Protein AF-A0A942IY54-F1 (afdb_monomer)

Foldseek 3Di:
DVVVVVVVVVVVVVVVVPPDDPDVLVVLLVLLLVLLVQLLVCLVPDLVSSLVSLVSSVVSVVVLVVLDPDPVLVVVLVVLSVQLNVCSVVSPSLSNLLSSLQNNLSSLQSLLSNLLVCVVVVNNQSSLVSLLSSCVVLVFDPVLSVLLNVDPHPLLNVLSSLLRLLVSLLVLLVQLLVCLVPHLSRNLSSLSNSLSSCSNCQPPPQQLDGLNVLSVQLNVCSVVSNSVSNVVSSVVSNVRSVSSNVVSVVPDPDDPDPPDPDDDDDDDDDDDDDDDDDDDDDDDDDDDDDDDPPDPVNVVLVVLLVQQLVQLVVLVDDSVVSSVLSVVCVVVVHSYLVSLLVVLLVLLVQLLVCLLQLVVVSNLVSLVVSVVSCVRHQLSSCCSQPVPLSVLLVLLSVLCNPFLHRHNLSSVLNNLSSVCSVQVSVSHHDDVVSVVSNVVCSVCPGPNVLVVLLVLLVVLVVVLVVLCVVVVPPDPLSVLLSLLSCLVSVLSNLQSQLSVLSVCCSVVVVSVSSSSSNLRCVSDPVSVVVNVVSNVSSVVSNVSSVVVVCVVVVVDDDDPPPPDDDDDDDDDDDDDDPDDPDDDD

Nearest PDB structures (foldseek):
  8evm-assembly1_A  TM=2.460E-01  e=2.945E+00  synthetic construct
  5y50-assembly1_A  TM=1.455E-01  e=1.419E+00  Arabidopsis thaliana

Radius of gyration: 36.82 Å; Cα contacts (8 Å, |Δi|>4): 602; chains: 1; bounding box: 104×73×133 Å

Solvent-accessible surface area (backbone atoms only — not comparable to full-atom values): 31916 Å² total; per-residue (Å²): 110,74,71,58,53,52,52,49,52,50,49,51,50,52,53,61,68,64,52,72,76,77,59,62,66,60,54,46,49,51,54,23,50,55,19,38,54,47,16,54,71,32,40,89,82,34,51,66,62,12,48,54,23,41,52,52,20,51,56,40,43,63,70,48,52,78,60,42,91,51,67,65,59,52,54,49,42,54,52,38,52,55,51,29,53,51,18,49,76,67,68,34,65,64,54,25,46,29,32,44,36,40,45,49,12,53,54,47,27,35,51,44,52,43,18,53,50,31,36,76,73,68,38,49,68,61,17,26,53,45,49,30,50,52,33,52,76,67,64,46,55,68,70,59,36,53,49,30,66,68,48,91,44,67,73,45,31,51,23,52,51,48,39,47,39,39,53,49,24,50,52,22,49,53,47,15,61,71,24,51,87,77,35,60,65,59,13,51,41,23,46,26,48,21,51,18,52,39,49,54,58,59,81,41,88,57,45,92,64,71,54,62,69,39,54,52,50,22,51,53,21,50,76,71,67,36,59,65,61,17,50,53,31,48,53,55,44,47,54,48,40,55,50,24,35,52,56,29,52,71,65,44,80,74,76,80,69,82,76,73,80,86,76,81,83,81,85,90,81,84,86,80,85,90,83,85,91,82,82,85,84,89,88,79,86,76,86,72,75,85,76,72,83,71,52,73,69,56,52,54,49,50,52,52,41,54,50,32,32,61,60,50,52,80,42,75,55,54,74,69,59,32,52,55,47,26,52,54,31,56,77,67,73,38,81,48,74,64,54,55,51,52,51,43,54,58,33,37,52,53,24,30,53,23,21,47,64,21,37,55,69,60,16,50,51,36,48,52,50,39,51,50,51,37,60,71,71,41,42,70,53,35,47,61,74,37,51,70,58,39,51,52,52,54,49,49,54,49,48,58,69,70,27,60,56,69,42,50,70,60,34,50,51,51,46,50,52,51,50,42,51,52,30,49,75,71,72,45,77,63,59,67,68,60,56,49,50,51,52,56,42,65,69,36,51,41,64,53,42,47,54,50,41,39,49,49,24,59,52,55,51,50,63,57,50,49,52,42,65,76,60,62,67,75,44,70,34,59,44,30,37,50,50,15,53,49,42,64,41,41,61,48,39,52,43,15,51,25,48,48,26,18,45,49,18,58,77,69,68,38,64,75,35,23,49,43,47,38,61,28,51,92,76,22,69,68,36,41,53,51,48,53,54,40,43,53,50,16,51,53,31,32,51,53,12,51,50,47,48,35,38,75,71,57,77,52,67,80,84,75,76,81,74,89,71,90,76,92,78,91,81,84,92,81,82,85,84,78,81,80,86,76,90,78,133

Mean predicted aligned error: 19.81 Å

Sequence (585 aa):
MKRMMLAVWLLVGLVLAQLEPPDDLLTRYEAALASLERSVATLPADGAQSLEALERANTLFIGLAGETASDTLIRGMEATFEQARTAIGRRSPTDLAVQTTVIAGGFKRIVYESAVRAALAGDLALAQSRLAHLASDLGLPQAQRQALLQETALPALQAHFEIGTAARVMEHLASARAQAGTSVAEAYLALARAYSAYIPIQDSARLAEAAGPRLVSAINALVAGDLTAMNEQLAQVEQQFLALSRAATALLPAPAAPVPAEVAPPPAEAAPLPQPPVVAPEPPTVEALPDLPTQPGEQERAEALAELERTLARFGLSPTERSRLAASYLESGLANPEAAIERLWAQSARIAVAAQNGEITAARQALSVALLDYRRYLQPLVSSRDEGLNHRTLELFRSLTASPALRLQDTATLTQQIDHLATALGGGTPPLTERLSAVTTSYWAGWPRLVVIILLGMLAFIPLRLLNLAFGGGNRNWQLVGVALFLLLLPIIFESVTFLGSLLASLFKLESLNALASYSIFQSELAQLVWVLVTASAIALAIIGLRGICVQFGLLGQRTKMTTSQTRRTTKSKPDSTVDWDEEF

Structure (mmCIF, N/CA/C/O backbone):
data_AF-A0A942IY54-F1
#
_entry.id   AF-A0A942IY54-F1
#
loop_
_atom_site.group_PDB
_atom_site.id
_atom_site.type_symbol
_atom_site.label_atom_id
_atom_site.label_alt_id
_atom_site.label_comp_id
_atom_site.label_asym_id
_atom_site.label_entity_id
_atom_site.label_seq_id
_atom_site.pdbx_PDB_ins_code
_atom_site.Cartn_x
_atom_site.Cartn_y
_atom_site.Cartn_z
_atom_site.occupancy
_atom_site.B_iso_or_equiv
_atom_site.auth_seq_id
_atom_site.auth_comp_id
_atom_site.auth_asym_id
_atom_site.auth_atom_id
_atom_site.pdbx_PDB_model_num
ATOM 1 N N . MET A 1 1 ? 37.230 -45.858 31.382 1.00 53.00 1 MET A N 1
ATOM 2 C CA . MET A 1 1 ? 37.543 -44.760 30.433 1.00 53.00 1 MET A CA 1
ATOM 3 C C . 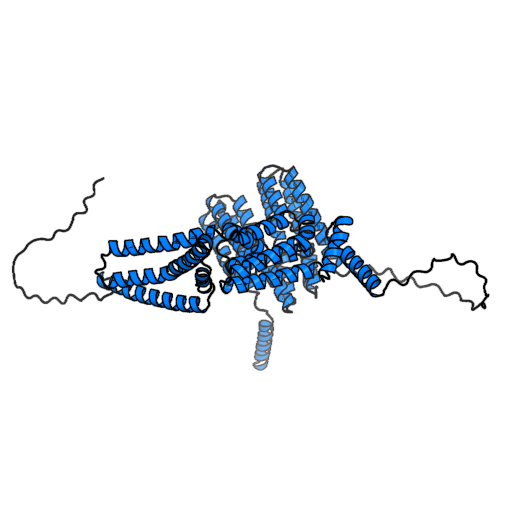MET A 1 1 ? 36.591 -44.690 29.236 1.00 53.00 1 MET A C 1
ATOM 5 O O . MET A 1 1 ? 35.926 -43.674 29.113 1.00 53.00 1 MET A O 1
ATOM 9 N N . LYS A 1 2 ? 36.418 -45.738 28.409 1.00 45.22 2 LYS A N 1
ATOM 10 C CA . LYS A 1 2 ? 35.531 -45.681 27.216 1.00 45.22 2 LYS A CA 1
ATOM 11 C C . LYS A 1 2 ? 34.061 -45.305 27.504 1.00 45.22 2 LYS A C 1
ATOM 13 O O . LYS A 1 2 ? 33.492 -44.505 26.776 1.00 45.22 2 LYS A O 1
ATOM 18 N N . ARG A 1 3 ? 33.470 -45.801 28.600 1.00 48.81 3 ARG A N 1
ATOM 19 C CA . ARG A 1 3 ? 32.096 -45.440 29.023 1.00 48.81 3 ARG A CA 1
ATOM 20 C C . ARG A 1 3 ? 31.962 -43.995 29.528 1.00 48.81 3 ARG A C 1
ATOM 22 O O . ARG A 1 3 ? 30.904 -43.402 29.391 1.00 48.81 3 ARG A O 1
ATOM 29 N N . MET A 1 4 ? 33.045 -43.423 30.056 1.00 53.38 4 MET A N 1
ATOM 30 C CA . MET A 1 4 ? 33.077 -42.041 30.546 1.00 53.38 4 MET A CA 1
ATOM 31 C C . MET A 1 4 ? 33.246 -41.051 29.386 1.00 53.38 4 MET A C 1
ATOM 33 O O . MET A 1 4 ? 32.575 -40.031 29.361 1.00 53.38 4 MET A O 1
ATOM 37 N N . MET A 1 5 ? 34.049 -41.398 28.368 1.00 52.50 5 MET A N 1
ATOM 38 C CA . MET A 1 5 ? 34.103 -40.627 27.118 1.00 52.50 5 MET A CA 1
ATOM 39 C C . MET A 1 5 ? 32.764 -40.644 26.379 1.00 52.50 5 MET A C 1
ATOM 41 O O . MET A 1 5 ? 32.357 -39.606 25.880 1.00 52.50 5 MET A O 1
ATOM 45 N N . LEU A 1 6 ? 32.052 -41.776 26.346 1.00 51.22 6 LEU A N 1
ATOM 46 C CA . LEU A 1 6 ? 30.736 -41.841 25.702 1.00 51.22 6 LEU A CA 1
ATOM 47 C C . LEU A 1 6 ? 29.703 -40.948 26.412 1.00 51.22 6 LEU A C 1
ATOM 49 O O . LEU A 1 6 ? 28.927 -40.273 25.749 1.00 51.22 6 LEU A O 1
ATOM 53 N N . ALA A 1 7 ? 29.733 -40.900 27.749 1.00 60.75 7 ALA A N 1
ATOM 54 C CA . ALA A 1 7 ? 28.866 -40.030 28.543 1.00 60.75 7 ALA A CA 1
ATOM 55 C C . ALA A 1 7 ? 29.195 -38.540 28.352 1.00 60.75 7 ALA A C 1
ATOM 57 O O . ALA A 1 7 ? 28.281 -37.734 28.239 1.00 60.75 7 ALA A O 1
ATOM 58 N N . VAL A 1 8 ? 30.480 -38.179 28.249 1.00 67.19 8 VAL A N 1
ATOM 59 C CA . VAL A 1 8 ? 30.909 -36.801 27.950 1.00 67.19 8 VAL A CA 1
ATOM 60 C C . VAL A 1 8 ? 30.524 -36.400 26.526 1.00 67.19 8 VAL A C 1
ATOM 62 O O . VAL A 1 8 ? 30.048 -35.292 26.331 1.00 67.19 8 VAL A O 1
ATOM 65 N N . TRP A 1 9 ? 30.647 -37.292 25.540 1.00 58.66 9 TRP A N 1
ATOM 66 C CA . TRP A 1 9 ? 30.205 -37.022 24.167 1.00 58.66 9 TRP A CA 1
ATOM 67 C C . TRP A 1 9 ? 28.681 -36.913 24.041 1.00 58.66 9 TRP A C 1
ATOM 69 O O . TRP A 1 9 ? 28.203 -36.079 23.280 1.00 58.66 9 TRP A O 1
ATOM 79 N N . LEU A 1 10 ? 27.919 -37.686 24.820 1.00 58.03 10 LEU A N 1
ATOM 80 C CA . LEU A 1 10 ? 26.465 -37.535 24.925 1.00 58.03 10 LEU A CA 1
ATOM 81 C C . LEU A 1 10 ? 26.073 -36.229 25.625 1.00 58.03 10 LEU A C 1
ATOM 83 O O . LEU A 1 10 ? 25.157 -35.572 25.158 1.00 58.03 10 LEU A O 1
ATOM 87 N N . LEU A 1 11 ? 26.782 -35.815 26.681 1.00 54.81 11 LEU A N 1
ATOM 88 C CA . LEU A 1 11 ? 26.561 -34.532 27.362 1.00 54.81 11 LEU A CA 1
ATOM 89 C C . LEU A 1 11 ? 26.936 -33.333 26.485 1.00 54.81 11 LEU A C 1
ATOM 91 O O . LEU A 1 11 ? 26.185 -32.370 26.428 1.00 54.81 11 LEU A O 1
ATOM 95 N N . VAL A 1 12 ? 28.053 -33.402 25.760 1.00 59.66 12 VAL A N 1
ATOM 96 C CA . VAL A 1 12 ? 28.466 -32.367 24.799 1.00 59.66 12 VAL A CA 1
ATOM 97 C C . VAL A 1 12 ? 27.505 -32.323 23.611 1.00 59.66 12 VAL A C 1
ATOM 99 O O . VAL A 1 12 ? 27.138 -31.238 23.180 1.00 59.66 12 VAL A O 1
ATOM 102 N N . GLY A 1 13 ? 27.026 -33.477 23.136 1.00 45.88 13 GLY A N 1
ATOM 103 C CA . GLY A 1 13 ? 25.979 -33.560 22.116 1.00 45.88 13 GLY A CA 1
ATOM 104 C C . GLY A 1 13 ? 24.629 -33.015 22.590 1.00 45.88 13 GLY A C 1
ATOM 105 O O . GLY A 1 13 ? 23.948 -32.360 21.814 1.00 45.88 13 GLY A O 1
ATOM 106 N N . LEU A 1 14 ? 24.266 -33.216 23.862 1.00 44.88 14 LEU A N 1
ATOM 107 C CA . LEU A 1 14 ? 23.037 -32.675 24.453 1.00 44.88 14 LEU A CA 1
ATOM 108 C C . LEU A 1 14 ? 23.131 -31.158 24.677 1.00 44.88 14 LEU A C 1
ATOM 110 O O . LEU A 1 14 ? 22.159 -30.454 24.448 1.00 44.88 14 LEU A O 1
ATOM 114 N N . VAL A 1 15 ? 24.302 -30.651 25.080 1.00 50.97 15 VAL A N 1
ATOM 115 C CA . VAL A 1 15 ? 24.557 -29.209 25.236 1.00 50.97 15 VAL A CA 1
ATOM 116 C C . VAL A 1 15 ? 24.603 -28.514 23.873 1.00 50.97 15 VAL A C 1
ATOM 118 O O . VAL A 1 15 ? 23.985 -27.470 23.720 1.00 50.97 15 VAL A O 1
ATOM 121 N N . LEU A 1 16 ? 25.247 -29.109 22.861 1.00 45.84 16 LEU A N 1
ATOM 122 C CA . LEU A 1 16 ? 25.257 -28.584 21.487 1.00 45.84 16 LEU A CA 1
ATOM 123 C C . LEU A 1 16 ? 23.884 -28.665 20.804 1.00 45.84 16 LEU A C 1
ATOM 125 O O . LEU A 1 16 ? 23.589 -27.818 19.972 1.00 45.84 16 LEU A O 1
ATOM 129 N N . ALA A 1 17 ? 23.039 -29.635 21.166 1.00 40.84 17 ALA A N 1
ATOM 130 C CA . ALA A 1 17 ? 21.659 -29.727 20.683 1.00 40.84 17 ALA A CA 1
ATOM 131 C C . ALA A 1 17 ? 20.691 -28.754 21.388 1.00 40.84 17 ALA A C 1
ATOM 133 O O . ALA A 1 17 ? 19.576 -28.575 20.909 1.00 40.84 17 ALA A O 1
ATOM 134 N N . GLN A 1 18 ? 21.101 -28.142 22.508 1.00 43.31 18 GLN A N 1
ATOM 135 C CA . GLN A 1 18 ? 20.354 -27.077 23.192 1.00 43.31 18 GLN A CA 1
ATOM 136 C C . GLN A 1 18 ? 20.834 -25.663 22.848 1.00 43.31 18 GLN A C 1
ATOM 138 O O . GLN A 1 18 ? 20.241 -24.693 23.316 1.00 43.31 18 GLN A O 1
ATOM 143 N N . LEU A 1 19 ? 21.873 -25.518 22.020 1.00 43.50 19 LEU A N 1
ATOM 144 C CA . LEU A 1 19 ? 22.101 -24.251 21.338 1.00 43.50 19 LEU A CA 1
ATOM 145 C C . LEU A 1 19 ? 21.074 -24.156 20.212 1.00 43.50 19 LEU A C 1
ATOM 147 O O . LEU A 1 19 ? 21.236 -24.781 19.163 1.00 43.50 19 LEU A O 1
ATOM 151 N N . GLU A 1 20 ? 20.002 -23.400 20.456 1.00 51.28 20 GLU A N 1
ATOM 152 C CA . GLU A 1 20 ? 19.120 -22.962 19.380 1.00 51.28 20 GLU A CA 1
ATOM 153 C C . GLU A 1 20 ? 19.985 -22.344 18.271 1.00 51.28 20 GLU A C 1
ATOM 155 O O . GLU A 1 20 ? 20.891 -21.550 18.566 1.00 51.28 20 GLU A O 1
ATOM 160 N N . PRO A 1 21 ? 19.783 -22.744 17.004 1.00 54.62 21 PRO A N 1
ATOM 161 C CA . PRO A 1 21 ? 20.511 -22.143 15.902 1.00 54.62 21 PRO A CA 1
ATOM 162 C C . PRO A 1 21 ? 20.296 -20.622 15.937 1.00 54.62 21 PRO A C 1
ATOM 164 O O . PRO A 1 21 ? 19.181 -20.180 16.222 1.00 54.62 21 PRO A O 1
ATOM 167 N N . PRO A 1 22 ? 21.344 -19.817 15.678 1.00 62.91 22 PRO A N 1
ATOM 168 C CA . PRO A 1 22 ? 21.213 -18.368 15.688 1.00 62.91 22 PRO A CA 1
ATOM 169 C C . PRO A 1 22 ? 20.101 -17.954 14.725 1.00 62.91 22 PRO A C 1
ATOM 171 O O . PRO A 1 22 ? 20.023 -18.468 13.607 1.00 62.91 22 PRO A O 1
ATOM 174 N N . ASP A 1 23 ? 19.240 -17.041 15.173 1.00 83.25 23 ASP A N 1
ATOM 175 C CA . ASP A 1 23 ? 18.152 -16.513 14.356 1.00 83.25 23 ASP A CA 1
ATOM 176 C C . ASP A 1 23 ? 18.753 -15.812 13.126 1.00 83.25 23 ASP A C 1
ATOM 178 O O . ASP A 1 23 ? 19.339 -14.726 13.218 1.00 83.25 23 ASP A O 1
ATOM 182 N N . ASP A 1 24 ? 18.665 -16.476 11.970 1.00 87.94 24 ASP A N 1
ATOM 183 C CA . ASP A 1 24 ? 19.240 -16.013 10.701 1.00 87.94 24 ASP A CA 1
ATOM 184 C C . ASP A 1 24 ? 18.688 -14.629 10.324 1.00 87.94 24 ASP A C 1
ATOM 186 O O . ASP A 1 24 ? 19.417 -13.783 9.803 1.00 87.94 24 ASP A O 1
ATOM 190 N N . LEU A 1 25 ? 17.430 -14.347 10.687 1.00 90.62 25 LEU A N 1
ATOM 191 C CA . LEU A 1 25 ? 16.807 -13.045 10.475 1.00 90.62 25 LEU A CA 1
ATOM 192 C C . LEU A 1 25 ? 17.523 -11.950 11.275 1.00 90.62 25 LEU A C 1
ATOM 194 O O . LEU A 1 25 ? 17.903 -10.929 10.698 1.00 90.62 25 LEU A O 1
ATOM 198 N N . LEU A 1 26 ? 17.754 -12.161 12.577 1.00 92.25 26 LEU A N 1
ATOM 199 C CA . LEU A 1 26 ? 18.458 -11.190 13.427 1.00 92.25 26 LEU A CA 1
ATOM 200 C C . LEU A 1 26 ? 19.921 -11.018 13.000 1.00 92.25 26 LEU A C 1
ATOM 202 O O . LEU A 1 26 ? 20.428 -9.900 12.978 1.00 92.25 26 LEU A O 1
ATOM 206 N N . THR A 1 27 ? 20.576 -12.094 12.567 1.00 91.88 27 THR A N 1
ATOM 207 C CA . THR A 1 27 ? 21.961 -12.033 12.072 1.00 91.88 27 THR A CA 1
ATOM 208 C C . THR A 1 27 ? 22.067 -11.165 10.811 1.00 91.88 27 THR A C 1
ATOM 210 O O . THR A 1 27 ? 22.950 -10.310 10.700 1.00 91.88 27 THR A O 1
ATOM 213 N N . ARG A 1 28 ? 21.145 -11.336 9.852 1.00 91.88 28 ARG A N 1
ATOM 214 C CA . ARG A 1 28 ? 21.085 -10.503 8.636 1.00 91.88 28 ARG A CA 1
ATOM 215 C C . ARG A 1 28 ? 20.712 -9.058 8.948 1.00 91.88 28 ARG A C 1
ATOM 217 O O . ARG A 1 28 ? 21.279 -8.148 8.347 1.00 91.88 28 ARG A O 1
ATOM 224 N N . TYR A 1 29 ? 19.788 -8.855 9.884 1.00 94.56 29 TYR A N 1
ATOM 225 C CA . TYR A 1 29 ? 19.401 -7.541 10.389 1.00 94.56 29 TYR A CA 1
ATOM 226 C C . TYR A 1 29 ? 20.603 -6.767 10.953 1.00 94.56 29 TYR A C 1
ATOM 228 O O . TYR A 1 29 ? 20.878 -5.651 10.512 1.00 94.56 29 TYR A O 1
ATOM 236 N N . GLU A 1 30 ? 21.372 -7.378 11.856 1.00 94.81 30 GLU A N 1
ATOM 237 C CA . GLU A 1 30 ? 22.572 -6.770 12.446 1.00 94.81 30 GLU A CA 1
ATOM 238 C C . GLU A 1 30 ? 23.629 -6.444 11.385 1.00 94.81 30 GLU A C 1
ATOM 240 O O . GLU A 1 30 ? 24.190 -5.345 11.365 1.00 94.81 30 GLU A O 1
ATOM 245 N N . ALA A 1 31 ? 23.873 -7.370 10.453 1.00 94.69 31 ALA A N 1
ATOM 246 C CA . ALA A 1 31 ? 24.804 -7.148 9.352 1.00 94.69 31 ALA A CA 1
ATOM 247 C C . ALA A 1 31 ? 24.363 -5.986 8.441 1.00 94.69 31 ALA A C 1
ATOM 249 O O . ALA A 1 31 ? 25.210 -5.245 7.921 1.00 94.69 31 ALA A O 1
ATOM 250 N N . ALA A 1 32 ? 23.052 -5.804 8.256 1.00 94.44 32 ALA A N 1
ATOM 251 C CA . ALA A 1 32 ? 22.499 -4.720 7.457 1.00 94.44 32 ALA A CA 1
ATOM 252 C C . ALA A 1 32 ? 22.692 -3.370 8.159 1.00 94.44 32 ALA A C 1
ATOM 254 O O . ALA A 1 32 ? 23.189 -2.433 7.532 1.00 94.44 32 ALA A O 1
ATOM 255 N N . LEU A 1 33 ? 22.405 -3.286 9.463 1.00 95.94 33 LEU A N 1
ATOM 256 C CA . LEU A 1 33 ? 22.655 -2.081 10.261 1.00 95.94 33 LEU A CA 1
ATOM 257 C C . LEU A 1 33 ? 24.138 -1.700 10.291 1.00 95.94 33 LEU A C 1
ATOM 259 O O . LEU A 1 33 ? 24.480 -0.562 9.974 1.00 95.94 33 LEU A O 1
ATOM 263 N N . ALA A 1 34 ? 25.030 -2.658 10.553 1.00 95.81 34 ALA A N 1
ATOM 264 C CA . ALA A 1 34 ? 26.473 -2.416 10.549 1.00 95.81 34 ALA A CA 1
ATOM 265 C C . ALA A 1 34 ? 26.980 -1.921 9.179 1.00 95.81 34 ALA A C 1
ATOM 267 O O . ALA A 1 34 ? 27.934 -1.142 9.090 1.00 95.81 34 ALA A O 1
ATOM 268 N N . SER A 1 35 ? 26.341 -2.360 8.091 1.00 96.31 35 SER A N 1
ATOM 269 C CA . SER A 1 35 ? 26.648 -1.896 6.735 1.00 96.31 35 SER A CA 1
ATOM 270 C C . SER A 1 35 ? 26.172 -0.456 6.492 1.00 96.31 35 SER A C 1
ATOM 272 O O . SER A 1 35 ? 26.915 0.329 5.900 1.00 96.31 35 SER A O 1
ATOM 274 N N . LEU A 1 36 ? 24.994 -0.073 7.000 1.00 97.00 36 LEU A N 1
ATOM 275 C CA . LEU A 1 36 ? 24.506 1.311 6.953 1.00 97.00 36 LEU A CA 1
ATOM 276 C C . LEU A 1 36 ? 25.395 2.265 7.762 1.00 97.00 36 LEU A C 1
ATOM 278 O O . LEU A 1 36 ? 25.777 3.322 7.260 1.00 97.00 36 LEU A O 1
ATOM 282 N N . GLU A 1 37 ? 25.773 1.883 8.982 1.00 96.31 37 GLU A N 1
ATOM 283 C CA . GLU A 1 37 ? 26.680 2.670 9.828 1.00 96.31 37 GLU A CA 1
ATOM 284 C C . GLU A 1 37 ? 28.034 2.879 9.152 1.00 96.31 37 GLU A C 1
ATOM 286 O O . GLU A 1 37 ? 28.551 3.999 9.096 1.00 96.31 37 GLU A O 1
ATOM 291 N N . ARG A 1 38 ? 28.587 1.811 8.561 1.00 96.44 38 ARG A N 1
ATOM 292 C CA . ARG A 1 38 ? 29.831 1.891 7.795 1.00 96.44 38 ARG A CA 1
ATOM 293 C C . ARG A 1 38 ? 29.699 2.837 6.604 1.00 96.44 38 ARG A C 1
ATOM 295 O O . ARG A 1 38 ? 30.636 3.585 6.357 1.00 96.44 38 ARG A O 1
ATOM 302 N N . SER A 1 39 ? 28.563 2.835 5.904 1.00 97.00 39 SER A N 1
ATOM 303 C CA . SER A 1 39 ? 28.312 3.745 4.779 1.00 97.00 39 SER A CA 1
ATOM 304 C C . SER A 1 39 ? 28.375 5.216 5.201 1.00 97.00 39 SER A C 1
ATOM 306 O O . SER A 1 39 ? 29.045 6.015 4.543 1.00 97.00 39 SER A O 1
ATOM 308 N N . VAL A 1 40 ? 27.749 5.570 6.329 1.00 96.31 40 VAL A N 1
ATOM 309 C CA . VAL A 1 40 ? 27.795 6.937 6.878 1.00 96.31 40 VAL A CA 1
ATOM 310 C C . VAL A 1 40 ? 29.217 7.313 7.300 1.00 96.31 40 VAL A C 1
ATOM 312 O O . VAL A 1 40 ? 29.693 8.395 6.962 1.00 96.31 40 VAL A O 1
ATOM 315 N N . ALA A 1 41 ? 29.913 6.418 8.008 1.00 95.31 41 ALA A N 1
ATOM 316 C CA . ALA A 1 41 ? 31.243 6.686 8.554 1.00 95.31 41 ALA A CA 1
ATOM 317 C C . ALA A 1 41 ? 32.327 6.868 7.478 1.00 95.31 41 ALA A C 1
ATOM 319 O O . ALA A 1 41 ? 33.257 7.650 7.672 1.00 95.31 41 ALA A O 1
ATOM 320 N N . THR A 1 42 ? 32.231 6.159 6.349 1.00 95.62 42 THR A N 1
ATOM 321 C CA . THR A 1 42 ? 33.248 6.215 5.288 1.00 95.62 42 THR A CA 1
ATOM 322 C C . THR A 1 42 ? 33.021 7.333 4.277 1.00 95.62 42 THR A C 1
ATOM 324 O O . THR A 1 42 ? 33.990 7.747 3.643 1.00 95.62 42 THR A O 1
ATOM 327 N N . LEU A 1 43 ? 31.801 7.878 4.156 1.00 94.56 43 LEU A N 1
ATOM 328 C CA . LEU A 1 43 ? 31.471 8.911 3.163 1.00 94.56 43 LEU A CA 1
ATOM 329 C C . LEU A 1 43 ? 32.455 10.101 3.123 1.00 94.56 43 LEU A C 1
ATOM 331 O O . LEU A 1 43 ? 32.817 10.507 2.016 1.00 94.56 43 LEU A O 1
ATOM 335 N N . PRO A 1 44 ? 32.922 10.670 4.258 1.00 92.12 44 PRO A N 1
ATOM 336 C CA . PRO A 1 44 ? 33.834 11.815 4.225 1.00 92.12 44 PRO A CA 1
ATOM 337 C C . PRO A 1 44 ? 35.201 11.501 3.603 1.00 92.12 44 PRO A C 1
ATOM 339 O O . PRO A 1 44 ? 35.830 12.390 3.032 1.00 92.12 44 PRO A O 1
ATOM 342 N N . ALA A 1 45 ? 35.666 10.255 3.728 1.00 92.75 45 ALA A N 1
ATOM 343 C CA . ALA A 1 45 ? 36.979 9.823 3.259 1.00 92.75 45 ALA A CA 1
ATOM 344 C C . ALA A 1 45 ? 36.916 9.177 1.867 1.00 92.75 45 ALA A C 1
ATOM 346 O O . ALA A 1 45 ? 37.765 9.456 1.021 1.00 92.75 45 ALA A O 1
ATOM 347 N N . ASP A 1 46 ? 35.916 8.326 1.625 1.00 93.94 46 ASP A N 1
ATOM 348 C CA . ASP A 1 46 ? 35.799 7.522 0.412 1.00 93.94 46 ASP A CA 1
ATOM 349 C C . ASP A 1 46 ? 34.325 7.231 0.065 1.00 93.94 46 ASP A C 1
ATOM 351 O O . ASP A 1 46 ? 33.661 6.368 0.648 1.00 93.94 46 ASP A O 1
ATOM 355 N N . GLY A 1 47 ? 33.817 7.946 -0.943 1.00 93.19 47 GLY A N 1
ATOM 356 C CA . GLY A 1 47 ? 32.454 7.765 -1.446 1.00 93.19 47 GLY A CA 1
ATOM 357 C C . GLY A 1 47 ? 32.213 6.409 -2.120 1.00 93.19 47 GLY A C 1
ATOM 358 O O . GLY A 1 47 ? 31.085 5.923 -2.096 1.00 93.19 47 GLY A O 1
ATOM 359 N N . ALA A 1 48 ? 33.246 5.768 -2.679 1.00 94.06 48 ALA A N 1
ATOM 360 C CA . ALA A 1 48 ? 33.107 4.448 -3.290 1.00 94.06 48 ALA A CA 1
ATOM 361 C C . ALA A 1 48 ? 32.928 3.369 -2.213 1.00 94.06 48 ALA A C 1
ATOM 363 O O . ALA A 1 48 ? 32.014 2.552 -2.314 1.00 94.06 48 ALA A O 1
ATOM 364 N N . GLN A 1 49 ? 33.719 3.422 -1.135 1.00 93.88 49 GLN A N 1
ATOM 365 C CA . GLN A 1 49 ? 33.535 2.531 0.020 1.00 93.88 49 GLN A CA 1
ATOM 366 C C . GLN A 1 49 ? 32.199 2.769 0.734 1.00 93.88 49 GLN A C 1
ATOM 368 O O . GLN A 1 49 ? 31.583 1.824 1.234 1.00 93.88 49 GLN A O 1
ATOM 373 N N . SER A 1 50 ? 31.736 4.022 0.786 1.00 94.94 50 SER A N 1
ATOM 374 C CA . SER A 1 50 ? 30.411 4.365 1.312 1.00 94.94 50 SER A CA 1
ATOM 375 C C . SER A 1 50 ? 29.287 3.732 0.488 1.00 94.94 50 SER A C 1
ATOM 377 O O . SER A 1 50 ? 28.387 3.112 1.065 1.00 94.94 50 SER A O 1
ATOM 379 N N . LEU A 1 51 ? 29.372 3.805 -0.846 1.00 96.44 51 LEU A N 1
ATOM 380 C CA . LEU A 1 51 ? 28.409 3.175 -1.752 1.00 96.44 51 LEU A CA 1
ATOM 381 C C . LEU A 1 51 ? 28.449 1.648 -1.653 1.00 96.44 51 LEU A C 1
ATOM 383 O O . LEU A 1 51 ? 27.404 1.019 -1.550 1.00 96.44 51 LEU A O 1
ATOM 387 N N . GLU A 1 52 ? 29.635 1.041 -1.603 1.00 97.19 52 GLU A N 1
ATOM 388 C CA . GLU A 1 52 ? 29.778 -0.410 -1.439 1.00 97.19 52 GLU A CA 1
ATOM 389 C C . GLU A 1 52 ? 29.138 -0.903 -0.130 1.00 97.19 52 GLU A C 1
ATOM 391 O O . GLU A 1 52 ? 28.459 -1.930 -0.096 1.00 97.19 52 GLU A O 1
ATOM 396 N N . ALA A 1 53 ? 29.319 -0.160 0.967 1.00 95.81 53 ALA A N 1
ATOM 397 C CA . ALA A 1 53 ? 28.662 -0.463 2.233 1.00 95.81 53 ALA A CA 1
ATOM 398 C C . ALA A 1 53 ? 27.131 -0.319 2.149 1.00 95.81 53 ALA A C 1
ATOM 400 O O . ALA A 1 53 ? 26.423 -1.178 2.676 1.00 95.81 53 ALA A O 1
ATOM 401 N N . LEU A 1 54 ? 26.622 0.692 1.437 1.00 97.44 54 LEU A N 1
ATOM 402 C CA . LEU A 1 54 ? 25.187 0.855 1.195 1.00 97.44 54 LEU A CA 1
ATOM 403 C C . LEU A 1 54 ? 24.610 -0.300 0.353 1.00 97.44 54 LEU A C 1
ATOM 405 O O . LEU A 1 54 ? 23.567 -0.846 0.704 1.00 97.44 54 LEU A O 1
ATOM 409 N N . GLU A 1 55 ? 25.298 -0.728 -0.710 1.00 97.38 55 GLU A N 1
ATOM 410 C CA . GLU A 1 55 ? 24.847 -1.844 -1.557 1.00 97.38 55 GLU A CA 1
ATOM 411 C C . GLU A 1 55 ? 24.871 -3.191 -0.827 1.00 97.38 55 GLU A C 1
ATOM 413 O O . GLU A 1 55 ? 23.998 -4.038 -1.044 1.00 97.38 55 GLU A O 1
ATOM 418 N N . ARG A 1 56 ? 25.819 -3.391 0.100 1.00 95.94 56 ARG A N 1
ATOM 419 C CA . ARG A 1 56 ? 25.783 -4.545 1.012 1.00 95.94 56 ARG A CA 1
ATOM 420 C C . ARG A 1 56 ? 24.524 -4.540 1.875 1.00 95.94 56 ARG A C 1
ATOM 422 O O . ARG A 1 56 ? 23.867 -5.575 1.977 1.00 95.94 56 ARG A O 1
ATOM 429 N N . ALA A 1 57 ? 24.155 -3.391 2.447 1.00 94.50 57 ALA A N 1
ATOM 430 C CA . ALA A 1 57 ? 22.913 -3.263 3.209 1.00 94.50 57 ALA A CA 1
ATOM 431 C C . ALA A 1 57 ? 21.673 -3.530 2.333 1.00 94.50 57 ALA A C 1
ATOM 433 O O . ALA A 1 57 ? 20.764 -4.231 2.770 1.00 94.50 57 ALA A O 1
ATOM 434 N N . ASN A 1 58 ? 21.658 -3.047 1.086 1.00 92.94 58 ASN A N 1
ATOM 435 C CA . ASN A 1 58 ? 20.576 -3.301 0.127 1.00 92.94 58 ASN A CA 1
ATOM 436 C C . ASN A 1 58 ? 20.467 -4.790 -0.266 1.00 92.94 58 ASN A C 1
ATOM 438 O O . ASN A 1 58 ? 19.380 -5.344 -0.385 1.00 92.94 58 ASN A O 1
ATOM 442 N N . THR A 1 59 ? 21.594 -5.486 -0.410 1.00 93.25 59 THR A N 1
ATOM 443 C CA . THR A 1 59 ? 21.593 -6.932 -0.696 1.00 93.25 59 THR A CA 1
ATOM 444 C C . THR A 1 59 ? 21.008 -7.730 0.473 1.00 93.25 59 THR A C 1
ATOM 446 O O . THR A 1 59 ? 20.200 -8.637 0.271 1.00 93.25 59 THR A O 1
ATOM 449 N N . LEU A 1 60 ? 21.376 -7.369 1.707 1.00 91.69 60 LEU A N 1
ATOM 450 C CA . LEU A 1 60 ? 20.808 -7.971 2.917 1.00 91.69 60 LEU A CA 1
ATOM 451 C C . LEU A 1 60 ? 19.316 -7.650 3.055 1.00 91.69 60 LEU A C 1
ATOM 453 O O . LEU A 1 60 ? 18.540 -8.528 3.425 1.00 91.69 60 LEU A O 1
ATOM 457 N N . PHE A 1 61 ? 18.906 -6.433 2.687 1.00 87.88 61 PHE A N 1
ATOM 458 C CA . PHE A 1 61 ? 17.504 -6.035 2.627 1.00 87.88 61 PHE A CA 1
ATOM 459 C C . PHE A 1 61 ? 16.681 -6.939 1.709 1.00 87.88 61 PHE A C 1
ATOM 461 O O . PHE A 1 61 ? 15.648 -7.429 2.145 1.00 87.88 61 PHE A O 1
ATOM 468 N N . ILE A 1 62 ? 17.141 -7.224 0.487 1.00 85.88 62 ILE A N 1
ATOM 469 C CA . ILE A 1 62 ? 16.433 -8.131 -0.435 1.00 85.88 62 ILE A CA 1
ATOM 470 C C . ILE A 1 62 ? 16.220 -9.509 0.214 1.00 85.88 62 ILE A C 1
ATOM 472 O O . ILE A 1 62 ? 15.155 -10.107 0.078 1.00 85.88 62 ILE A O 1
ATOM 476 N N . GLY A 1 63 ? 17.207 -9.992 0.976 1.00 83.00 63 GLY A N 1
ATOM 477 C CA . GLY A 1 63 ? 17.092 -11.234 1.741 1.00 83.00 63 GLY A CA 1
ATOM 478 C C . GLY A 1 63 ? 16.121 -11.165 2.927 1.00 83.00 63 GLY A C 1
ATOM 479 O O . GLY A 1 63 ? 15.579 -12.199 3.304 1.00 83.00 63 GLY A O 1
ATOM 480 N N . LEU A 1 64 ? 15.904 -9.981 3.507 1.00 82.75 64 LEU A N 1
ATOM 481 C CA . LEU A 1 64 ? 14.937 -9.722 4.583 1.00 82.75 64 LEU A CA 1
ATOM 482 C C . LEU A 1 64 ? 13.534 -9.389 4.056 1.00 82.75 64 LEU A C 1
ATOM 484 O O . LEU A 1 64 ? 12.555 -9.575 4.768 1.00 82.75 64 LEU A O 1
ATOM 488 N N . ALA A 1 65 ? 13.411 -8.908 2.819 1.00 78.25 65 ALA A N 1
ATOM 489 C CA . ALA A 1 65 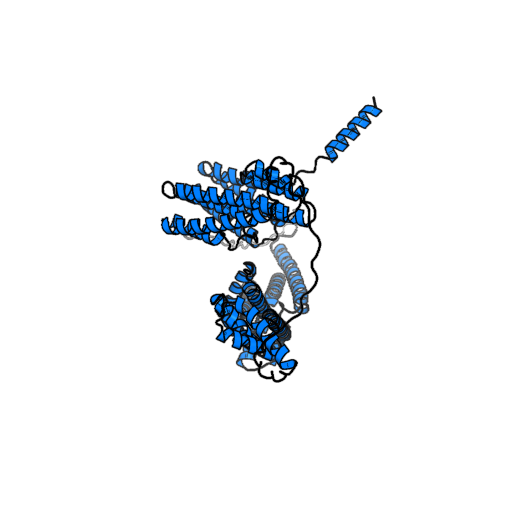? 12.144 -8.475 2.237 1.00 78.25 65 ALA A CA 1
ATOM 490 C C . ALA A 1 65 ? 11.120 -9.620 2.144 1.00 78.25 65 ALA A C 1
ATOM 492 O O . ALA A 1 65 ? 9.926 -9.379 2.279 1.00 78.25 65 ALA A O 1
ATOM 493 N N . GLY A 1 66 ? 11.577 -10.871 2.006 1.00 77.56 66 GLY A N 1
ATOM 494 C CA . GLY A 1 66 ? 10.707 -12.052 2.057 1.00 77.56 66 GLY A CA 1
ATOM 495 C C . GLY A 1 66 ? 10.066 -12.313 3.428 1.00 77.56 66 GLY A C 1
ATOM 496 O O . GLY A 1 66 ? 9.107 -13.074 3.517 1.00 77.56 66 GLY A O 1
ATOM 497 N N . GLU A 1 67 ? 10.565 -11.677 4.491 1.00 78.06 67 GLU A N 1
ATOM 498 C CA . GLU A 1 67 ? 10.053 -11.823 5.857 1.00 78.06 67 GLU A CA 1
ATOM 499 C C . GLU A 1 67 ? 8.942 -10.822 6.193 1.00 78.06 67 GLU A C 1
ATOM 501 O O . GLU A 1 67 ? 8.290 -10.969 7.227 1.00 78.06 67 GLU A O 1
ATOM 506 N N . THR A 1 68 ? 8.678 -9.828 5.342 1.00 77.81 68 THR A N 1
ATOM 507 C CA . THR A 1 68 ? 7.568 -8.875 5.501 1.00 77.81 68 THR A CA 1
ATOM 508 C C . THR A 1 68 ? 6.476 -9.139 4.467 1.00 77.81 68 THR A C 1
ATOM 510 O O . THR A 1 68 ? 6.748 -9.553 3.346 1.00 77.81 68 THR A O 1
ATOM 513 N N . ALA A 1 69 ? 5.220 -8.894 4.845 1.00 72.00 69 ALA A N 1
ATOM 514 C CA . ALA A 1 69 ? 4.093 -8.911 3.907 1.00 72.00 69 ALA A CA 1
ATOM 515 C C . ALA A 1 69 ? 3.806 -7.513 3.313 1.00 72.00 69 ALA A C 1
ATOM 517 O O . ALA A 1 69 ? 2.839 -7.336 2.574 1.00 72.00 69 ALA A O 1
ATOM 518 N N . SER A 1 70 ? 4.601 -6.501 3.679 1.00 75.12 70 SER A N 1
ATOM 519 C CA . SER A 1 70 ? 4.340 -5.097 3.372 1.00 75.12 70 SER A CA 1
ATOM 520 C C . SER A 1 70 ? 5.089 -4.626 2.122 1.00 75.12 70 SER A C 1
ATOM 522 O O . SER A 1 70 ? 6.202 -4.102 2.187 1.00 75.12 70 SER A O 1
ATOM 524 N N . ASP A 1 71 ? 4.437 -4.721 0.962 1.00 75.25 71 ASP A N 1
ATOM 525 C CA . ASP A 1 71 ? 4.974 -4.197 -0.307 1.00 75.25 71 ASP A CA 1
ATOM 526 C C . ASP A 1 71 ? 5.218 -2.677 -0.281 1.00 75.25 71 ASP A C 1
ATOM 528 O O . ASP A 1 71 ? 6.033 -2.145 -1.037 1.00 75.25 71 ASP A O 1
ATOM 532 N N . THR A 1 72 ? 4.484 -1.938 0.558 1.00 75.44 72 THR A N 1
ATOM 533 C CA . THR A 1 72 ? 4.683 -0.493 0.745 1.00 75.44 72 THR A CA 1
ATOM 534 C C . THR A 1 72 ? 5.963 -0.200 1.509 1.00 75.44 72 THR A C 1
ATOM 536 O O . THR A 1 72 ? 6.674 0.730 1.130 1.00 75.44 72 THR A O 1
ATOM 539 N N . LEU A 1 73 ? 6.281 -0.998 2.532 1.00 79.69 73 LEU A N 1
ATOM 540 C CA . LEU A 1 73 ? 7.559 -0.917 3.228 1.00 79.69 73 LEU A CA 1
ATOM 541 C C . LEU A 1 73 ? 8.704 -1.222 2.263 1.00 79.69 73 LEU A C 1
ATOM 543 O O . LEU A 1 73 ? 9.661 -0.456 2.220 1.00 79.69 73 LEU A O 1
ATOM 547 N N . ILE A 1 74 ? 8.565 -2.270 1.441 1.00 82.00 74 ILE A N 1
ATOM 548 C CA . ILE A 1 74 ? 9.604 -2.656 0.481 1.00 82.00 74 ILE A CA 1
ATOM 549 C C . ILE A 1 74 ? 9.879 -1.524 -0.513 1.00 82.00 74 ILE A C 1
ATOM 551 O O . ILE A 1 74 ? 11.004 -1.034 -0.589 1.00 82.00 74 ILE A O 1
ATOM 555 N N . ARG A 1 75 ? 8.843 -1.035 -1.208 1.00 79.62 75 ARG A N 1
ATOM 556 C CA . ARG A 1 75 ? 8.981 0.075 -2.170 1.00 79.62 75 ARG A CA 1
ATOM 557 C C . ARG A 1 75 ? 9.460 1.369 -1.514 1.00 79.62 75 ARG A C 1
ATOM 559 O O . ARG A 1 75 ? 10.224 2.121 -2.114 1.00 79.62 75 ARG A O 1
ATOM 566 N N . GLY A 1 76 ? 9.000 1.644 -0.293 1.00 79.75 76 GLY A N 1
ATOM 567 C CA . GLY A 1 76 ? 9.458 2.786 0.492 1.00 79.75 76 GLY A CA 1
ATOM 568 C C . GLY A 1 76 ? 10.959 2.705 0.751 1.00 79.75 76 GLY A C 1
ATOM 569 O O . GLY A 1 76 ? 11.675 3.656 0.459 1.00 79.75 76 GLY A O 1
ATOM 570 N N . MET A 1 77 ? 11.441 1.548 1.208 1.00 88.50 77 MET A N 1
ATOM 571 C CA . MET A 1 77 ? 12.860 1.302 1.452 1.00 88.50 77 MET A CA 1
ATOM 572 C C . MET A 1 77 ? 13.691 1.359 0.168 1.00 88.50 77 MET A C 1
ATOM 574 O O . MET A 1 77 ? 14.739 1.996 0.183 1.00 88.50 77 MET A O 1
ATOM 578 N N . GLU A 1 78 ? 13.226 0.785 -0.947 1.00 89.06 78 GLU A N 1
ATOM 579 C CA . GLU A 1 78 ? 13.885 0.902 -2.260 1.00 89.06 78 GLU A CA 1
ATOM 580 C C . GLU A 1 78 ? 14.071 2.372 -2.664 1.00 89.06 78 GLU A C 1
ATOM 582 O O . GLU A 1 78 ? 15.173 2.789 -3.028 1.00 89.06 78 GLU A O 1
ATOM 587 N N . ALA A 1 79 ? 13.022 3.189 -2.521 1.00 85.38 79 ALA A N 1
ATOM 588 C CA . ALA A 1 79 ? 13.100 4.621 -2.786 1.00 85.38 79 ALA A CA 1
ATOM 589 C C . ALA A 1 79 ? 14.063 5.342 -1.824 1.00 85.38 79 ALA A C 1
ATOM 591 O O . ALA A 1 79 ? 14.812 6.223 -2.248 1.00 85.38 79 ALA A O 1
ATOM 592 N N . THR A 1 80 ? 14.088 4.972 -0.540 1.00 88.19 80 THR A N 1
ATOM 593 C CA . THR A 1 80 ? 15.027 5.527 0.450 1.00 88.19 80 THR A CA 1
ATOM 594 C C . THR A 1 80 ? 16.479 5.123 0.150 1.00 88.19 80 THR A C 1
ATOM 596 O O . THR A 1 80 ? 17.380 5.949 0.293 1.00 88.19 80 THR A O 1
ATOM 599 N N . PHE A 1 81 ? 16.731 3.906 -0.348 1.00 93.50 81 PHE A N 1
ATOM 600 C CA . PHE A 1 81 ? 18.052 3.484 -0.831 1.00 93.50 81 PHE A CA 1
ATOM 601 C C . PHE A 1 81 ? 18.511 4.317 -2.038 1.00 93.50 81 PHE A C 1
ATOM 603 O O . PHE A 1 81 ? 19.656 4.768 -2.057 1.00 93.50 81 PHE A O 1
ATOM 610 N N . GLU A 1 82 ? 17.630 4.611 -3.000 1.00 93.62 82 GLU A N 1
ATOM 611 C CA . GLU A 1 82 ? 17.945 5.520 -4.119 1.00 93.62 82 GLU A CA 1
ATOM 612 C C . GLU A 1 82 ? 18.261 6.951 -3.648 1.00 93.62 82 GLU A C 1
ATOM 614 O O . GLU A 1 82 ? 19.188 7.609 -4.139 1.00 93.62 82 GLU A O 1
ATOM 619 N N . GLN A 1 83 ? 17.535 7.442 -2.641 1.00 85.19 83 GLN A N 1
ATOM 620 C CA . GLN A 1 83 ? 17.828 8.736 -2.022 1.00 85.19 83 GLN A CA 1
ATOM 621 C C . GLN A 1 83 ? 19.181 8.725 -1.295 1.00 85.19 83 GLN A C 1
ATOM 623 O O . GLN A 1 83 ? 19.940 9.688 -1.411 1.00 85.19 83 GLN A O 1
ATOM 628 N N . ALA A 1 84 ? 19.535 7.630 -0.615 1.00 92.88 84 ALA A N 1
ATOM 629 C CA . ALA A 1 84 ? 20.847 7.454 0.006 1.00 92.88 84 ALA A CA 1
ATOM 630 C C . ALA A 1 84 ? 21.982 7.416 -1.037 1.00 92.88 84 ALA A C 1
ATOM 632 O O . ALA A 1 84 ? 22.996 8.093 -0.855 1.00 92.88 84 ALA A O 1
ATOM 633 N N . ARG A 1 85 ? 21.798 6.727 -2.177 1.00 95.94 85 ARG A N 1
ATOM 634 C CA . ARG A 1 85 ? 22.743 6.767 -3.316 1.00 95.94 85 ARG A CA 1
ATOM 635 C C . ARG A 1 85 ? 22.946 8.193 -3.819 1.00 95.94 85 ARG A C 1
ATOM 637 O O . ARG A 1 85 ? 24.076 8.634 -4.031 1.00 95.94 85 ARG A O 1
ATOM 644 N N . THR A 1 86 ? 21.852 8.941 -3.948 1.00 92.06 86 THR A N 1
ATOM 645 C CA . THR A 1 86 ? 21.890 10.352 -4.347 1.00 92.06 86 THR A CA 1
ATOM 646 C C . THR A 1 86 ? 22.654 11.207 -3.328 1.00 92.06 86 THR A C 1
ATOM 648 O O . THR A 1 86 ? 23.454 12.056 -3.725 1.00 92.06 86 THR A O 1
ATOM 651 N N . ALA A 1 87 ? 22.467 10.972 -2.025 1.00 90.06 87 ALA A N 1
ATOM 652 C CA . ALA A 1 87 ? 23.197 11.669 -0.965 1.00 90.06 87 ALA A CA 1
ATOM 653 C C . ALA A 1 87 ? 24.710 11.391 -1.012 1.00 90.06 87 ALA A C 1
ATOM 655 O O . ALA A 1 87 ? 25.503 12.327 -0.879 1.00 90.06 87 ALA A O 1
ATOM 656 N N . ILE A 1 88 ? 25.117 10.145 -1.290 1.00 93.38 88 ILE A N 1
ATOM 657 C CA . ILE A 1 88 ? 26.526 9.773 -1.511 1.00 93.38 88 ILE A CA 1
ATOM 658 C C . ILE A 1 88 ? 27.090 10.504 -2.731 1.00 93.38 88 ILE A C 1
ATOM 660 O O . ILE A 1 88 ? 28.154 11.119 -2.642 1.00 93.38 88 ILE A O 1
ATOM 664 N N . GLY A 1 89 ? 26.358 10.506 -3.852 1.00 92.62 89 GLY A N 1
ATOM 665 C CA . GLY A 1 89 ? 26.755 11.223 -5.068 1.00 92.62 89 GLY A CA 1
ATOM 666 C C . GLY A 1 89 ? 26.937 12.728 -4.842 1.00 92.62 89 GLY A C 1
ATOM 667 O O . GLY A 1 89 ? 27.847 13.337 -5.400 1.00 92.62 89 GLY A O 1
ATOM 668 N N . ARG A 1 90 ? 26.120 13.320 -3.961 1.00 91.25 90 ARG A N 1
ATOM 669 C CA . ARG A 1 90 ? 26.221 14.724 -3.527 1.00 91.25 90 ARG A CA 1
ATOM 670 C C . ARG A 1 90 ? 27.238 14.961 -2.405 1.00 91.25 90 ARG A C 1
ATOM 672 O O . ARG A 1 90 ? 27.438 16.111 -2.026 1.00 91.25 90 ARG A O 1
ATOM 679 N N . ARG A 1 91 ? 27.867 13.908 -1.869 1.00 91.12 91 ARG A N 1
ATOM 680 C CA . ARG A 1 91 ? 28.743 13.943 -0.683 1.00 91.12 91 ARG A CA 1
ATOM 681 C C . ARG A 1 91 ? 28.104 14.651 0.520 1.00 91.12 91 ARG A C 1
ATOM 683 O O . ARG A 1 91 ? 28.772 15.405 1.222 1.00 91.12 91 ARG A O 1
ATOM 690 N N . SER A 1 92 ? 26.815 14.407 0.755 1.00 93.00 92 SER A N 1
ATOM 691 C CA . SER A 1 92 ? 26.062 15.005 1.863 1.00 93.00 92 SER A CA 1
ATOM 692 C C . SER A 1 92 ? 26.001 14.048 3.065 1.00 93.00 92 SER A C 1
ATOM 694 O O . SER A 1 92 ? 25.213 13.098 3.037 1.00 93.00 92 SER A O 1
ATOM 696 N N . PRO A 1 93 ? 26.814 14.252 4.125 1.00 90.56 93 PRO A N 1
ATOM 697 C CA . PRO A 1 93 ? 26.833 13.360 5.287 1.00 90.56 93 PRO A CA 1
ATOM 698 C C . PRO A 1 93 ? 25.534 13.408 6.089 1.00 90.56 93 PRO A C 1
ATOM 700 O O . PRO A 1 93 ? 25.067 12.370 6.549 1.00 90.56 93 PRO A O 1
ATOM 703 N N . THR A 1 94 ? 24.921 14.587 6.208 1.00 90.19 94 THR A N 1
ATOM 704 C CA . THR A 1 94 ? 23.645 14.759 6.909 1.00 90.19 94 THR A CA 1
ATOM 705 C C . THR A 1 94 ? 22.519 14.033 6.186 1.00 90.19 94 THR A C 1
ATOM 707 O O . THR A 1 94 ? 21.788 13.273 6.817 1.00 90.19 94 THR A O 1
ATOM 710 N N . ASP A 1 95 ? 22.403 14.210 4.864 1.00 89.06 95 ASP A N 1
ATOM 711 C CA . ASP A 1 95 ? 21.352 13.537 4.097 1.00 89.06 95 ASP A CA 1
ATOM 712 C C . ASP A 1 95 ? 21.559 12.025 4.124 1.00 89.06 95 ASP A C 1
ATOM 714 O O . ASP A 1 95 ? 20.603 11.290 4.351 1.00 89.06 95 ASP A O 1
ATOM 718 N N . LEU A 1 96 ? 22.800 11.547 3.969 1.00 94.75 96 LEU A N 1
ATOM 719 C CA . LEU A 1 96 ? 23.078 10.118 4.065 1.00 94.75 96 LEU A CA 1
ATOM 720 C C . LEU A 1 96 ? 22.688 9.572 5.444 1.00 94.75 96 LEU A C 1
ATOM 722 O O . LEU A 1 96 ? 21.997 8.562 5.507 1.00 94.75 96 LEU A O 1
ATOM 726 N N . ALA A 1 97 ? 23.071 10.245 6.534 1.00 94.25 97 ALA A N 1
ATOM 727 C CA . ALA A 1 97 ? 22.726 9.826 7.893 1.00 94.25 97 ALA A CA 1
ATOM 728 C C . ALA A 1 97 ? 21.208 9.781 8.132 1.00 94.25 97 ALA A C 1
ATOM 730 O O . ALA A 1 97 ? 20.710 8.870 8.796 1.00 94.25 97 ALA A O 1
ATOM 731 N N . VAL A 1 98 ? 20.454 10.731 7.575 1.00 93.75 98 VAL A N 1
ATOM 732 C CA . VAL A 1 98 ? 18.987 10.729 7.646 1.00 93.75 98 VAL A CA 1
ATOM 733 C C . VAL A 1 98 ? 18.408 9.542 6.882 1.00 93.75 98 VAL A C 1
ATOM 735 O O . VAL A 1 98 ? 17.615 8.786 7.444 1.00 93.75 98 VAL A O 1
ATOM 738 N N . GLN A 1 99 ? 18.824 9.338 5.632 1.00 94.62 99 GLN A N 1
ATOM 739 C CA . GLN A 1 99 ? 18.293 8.260 4.798 1.00 94.62 99 GLN A CA 1
ATOM 740 C C . GLN A 1 99 ? 18.620 6.885 5.391 1.00 94.62 99 GLN A C 1
ATOM 742 O O . GLN A 1 99 ? 17.732 6.044 5.514 1.00 94.62 99 GLN A O 1
ATOM 747 N N . THR A 1 100 ? 19.853 6.661 5.859 1.00 95.69 100 THR A N 1
ATOM 748 C CA . THR A 1 100 ? 20.227 5.400 6.521 1.00 95.69 100 THR A CA 1
ATOM 749 C C . THR A 1 100 ? 19.473 5.184 7.832 1.00 95.69 100 THR A C 1
ATOM 751 O O . THR A 1 100 ? 19.090 4.054 8.128 1.00 95.69 100 THR A O 1
ATOM 754 N N . THR A 1 101 ? 19.162 6.247 8.579 1.00 96.25 101 THR A N 1
ATOM 755 C CA . THR A 1 101 ? 18.312 6.161 9.779 1.00 96.25 101 THR A CA 1
ATOM 756 C C . THR A 1 101 ? 16.890 5.702 9.437 1.00 96.25 101 THR A C 1
ATOM 758 O O . THR A 1 101 ? 16.324 4.864 10.147 1.00 96.25 101 THR A O 1
ATOM 761 N N . VAL A 1 102 ? 16.309 6.199 8.340 1.00 93.88 102 VAL A N 1
ATOM 762 C CA . VAL A 1 102 ? 14.981 5.771 7.869 1.00 93.88 102 VAL A CA 1
ATOM 763 C C . VAL A 1 102 ? 15.009 4.317 7.385 1.00 93.88 102 VAL A C 1
ATOM 765 O O . VAL A 1 102 ? 14.146 3.537 7.788 1.00 93.88 102 VAL A O 1
ATOM 768 N N . ILE A 1 103 ? 16.030 3.915 6.616 1.00 96.25 103 ILE A N 1
ATOM 769 C CA . ILE A 1 103 ? 16.224 2.516 6.182 1.00 96.25 103 ILE A CA 1
ATOM 770 C C . ILE A 1 103 ? 16.322 1.587 7.400 1.00 96.25 103 ILE A C 1
ATOM 772 O O . ILE A 1 103 ? 15.653 0.554 7.444 1.00 96.25 103 ILE A O 1
ATOM 776 N N . ALA A 1 104 ? 17.090 1.973 8.423 1.00 95.69 104 ALA A N 1
ATOM 777 C CA . ALA A 1 104 ? 17.198 1.214 9.665 1.00 95.69 104 ALA A CA 1
ATOM 778 C C . ALA A 1 104 ? 15.837 1.040 10.360 1.00 95.69 104 ALA A C 1
ATOM 780 O O . ALA A 1 104 ? 15.562 -0.025 10.904 1.00 95.69 104 ALA A O 1
ATOM 781 N N . GLY A 1 105 ? 14.960 2.047 10.321 1.00 94.69 105 GLY A N 1
ATOM 782 C CA . GLY A 1 105 ? 13.590 1.934 10.834 1.00 94.69 105 GLY A CA 1
ATOM 783 C C . GLY A 1 105 ? 12.745 0.928 10.047 1.00 94.69 105 GLY A C 1
ATOM 784 O O . GLY A 1 105 ? 11.956 0.182 10.626 1.00 94.69 105 GLY A O 1
ATOM 785 N N . GLY A 1 106 ? 12.961 0.840 8.733 1.00 93.19 106 GLY A N 1
ATOM 786 C CA . GLY A 1 106 ? 12.333 -0.179 7.900 1.00 93.19 106 GLY A CA 1
ATOM 787 C C . GLY A 1 106 ? 12.786 -1.598 8.255 1.00 93.19 106 GLY A C 1
ATOM 788 O O . GLY A 1 106 ? 11.954 -2.487 8.419 1.00 93.19 106 GLY A O 1
ATOM 789 N N . PHE A 1 107 ? 14.082 -1.802 8.507 1.00 95.12 107 PHE A N 1
ATOM 790 C CA . PHE A 1 107 ? 14.588 -3.081 9.017 1.00 95.12 107 PHE A CA 1
ATOM 791 C C . PHE A 1 107 ? 13.967 -3.467 10.361 1.00 95.12 107 PHE A C 1
ATOM 793 O O . PHE A 1 107 ? 13.519 -4.601 10.532 1.00 95.12 107 PHE A O 1
ATOM 800 N N . LYS A 1 108 ? 13.871 -2.511 11.291 1.00 95.50 108 LYS A N 1
ATOM 801 C CA . LYS A 1 108 ? 13.213 -2.706 12.590 1.00 95.50 108 LYS A CA 1
ATOM 802 C C . LYS A 1 108 ? 11.771 -3.180 12.432 1.00 95.50 108 LYS A C 1
ATOM 804 O O . LYS A 1 108 ? 11.313 -4.044 13.177 1.00 95.50 108 LYS A O 1
ATOM 809 N N . ARG A 1 109 ? 11.056 -2.634 11.446 1.00 95.56 109 ARG A N 1
ATOM 810 C CA . ARG A 1 109 ? 9.681 -3.029 11.144 1.00 95.56 109 ARG A CA 1
ATOM 811 C C . ARG A 1 109 ? 9.579 -4.471 10.651 1.00 95.56 109 ARG A C 1
ATOM 813 O O . ARG A 1 109 ? 8.685 -5.176 11.104 1.00 95.56 109 ARG A O 1
ATOM 820 N N . ILE A 1 110 ? 10.501 -4.930 9.803 1.00 94.50 110 ILE A N 1
ATOM 821 C CA . ILE A 1 110 ? 10.540 -6.333 9.351 1.00 94.50 110 ILE A CA 1
ATOM 822 C C . ILE A 1 110 ? 10.733 -7.278 10.548 1.00 94.50 110 ILE A C 1
ATOM 824 O O . ILE A 1 110 ? 9.998 -8.256 10.691 1.00 94.50 110 ILE A O 1
ATOM 828 N N . VAL A 1 111 ? 11.671 -6.959 11.450 1.00 95.19 111 VAL A N 1
ATOM 829 C CA . VAL A 1 111 ? 11.904 -7.745 12.678 1.00 95.19 111 VAL A CA 1
ATOM 830 C C . VAL A 1 111 ? 10.655 -7.764 13.563 1.00 95.19 111 VAL A C 1
ATOM 832 O O . VAL A 1 111 ? 10.253 -8.826 14.037 1.00 95.19 111 VAL A O 1
ATOM 835 N N . TYR A 1 112 ? 10.007 -6.610 13.751 1.00 95.94 112 TYR A N 1
ATOM 836 C CA . TYR A 1 112 ? 8.770 -6.501 14.524 1.00 95.94 112 TYR A CA 1
ATOM 837 C C . TYR A 1 112 ? 7.637 -7.357 13.936 1.00 95.94 112 TYR A C 1
ATOM 839 O O . TYR A 1 112 ? 7.011 -8.127 14.663 1.00 95.94 112 TYR A O 1
ATOM 847 N N . GLU A 1 113 ? 7.391 -7.279 12.625 1.00 94.38 113 GLU A N 1
ATOM 848 C CA . GLU A 1 113 ? 6.368 -8.094 11.954 1.00 94.38 113 GLU A CA 1
ATOM 849 C C . GLU A 1 113 ? 6.652 -9.591 12.088 1.00 94.38 113 GLU A C 1
ATOM 851 O O . GLU A 1 113 ? 5.736 -10.380 12.333 1.00 94.38 113 GLU A O 1
ATOM 856 N N . SER A 1 114 ? 7.922 -9.983 11.985 1.00 93.75 114 SER A N 1
ATOM 857 C CA . SER A 1 114 ? 8.344 -11.370 12.164 1.00 93.75 114 SER A CA 1
ATOM 858 C C . SER A 1 114 ? 8.159 -11.857 13.608 1.00 93.75 114 SER A C 1
ATOM 860 O O . SER A 1 114 ? 7.762 -13.002 13.829 1.00 93.75 114 SER A O 1
ATOM 862 N N . ALA A 1 115 ? 8.367 -10.993 14.607 1.00 94.25 115 ALA A N 1
ATOM 863 C CA . ALA A 1 115 ? 8.082 -11.304 16.008 1.00 94.25 115 ALA A CA 1
ATOM 864 C C . ALA A 1 115 ? 6.576 -11.485 16.264 1.00 94.25 115 ALA A C 1
ATOM 866 O O . ALA A 1 115 ? 6.165 -12.459 16.894 1.00 94.25 115 ALA A O 1
ATOM 867 N N . VAL A 1 116 ? 5.735 -10.593 15.727 1.00 93.19 116 VAL A N 1
ATOM 868 C CA . VAL A 1 116 ? 4.270 -10.718 15.828 1.00 93.19 116 VAL A CA 1
ATOM 869 C C . VAL A 1 116 ? 3.790 -12.001 15.146 1.00 93.19 116 VAL A C 1
ATOM 871 O O . VAL A 1 116 ? 2.976 -12.727 15.713 1.00 93.19 116 VAL A O 1
ATOM 874 N N . ARG A 1 117 ? 4.327 -12.328 13.964 1.00 92.94 117 ARG A N 1
ATOM 875 C CA . ARG A 1 117 ? 4.007 -13.573 13.252 1.00 92.94 117 ARG A CA 1
ATOM 876 C C . ARG A 1 117 ? 4.399 -14.815 14.056 1.00 92.94 117 ARG A C 1
ATOM 878 O O . ARG A 1 117 ? 3.601 -15.744 14.123 1.00 92.94 117 ARG A O 1
ATOM 885 N N . ALA A 1 118 ? 5.577 -14.821 14.683 1.00 91.19 118 ALA A N 1
ATOM 886 C CA . ALA A 1 118 ? 6.021 -15.919 15.544 1.00 91.19 118 ALA A CA 1
ATOM 887 C C . ALA A 1 118 ? 5.064 -16.130 16.729 1.00 91.19 118 ALA A C 1
ATOM 889 O O . ALA A 1 118 ? 4.592 -17.245 16.947 1.00 91.19 118 ALA A O 1
ATOM 890 N N . ALA A 1 119 ? 4.670 -15.051 17.413 1.00 91.88 119 ALA A N 1
ATOM 891 C CA . ALA A 1 119 ? 3.702 -15.123 18.507 1.00 91.88 119 ALA A CA 1
ATOM 892 C C . ALA A 1 119 ? 2.330 -15.650 18.050 1.00 91.88 119 ALA A C 1
ATOM 894 O O . ALA A 1 119 ? 1.734 -16.479 18.734 1.00 91.88 119 ALA A O 1
ATOM 895 N N . LEU A 1 120 ? 1.837 -15.208 16.885 1.00 90.81 120 LEU A N 1
ATOM 896 C CA . LEU A 1 120 ? 0.584 -15.707 16.299 1.00 90.81 120 LEU A CA 1
ATOM 897 C C . LEU A 1 120 ? 0.668 -17.187 15.893 1.00 90.81 120 LEU A C 1
ATOM 899 O O . LEU A 1 120 ? -0.340 -17.887 15.938 1.00 90.81 120 LEU A O 1
ATOM 903 N N . ALA A 1 121 ? 1.858 -17.672 15.532 1.00 91.62 121 ALA A N 1
ATOM 904 C CA . ALA A 1 121 ? 2.127 -19.082 15.259 1.00 91.62 121 ALA A CA 1
ATOM 905 C C . ALA A 1 121 ? 2.324 -19.930 16.535 1.00 91.62 121 ALA A C 1
ATOM 907 O O . ALA A 1 121 ? 2.530 -21.138 16.438 1.00 91.62 121 ALA A O 1
ATOM 908 N N . GLY A 1 122 ? 2.249 -19.318 17.724 1.00 90.12 122 GLY A N 1
ATOM 909 C CA . GLY A 1 122 ? 2.427 -19.982 19.017 1.00 90.12 122 GLY A CA 1
ATOM 910 C C . GLY A 1 122 ? 3.873 -20.034 19.519 1.00 90.12 122 GLY A C 1
ATOM 911 O O . GLY A 1 122 ? 4.108 -20.547 20.612 1.00 90.12 122 GLY A O 1
ATOM 912 N N . ASP A 1 123 ? 4.833 -19.477 18.778 1.00 92.75 123 ASP A N 1
ATOM 913 C CA . ASP A 1 123 ? 6.235 -19.379 19.191 1.00 92.75 123 ASP A CA 1
ATOM 914 C C . ASP A 1 123 ? 6.498 -18.048 19.906 1.00 92.75 123 ASP A C 1
ATOM 916 O O . ASP A 1 123 ? 7.019 -17.069 19.357 1.00 92.75 123 ASP A O 1
ATOM 920 N N . LEU A 1 124 ? 6.064 -17.996 21.164 1.00 92.81 124 LEU A N 1
ATOM 921 C CA . LEU A 1 124 ? 6.206 -16.801 21.982 1.00 92.81 124 LEU A CA 1
ATOM 922 C C . LEU A 1 124 ? 7.661 -16.539 22.393 1.00 92.81 124 LEU A C 1
ATOM 924 O O . LEU A 1 124 ? 8.048 -15.380 22.505 1.00 92.81 124 LEU A O 1
ATOM 928 N N . ALA A 1 125 ? 8.469 -17.585 22.583 1.00 92.56 125 ALA A N 1
ATOM 929 C CA . ALA A 1 125 ? 9.875 -17.442 22.959 1.00 92.56 125 ALA A CA 1
ATOM 930 C C . ALA A 1 125 ? 10.667 -16.715 21.860 1.00 92.56 125 ALA A C 1
ATOM 932 O O . ALA A 1 125 ? 11.414 -15.775 22.147 1.00 92.56 125 ALA A O 1
ATOM 933 N N . LEU A 1 126 ? 10.426 -17.073 20.595 1.00 91.88 126 LEU A N 1
ATOM 934 C CA . LEU A 1 126 ? 11.011 -16.381 19.450 1.00 91.88 126 LEU A CA 1
ATOM 935 C C . LEU A 1 126 ? 10.507 -14.935 19.321 1.00 91.88 126 LEU A C 1
ATOM 937 O O . LEU A 1 126 ? 11.270 -14.026 18.994 1.00 91.88 126 LEU A O 1
ATOM 941 N N . ALA A 1 127 ? 9.227 -14.683 19.602 1.00 94.50 127 ALA A N 1
ATOM 942 C CA . ALA A 1 127 ? 8.688 -13.323 19.600 1.00 94.50 127 ALA A CA 1
ATOM 943 C C . ALA A 1 127 ? 9.323 -12.441 20.690 1.00 94.50 127 ALA A C 1
ATOM 945 O O . ALA A 1 127 ? 9.707 -11.299 20.423 1.00 94.50 127 ALA A O 1
ATOM 946 N N . GLN A 1 128 ? 9.467 -12.975 21.906 1.00 95.50 128 GLN A N 1
ATOM 947 C CA . GLN A 1 128 ? 10.119 -12.314 23.037 1.00 95.50 128 GLN A CA 1
ATOM 948 C C . GLN A 1 128 ? 11.581 -11.991 22.732 1.00 95.50 128 GLN A C 1
ATOM 950 O O . GLN A 1 128 ? 12.009 -10.859 22.959 1.00 95.50 128 GLN A O 1
ATOM 955 N N . SER A 1 129 ? 12.342 -12.948 22.191 1.00 93.62 129 SER A N 1
ATOM 956 C CA . SER A 1 129 ? 13.758 -12.748 21.871 1.00 93.62 129 SER A CA 1
ATOM 957 C C . SER A 1 129 ? 13.947 -11.663 20.805 1.00 93.62 129 SER A C 1
ATOM 959 O O . SER A 1 129 ? 14.741 -10.740 21.005 1.00 93.62 129 SER A O 1
ATOM 961 N N . ARG A 1 130 ? 13.146 -11.691 19.730 1.00 94.75 130 ARG A N 1
ATOM 962 C CA . ARG A 1 130 ? 13.166 -10.682 18.658 1.00 94.75 130 ARG A CA 1
ATOM 963 C C . ARG A 1 130 ? 12.765 -9.294 19.145 1.00 94.75 130 ARG A C 1
ATOM 965 O O . ARG A 1 130 ? 13.443 -8.322 18.818 1.00 94.75 130 ARG A O 1
ATOM 972 N N . LEU A 1 131 ? 11.707 -9.171 19.952 1.00 96.19 131 LEU A N 1
ATOM 973 C CA . LEU A 1 131 ? 11.316 -7.868 20.499 1.00 96.19 131 LEU A CA 1
ATOM 974 C C . LEU A 1 131 ? 12.293 -7.350 21.553 1.00 96.19 131 LEU A C 1
ATOM 976 O O . LEU A 1 131 ? 12.526 -6.146 21.602 1.00 96.19 131 LEU A O 1
ATOM 980 N N . ALA A 1 132 ? 12.889 -8.214 22.377 1.00 94.50 132 ALA A N 1
ATOM 981 C CA . ALA A 1 132 ? 13.917 -7.811 23.335 1.00 94.50 132 ALA A CA 1
ATOM 982 C C . ALA A 1 132 ? 15.201 -7.342 22.629 1.00 94.50 132 ALA A C 1
ATOM 984 O O . ALA A 1 132 ? 15.826 -6.371 23.067 1.00 94.50 132 ALA A O 1
ATOM 985 N N . HIS A 1 133 ? 15.565 -7.990 21.517 1.00 95.12 133 HIS A N 1
ATOM 986 C CA . HIS A 1 133 ? 16.662 -7.567 20.648 1.00 95.12 133 HIS A CA 1
ATOM 987 C C . HIS A 1 133 ? 16.375 -6.203 20.017 1.00 95.12 133 HIS A C 1
ATOM 989 O O . HIS A 1 133 ? 17.137 -5.256 20.213 1.00 95.12 133 HIS A O 1
ATOM 995 N N . LEU A 1 134 ? 15.206 -6.053 19.393 1.00 96.38 134 LEU A N 1
ATOM 996 C CA . LEU A 1 134 ? 14.765 -4.790 18.810 1.00 96.38 134 LEU A CA 1
ATOM 997 C C . LEU A 1 134 ? 14.684 -3.663 19.854 1.00 96.38 134 LEU A C 1
ATOM 999 O O . LEU A 1 134 ? 15.077 -2.527 19.597 1.00 96.38 134 LEU A O 1
ATOM 1003 N N . ALA A 1 135 ? 14.220 -3.980 21.062 1.00 96.00 135 ALA A N 1
ATOM 1004 C CA . ALA A 1 135 ? 14.202 -3.061 22.189 1.00 96.00 135 ALA A CA 1
ATOM 1005 C C . ALA A 1 135 ? 15.613 -2.623 22.603 1.00 96.00 135 ALA A C 1
ATOM 1007 O O . ALA A 1 135 ? 15.811 -1.468 22.969 1.00 96.00 135 ALA A O 1
ATOM 1008 N N . SER A 1 136 ? 16.599 -3.520 22.535 1.00 95.06 136 SER A N 1
ATOM 1009 C CA . SER A 1 136 ? 18.006 -3.185 22.767 1.00 95.06 136 SER A CA 1
ATOM 1010 C C . SER A 1 136 ? 18.536 -2.206 21.727 1.00 95.06 136 SER A C 1
ATOM 1012 O O . SER A 1 136 ? 19.179 -1.228 22.097 1.00 95.06 136 SER A O 1
ATOM 1014 N N . ASP A 1 137 ? 18.234 -2.441 20.453 1.00 93.75 137 ASP A N 1
ATOM 1015 C CA . ASP A 1 137 ? 18.671 -1.587 19.346 1.00 93.75 137 ASP A CA 1
ATOM 1016 C C . ASP A 1 137 ? 17.999 -0.201 19.365 1.00 93.75 137 ASP A C 1
ATOM 1018 O O . ASP A 1 137 ? 18.626 0.824 19.112 1.00 93.75 137 ASP A O 1
ATOM 1022 N N . LEU A 1 138 ? 16.734 -0.131 19.789 1.00 94.12 138 LEU A N 1
ATOM 1023 C CA . LEU A 1 138 ? 16.041 1.128 20.092 1.00 94.12 138 LEU A CA 1
ATOM 1024 C C . LEU A 1 138 ? 16.553 1.815 21.374 1.00 94.12 138 LEU A C 1
ATOM 1026 O O . LEU A 1 138 ? 16.037 2.865 21.759 1.00 94.12 138 LEU A O 1
ATOM 1030 N N . GLY A 1 139 ? 17.526 1.230 22.076 1.00 93.31 139 GLY A N 1
ATOM 1031 C CA . GLY A 1 139 ? 18.081 1.764 23.316 1.00 93.31 139 GLY A CA 1
ATOM 1032 C C . GLY A 1 139 ? 17.108 1.734 24.497 1.00 93.31 139 GLY A C 1
ATOM 1033 O O . GLY A 1 139 ? 17.235 2.542 25.415 1.00 93.31 139 GLY A O 1
ATOM 1034 N N . LEU A 1 140 ? 16.093 0.869 24.495 1.00 93.88 140 LEU A N 1
ATOM 1035 C CA . LEU A 1 140 ? 15.122 0.807 25.588 1.00 93.88 140 LEU A CA 1
ATOM 1036 C C . LEU A 1 140 ? 15.789 0.382 26.912 1.00 93.88 140 LEU A C 1
ATOM 1038 O O . LEU A 1 140 ? 16.702 -0.455 26.912 1.00 93.88 140 LEU A O 1
ATOM 1042 N N . PRO A 1 141 ? 15.334 0.924 28.063 1.00 91.19 141 PRO A N 1
ATOM 1043 C CA . PRO A 1 141 ? 15.903 0.594 29.367 1.00 91.19 141 PRO A CA 1
ATOM 1044 C C . PRO A 1 141 ? 15.909 -0.912 29.643 1.00 91.19 141 PRO A C 1
ATOM 1046 O O . PRO A 1 141 ? 15.003 -1.641 29.235 1.00 91.19 141 PRO A O 1
ATOM 1049 N N . GLN A 1 142 ? 16.905 -1.388 30.398 1.00 89.81 142 GLN A N 1
ATOM 1050 C CA . GLN A 1 142 ? 17.031 -2.811 30.744 1.00 89.81 142 GLN A CA 1
ATOM 1051 C C . GLN A 1 142 ? 15.768 -3.374 31.411 1.00 89.81 142 GLN A C 1
ATOM 1053 O O . GLN A 1 142 ? 15.368 -4.485 31.080 1.00 89.81 142 GLN A O 1
ATOM 1058 N N . ALA A 1 143 ? 15.113 -2.598 32.279 1.00 89.19 143 ALA A N 1
ATOM 1059 C CA . ALA A 1 143 ? 13.861 -2.999 32.918 1.00 89.19 143 ALA A CA 1
ATOM 1060 C C . ALA A 1 143 ? 12.752 -3.304 31.892 1.00 89.19 143 ALA A C 1
ATOM 1062 O O . ALA A 1 143 ? 12.067 -4.315 32.010 1.00 89.19 143 ALA A O 1
ATOM 1063 N N . GLN A 1 144 ? 12.627 -2.489 30.838 1.00 88.56 144 GLN A N 1
ATOM 1064 C CA . GLN A 1 144 ? 11.635 -2.704 29.781 1.00 88.56 144 GLN A CA 1
ATOM 1065 C C . GLN A 1 144 ? 11.954 -3.957 28.955 1.00 88.56 144 GLN A C 1
ATOM 1067 O O . GLN A 1 144 ? 11.060 -4.724 28.613 1.00 88.56 144 GLN A O 1
ATOM 1072 N N . ARG A 1 145 ? 13.242 -4.189 28.667 1.00 91.88 145 ARG A N 1
ATOM 1073 C CA . ARG A 1 145 ? 13.700 -5.400 27.967 1.00 91.88 145 ARG A CA 1
ATOM 1074 C C . ARG A 1 145 ? 13.431 -6.664 28.779 1.00 91.88 145 ARG A C 1
ATOM 1076 O O . ARG A 1 145 ? 13.031 -7.671 28.215 1.00 91.88 145 ARG A O 1
ATOM 1083 N N . GLN A 1 146 ? 13.618 -6.605 30.096 1.00 90.75 146 GLN A N 1
ATOM 1084 C CA . GLN A 1 146 ? 13.299 -7.716 30.992 1.00 90.75 146 GLN A CA 1
ATOM 1085 C C . GLN A 1 146 ? 11.794 -7.969 31.078 1.00 90.75 146 GLN A C 1
ATOM 1087 O O . GLN A 1 146 ? 11.395 -9.128 31.062 1.00 90.75 146 GLN A O 1
ATOM 1092 N N . ALA A 1 147 ? 10.973 -6.916 31.108 1.00 89.44 147 ALA A N 1
ATOM 1093 C CA . ALA A 1 147 ? 9.520 -7.057 31.092 1.00 89.44 147 ALA A CA 1
ATOM 1094 C C . ALA A 1 147 ? 9.037 -7.791 29.829 1.00 89.44 147 ALA A C 1
ATOM 1096 O O . ALA A 1 147 ? 8.271 -8.740 29.936 1.00 89.44 147 ALA A O 1
ATOM 1097 N N . LEU A 1 148 ? 9.577 -7.456 28.648 1.00 91.94 148 LEU A N 1
ATOM 1098 C CA . LEU A 1 148 ? 9.253 -8.154 27.393 1.00 91.94 148 LEU A CA 1
ATOM 1099 C C . LEU A 1 148 ? 9.498 -9.668 27.457 1.00 91.94 148 LEU A C 1
ATOM 1101 O O . LEU A 1 148 ? 8.708 -10.431 26.913 1.00 91.94 148 LEU A O 1
ATOM 1105 N N . LEU A 1 149 ? 10.564 -10.104 28.133 1.00 92.50 149 LEU A N 1
ATOM 1106 C CA . LEU A 1 149 ? 10.905 -11.524 28.283 1.00 92.50 149 LEU A CA 1
ATOM 1107 C C . LEU A 1 149 ? 9.998 -12.266 29.281 1.00 92.50 149 LEU A C 1
ATOM 1109 O O . LEU A 1 149 ? 10.031 -13.492 29.336 1.00 92.50 149 LEU A O 1
ATOM 1113 N N . GLN A 1 150 ? 9.220 -11.546 30.092 1.00 90.38 150 GLN A N 1
ATOM 1114 C CA . GLN A 1 150 ? 8.308 -12.126 31.084 1.00 90.38 150 GLN A CA 1
ATOM 1115 C C . GLN A 1 150 ? 6.868 -12.241 30.568 1.00 90.38 150 GLN A C 1
ATOM 1117 O O . GLN A 1 150 ? 6.060 -12.952 31.167 1.00 90.38 150 GLN A O 1
ATOM 1122 N N . GLU A 1 151 ? 6.541 -11.579 29.457 1.00 91.06 151 GLU A N 1
ATOM 1123 C CA . GLU A 1 151 ? 5.175 -11.521 28.950 1.00 91.06 151 GLU A CA 1
ATOM 1124 C C . GLU A 1 151 ? 4.734 -12.807 28.265 1.00 91.06 151 GLU A C 1
ATOM 1126 O O . GLU A 1 151 ? 5.363 -13.276 27.324 1.00 91.06 151 GLU A O 1
ATOM 1131 N N . THR A 1 152 ? 3.592 -13.345 28.690 1.00 89.81 152 THR A N 1
ATOM 1132 C CA . THR A 1 152 ? 3.066 -14.631 28.194 1.00 89.81 152 THR A CA 1
ATOM 1133 C C . THR A 1 152 ? 1.975 -14.483 27.130 1.00 89.81 152 THR A C 1
ATOM 1135 O O . THR A 1 152 ? 1.485 -15.477 26.597 1.00 89.81 152 THR A O 1
ATOM 1138 N N . ALA A 1 153 ? 1.596 -13.249 26.791 1.00 89.69 153 ALA A N 1
ATOM 1139 C CA . ALA A 1 153 ? 0.528 -12.962 25.843 1.00 89.69 153 ALA A CA 1
ATOM 1140 C C . ALA A 1 153 ? 0.937 -11.867 24.853 1.00 89.69 153 ALA A C 1
ATOM 1142 O O . ALA A 1 153 ? 1.473 -10.828 25.241 1.00 89.69 153 ALA A O 1
ATOM 1143 N N . LEU A 1 154 ? 0.612 -12.067 23.571 1.00 90.81 154 LEU A N 1
ATOM 1144 C CA . LEU A 1 154 ? 0.931 -11.120 22.497 1.00 90.81 154 LEU A CA 1
ATOM 1145 C C . LEU A 1 154 ? 0.438 -9.681 22.775 1.00 90.81 154 LEU A C 1
ATOM 1147 O O . LEU A 1 154 ? 1.234 -8.761 22.591 1.00 90.81 154 LEU A O 1
ATOM 1151 N N . PRO A 1 155 ? -0.800 -9.435 23.259 1.00 92.69 155 PRO A N 1
ATOM 1152 C CA . PRO A 1 155 ? -1.249 -8.069 23.532 1.00 92.69 155 PRO A CA 1
ATOM 1153 C C . PRO A 1 155 ? -0.400 -7.338 24.580 1.00 92.69 155 PRO A C 1
ATOM 1155 O O . PRO A 1 155 ? -0.126 -6.150 24.414 1.00 92.69 155 PRO A O 1
ATOM 1158 N N . ALA A 1 156 ? 0.040 -8.039 25.629 1.00 91.62 156 ALA A N 1
ATOM 1159 C CA . ALA A 1 156 ? 0.865 -7.468 26.692 1.00 91.62 156 ALA A CA 1
ATOM 1160 C C . ALA A 1 156 ? 2.322 -7.272 26.238 1.00 91.62 156 ALA A C 1
ATOM 1162 O O . ALA A 1 156 ? 2.920 -6.225 26.486 1.00 91.62 156 ALA A O 1
ATOM 1163 N N . LEU A 1 157 ? 2.851 -8.217 25.459 1.00 92.94 157 LEU A N 1
ATOM 1164 C CA . LEU A 1 157 ? 4.154 -8.121 24.800 1.00 92.94 157 LEU A CA 1
ATOM 1165 C C . LEU A 1 157 ? 4.225 -6.902 23.857 1.00 92.94 157 LEU A C 1
ATOM 1167 O O . LEU A 1 157 ? 5.163 -6.105 23.926 1.00 92.94 157 LEU A O 1
ATOM 1171 N N . GLN A 1 158 ? 3.193 -6.693 23.030 1.00 94.56 158 GLN A N 1
ATOM 1172 C CA . GLN A 1 158 ? 3.072 -5.498 22.189 1.00 94.56 158 GLN A CA 1
ATOM 1173 C C . GLN A 1 158 ? 2.929 -4.222 23.022 1.00 94.56 158 GLN A C 1
ATOM 1175 O O . GLN A 1 158 ? 3.577 -3.228 22.707 1.00 94.56 158 GLN A O 1
ATOM 1180 N N . ALA A 1 159 ? 2.129 -4.242 24.092 1.00 94.31 159 ALA A N 1
ATOM 1181 C CA . ALA A 1 159 ? 1.956 -3.088 24.969 1.00 94.31 159 ALA A CA 1
ATOM 1182 C C . ALA A 1 159 ? 3.281 -2.658 25.626 1.00 94.31 159 ALA A C 1
ATOM 1184 O O . ALA A 1 159 ? 3.636 -1.480 25.578 1.00 94.31 159 ALA A O 1
ATOM 1185 N N . HIS A 1 160 ? 4.065 -3.599 26.163 1.00 93.81 160 HIS A N 1
ATOM 1186 C CA . HIS A 1 160 ? 5.391 -3.308 26.711 1.00 93.81 160 HIS A CA 1
ATOM 1187 C C . HIS A 1 160 ? 6.343 -2.727 25.660 1.00 93.81 160 HIS A C 1
ATOM 1189 O O . HIS A 1 160 ? 7.065 -1.764 25.942 1.00 93.81 160 HIS A O 1
ATOM 1195 N N . PHE A 1 161 ? 6.342 -3.274 24.446 1.00 96.19 161 PHE A N 1
ATOM 1196 C CA . PHE A 1 161 ? 7.194 -2.775 23.372 1.00 96.19 161 PHE A CA 1
ATOM 1197 C C . PHE A 1 161 ? 6.799 -1.356 22.936 1.00 96.19 161 PHE A C 1
ATOM 1199 O O . PHE A 1 161 ? 7.658 -0.491 22.750 1.00 96.19 161 PHE A O 1
ATOM 1206 N N . GLU A 1 162 ? 5.500 -1.090 22.823 1.00 96.00 162 GLU A N 1
ATOM 1207 C CA . GLU A 1 162 ? 4.959 0.208 22.426 1.00 96.00 162 GLU A CA 1
ATOM 1208 C C . GLU A 1 162 ? 5.189 1.299 23.468 1.00 96.00 162 GLU A C 1
ATOM 1210 O O . GLU A 1 162 ? 5.552 2.405 23.085 1.00 96.00 162 GLU A O 1
ATOM 1215 N N . ILE A 1 163 ? 5.048 1.007 24.767 1.00 95.12 163 ILE A N 1
ATOM 1216 C CA . ILE A 1 163 ? 5.349 1.972 25.842 1.00 95.12 163 ILE A CA 1
ATOM 1217 C C . ILE A 1 163 ? 6.806 2.432 25.749 1.00 95.12 163 ILE A C 1
ATOM 1219 O O . ILE A 1 163 ? 7.093 3.630 25.788 1.00 95.12 163 ILE A O 1
ATOM 1223 N N . GLY A 1 164 ? 7.733 1.482 25.594 1.00 94.62 164 GLY A N 1
ATOM 1224 C CA . GLY A 1 164 ? 9.150 1.800 25.452 1.00 94.62 164 GLY A CA 1
ATOM 1225 C C . GLY A 1 164 ? 9.420 2.613 24.187 1.00 94.62 164 GLY A C 1
ATOM 1226 O O . GLY A 1 164 ? 10.064 3.661 24.236 1.00 94.62 164 GLY A O 1
ATOM 1227 N N . THR A 1 165 ? 8.892 2.152 23.054 1.00 96.56 165 THR A N 1
ATOM 1228 C CA . THR A 1 165 ? 9.074 2.814 21.759 1.00 96.56 165 THR A CA 1
ATOM 1229 C C . THR A 1 165 ? 8.485 4.229 21.756 1.00 96.56 165 THR A C 1
ATOM 1231 O O . THR A 1 165 ? 9.135 5.154 21.278 1.00 96.56 165 THR A O 1
ATOM 1234 N N . ALA A 1 166 ? 7.315 4.443 22.364 1.00 95.81 166 ALA A N 1
ATOM 1235 C CA . ALA A 1 166 ? 6.713 5.764 22.525 1.00 95.81 166 ALA A CA 1
ATOM 1236 C C . ALA A 1 166 ? 7.609 6.712 23.331 1.00 95.81 166 ALA A C 1
ATOM 1238 O O . ALA A 1 166 ? 7.819 7.854 22.921 1.00 95.81 166 ALA A O 1
ATOM 1239 N N . ALA A 1 167 ? 8.188 6.237 24.439 1.00 95.00 167 ALA A N 1
ATOM 1240 C CA . ALA A 1 167 ? 9.141 7.019 25.224 1.00 95.00 167 ALA A CA 1
ATOM 1241 C C . ALA A 1 167 ? 10.378 7.409 24.399 1.00 95.00 167 ALA A C 1
ATOM 1243 O O . ALA A 1 167 ? 10.794 8.568 24.421 1.00 95.00 167 ALA A O 1
ATOM 1244 N N . ARG A 1 168 ? 10.918 6.471 23.611 1.00 96.38 168 ARG A N 1
ATOM 1245 C CA . ARG A 1 168 ? 12.061 6.717 22.720 1.00 96.38 168 ARG A CA 1
ATOM 1246 C C . ARG A 1 168 ? 11.737 7.731 21.621 1.00 96.38 168 ARG A C 1
ATOM 1248 O O . ARG A 1 168 ? 12.552 8.609 21.347 1.00 96.38 168 ARG A O 1
ATOM 1255 N N . VAL A 1 169 ? 10.551 7.651 21.012 1.00 96.81 169 VAL A N 1
ATOM 1256 C CA . VAL A 1 169 ? 10.096 8.649 20.033 1.00 96.81 169 VAL A CA 1
ATOM 1257 C C . VAL A 1 169 ? 10.037 10.029 20.685 1.00 96.81 169 VAL A C 1
ATOM 1259 O O . VAL A 1 169 ? 10.652 10.956 20.166 1.00 96.81 169 VAL A O 1
ATOM 1262 N N . MET A 1 170 ? 9.380 10.164 21.842 1.00 96.62 170 MET A N 1
ATOM 1263 C CA . MET A 1 170 ? 9.278 11.443 22.558 1.00 96.62 170 MET A CA 1
ATOM 1264 C C . MET A 1 170 ? 10.653 12.039 22.905 1.00 96.62 170 MET A C 1
ATOM 1266 O O . MET A 1 170 ? 10.852 13.243 22.753 1.00 96.62 170 MET A O 1
ATOM 1270 N N . GLU A 1 171 ? 11.631 11.215 23.290 1.00 96.94 171 GLU A N 1
ATOM 1271 C CA . GLU A 1 171 ? 13.012 11.659 23.529 1.00 96.94 171 GLU A CA 1
ATOM 1272 C C . GLU A 1 171 ? 13.657 12.264 22.268 1.00 96.94 171 GLU A C 1
ATOM 1274 O O . GLU A 1 171 ? 14.283 13.326 22.324 1.00 96.94 171 GLU A O 1
ATOM 1279 N N . HIS A 1 172 ? 13.463 11.635 21.106 1.00 97.44 172 HIS A N 1
ATOM 1280 C CA . HIS A 1 172 ? 13.962 12.162 19.837 1.00 97.44 172 HIS A CA 1
ATOM 1281 C C . HIS A 1 172 ? 13.243 13.447 19.399 1.00 97.44 172 HIS A C 1
ATOM 1283 O O . HIS A 1 172 ? 13.901 14.353 18.884 1.00 97.44 172 HIS A O 1
ATOM 1289 N N . LEU A 1 173 ? 11.934 13.582 19.650 1.00 97.75 173 LEU A N 1
ATOM 1290 C CA . LEU A 1 173 ? 11.201 14.831 19.388 1.00 97.75 173 LEU A CA 1
ATOM 1291 C C . LEU A 1 173 ? 11.707 15.973 20.279 1.00 97.75 173 LEU A C 1
ATOM 1293 O O . LEU A 1 173 ? 11.918 17.088 19.796 1.00 97.75 173 LEU A O 1
ATOM 1297 N N . ALA A 1 174 ? 11.965 15.698 21.560 1.00 97.25 174 ALA A N 1
ATOM 1298 C CA . ALA A 1 174 ? 12.560 16.667 22.476 1.00 97.25 174 ALA A CA 1
ATOM 1299 C C . ALA A 1 174 ? 13.965 17.096 22.015 1.00 97.25 174 ALA A C 1
ATOM 1301 O O . ALA A 1 174 ? 14.273 18.289 21.997 1.00 97.25 174 ALA A O 1
ATOM 1302 N N . SER A 1 175 ? 14.789 16.141 21.569 1.00 96.75 175 SER A N 1
ATOM 1303 C CA . SER A 1 175 ? 16.106 16.419 20.984 1.00 96.75 175 SER A CA 1
ATOM 1304 C C . SER A 1 175 ? 16.004 17.294 19.729 1.00 96.75 175 SER A C 1
ATOM 1306 O O . SER A 1 175 ? 16.732 18.279 19.616 1.00 96.75 175 SER A O 1
ATOM 1308 N N . ALA A 1 176 ? 15.055 17.009 18.831 1.00 96.81 176 ALA A N 1
ATOM 1309 C CA . ALA A 1 176 ? 14.831 17.812 17.632 1.00 96.81 176 ALA A CA 1
ATOM 1310 C C . ALA A 1 176 ? 14.492 19.270 17.969 1.00 96.81 176 ALA A C 1
ATOM 1312 O O . ALA A 1 176 ? 15.088 20.183 17.400 1.00 96.81 176 ALA A O 1
ATOM 1313 N N . ARG A 1 177 ? 13.602 19.504 18.943 1.00 96.12 177 ARG A N 1
ATOM 1314 C CA . ARG A 1 177 ? 13.266 20.867 19.391 1.00 96.12 177 ARG A CA 1
ATOM 1315 C C . ARG A 1 177 ? 14.457 21.601 19.991 1.00 96.12 177 ARG A C 1
ATOM 1317 O O . ARG A 1 177 ? 14.659 22.771 19.681 1.00 96.12 177 ARG A O 1
ATOM 1324 N N . ALA A 1 178 ? 15.242 20.920 20.824 1.00 96.19 178 ALA A N 1
ATOM 1325 C CA . ALA A 1 178 ? 16.422 21.509 21.446 1.00 96.19 178 ALA A CA 1
ATOM 1326 C C . ALA A 1 178 ? 17.469 21.935 20.403 1.00 96.19 178 ALA A C 1
ATOM 1328 O O . ALA A 1 178 ? 18.123 22.959 20.575 1.00 96.19 178 ALA A O 1
ATOM 1329 N N . GLN A 1 179 ? 17.598 21.174 19.313 1.00 95.81 179 GLN A N 1
ATOM 1330 C CA . GLN A 1 179 ? 18.585 21.435 18.267 1.00 95.81 179 GLN A CA 1
ATOM 1331 C C . GLN A 1 179 ? 18.096 22.391 17.175 1.00 95.81 179 GLN A C 1
ATOM 1333 O O . GLN A 1 179 ? 18.925 23.007 16.511 1.00 95.81 179 GLN A O 1
ATOM 1338 N N . ALA A 1 180 ? 16.785 22.565 16.981 1.00 92.50 180 ALA A N 1
ATOM 1339 C CA . ALA A 1 180 ? 16.241 23.300 15.834 1.00 92.50 180 ALA A CA 1
ATOM 1340 C C . ALA A 1 180 ? 16.700 24.767 15.740 1.00 92.50 180 ALA A C 1
ATOM 1342 O O . ALA A 1 180 ? 16.819 25.300 14.640 1.00 92.50 180 ALA A O 1
ATOM 1343 N N . GLY A 1 181 ? 17.008 25.405 16.876 1.00 88.19 181 GLY A N 1
ATOM 1344 C CA . GLY A 1 181 ? 17.558 26.765 16.923 1.00 88.19 181 GLY A CA 1
ATOM 1345 C C . GLY A 1 181 ? 19.087 26.855 16.822 1.00 88.19 181 GLY A C 1
ATOM 1346 O O . GLY A 1 181 ? 19.619 27.956 16.710 1.00 88.19 181 GLY A O 1
ATOM 1347 N N . THR A 1 182 ? 19.808 25.732 16.894 1.00 92.62 182 THR A N 1
ATOM 1348 C CA . THR A 1 182 ? 21.282 25.698 16.969 1.00 92.62 182 THR A CA 1
ATOM 1349 C C . THR A 1 182 ? 21.911 24.972 15.781 1.00 92.62 182 THR A C 1
ATOM 1351 O O . THR A 1 182 ? 22.906 25.437 15.233 1.00 92.62 182 THR A O 1
ATOM 1354 N N . SER A 1 183 ? 21.330 23.851 15.353 1.00 93.81 183 SER A N 1
ATOM 1355 C CA . SER A 1 183 ? 21.781 23.059 14.211 1.00 93.81 183 SER A CA 1
ATOM 1356 C C . SER A 1 183 ? 20.595 22.382 13.526 1.00 93.81 183 SER A C 1
ATOM 1358 O O . SER A 1 183 ? 20.052 21.387 14.010 1.00 93.81 183 SER A O 1
ATOM 1360 N N . VAL A 1 184 ? 20.229 22.891 12.346 1.00 90.50 184 VAL A N 1
ATOM 1361 C CA . VAL A 1 184 ? 19.173 22.303 11.502 1.00 90.50 184 VAL A CA 1
ATOM 1362 C C . VAL A 1 184 ? 19.511 20.858 11.126 1.00 90.50 184 VAL A C 1
ATOM 1364 O O . VAL A 1 184 ? 18.624 20.013 11.098 1.00 90.50 184 VAL A O 1
ATOM 1367 N N . ALA A 1 185 ? 20.792 20.548 10.898 1.00 91.00 185 ALA A N 1
ATOM 1368 C CA . ALA A 1 185 ? 21.247 19.197 10.575 1.00 91.00 185 ALA A CA 1
ATOM 1369 C C . ALA A 1 185 ? 20.994 18.205 11.724 1.00 91.00 185 ALA A C 1
ATOM 1371 O O . ALA A 1 185 ? 20.464 17.120 11.493 1.00 91.00 185 ALA A O 1
ATOM 1372 N N . GLU A 1 186 ? 21.316 18.591 12.963 1.00 93.94 186 GLU A N 1
ATOM 1373 C CA . GLU A 1 186 ? 21.078 17.749 14.144 1.00 93.94 186 GLU A CA 1
ATOM 1374 C C . GLU A 1 186 ? 19.585 17.616 14.452 1.00 93.94 186 GLU A C 1
ATOM 1376 O O . GLU A 1 186 ? 19.114 16.529 14.786 1.00 93.94 186 GLU A O 1
ATOM 1381 N N . ALA A 1 187 ? 18.814 18.694 14.281 1.00 94.81 187 ALA A N 1
ATOM 1382 C CA . ALA A 1 187 ? 17.363 18.651 14.423 1.00 94.81 187 ALA A CA 1
ATOM 1383 C C . ALA A 1 187 ? 16.718 17.731 13.377 1.00 94.81 187 ALA A C 1
ATOM 1385 O O . ALA A 1 187 ? 15.848 16.926 13.709 1.00 94.81 187 ALA A O 1
ATOM 1386 N N . TYR A 1 188 ? 17.184 17.794 12.128 1.00 94.19 188 TYR A N 1
ATOM 1387 C CA . TYR A 1 188 ? 16.683 16.955 11.046 1.00 94.19 188 TYR A CA 1
ATOM 1388 C C . TYR A 1 188 ? 17.006 15.479 11.295 1.00 94.19 188 TYR A C 1
ATOM 1390 O O . TYR A 1 188 ? 16.129 14.621 11.177 1.00 94.19 188 TYR A O 1
ATOM 1398 N N . LEU A 1 189 ? 18.227 15.182 11.745 1.00 94.75 189 LEU A N 1
ATOM 1399 C CA . LEU A 1 189 ? 18.620 13.832 12.136 1.00 94.75 189 LEU A CA 1
ATOM 1400 C C . LEU A 1 189 ? 17.826 13.322 13.348 1.00 94.75 189 LEU A C 1
ATOM 1402 O O . LEU A 1 189 ? 17.428 12.159 13.375 1.00 94.75 189 LEU A O 1
ATOM 1406 N N . ALA A 1 190 ? 17.546 14.169 14.340 1.00 96.56 190 ALA A N 1
ATOM 1407 C CA . ALA A 1 190 ? 16.703 13.806 15.478 1.00 96.56 190 ALA A CA 1
ATOM 1408 C C . ALA A 1 190 ? 15.256 13.489 15.053 1.00 96.56 190 ALA A C 1
ATOM 1410 O O . ALA A 1 190 ? 14.697 12.493 15.511 1.00 96.56 190 ALA A O 1
ATOM 1411 N N . LEU A 1 191 ? 14.673 14.251 14.118 1.00 96.38 191 LEU A N 1
ATOM 1412 C CA . LEU A 1 191 ? 13.364 13.927 13.533 1.00 96.38 191 LEU A CA 1
ATOM 1413 C C . LEU A 1 191 ? 13.394 12.616 12.741 1.00 96.38 191 LEU A C 1
ATOM 1415 O O . LEU A 1 191 ? 12.467 11.815 12.853 1.00 96.38 191 LEU A O 1
ATOM 1419 N N . ALA A 1 192 ? 14.469 12.351 11.996 1.00 95.31 192 ALA A N 1
ATOM 1420 C CA . ALA A 1 192 ? 14.651 11.079 11.303 1.00 95.31 192 ALA A CA 1
ATOM 1421 C C . ALA A 1 192 ? 14.735 9.899 12.287 1.00 95.31 192 ALA A C 1
ATOM 1423 O O . ALA A 1 192 ? 14.128 8.856 12.047 1.00 95.31 192 ALA A O 1
ATOM 1424 N N . ARG A 1 193 ? 15.422 10.067 13.427 1.00 96.62 193 ARG A N 1
ATOM 1425 C CA . ARG A 1 193 ? 15.470 9.069 14.512 1.00 96.62 193 ARG A CA 1
ATOM 1426 C C . ARG A 1 193 ? 14.097 8.848 15.145 1.00 96.62 193 ARG A C 1
ATOM 1428 O O . ARG A 1 193 ? 13.718 7.701 15.367 1.00 96.62 193 ARG A O 1
ATOM 1435 N N . ALA A 1 194 ? 13.327 9.914 15.371 1.00 97.31 194 ALA A N 1
ATOM 1436 C CA . ALA A 1 194 ? 11.952 9.808 15.858 1.00 97.31 194 ALA A CA 1
ATOM 1437 C C . ALA A 1 194 ? 11.062 9.034 14.874 1.00 97.31 194 ALA A C 1
ATOM 1439 O O . ALA A 1 194 ? 10.348 8.116 15.273 1.00 97.31 194 ALA A O 1
ATOM 1440 N N . TYR A 1 195 ? 11.151 9.357 13.580 1.00 96.00 195 TYR A N 1
ATOM 1441 C CA . TYR A 1 195 ? 10.423 8.655 12.527 1.00 96.00 195 TYR A CA 1
ATOM 1442 C C . TYR A 1 195 ? 10.823 7.179 12.450 1.00 96.00 195 TYR A C 1
ATOM 1444 O O . TYR A 1 195 ? 9.955 6.315 12.474 1.00 96.00 195 TYR A O 1
ATOM 1452 N N . SER A 1 196 ? 12.126 6.884 12.454 1.00 95.38 196 SER A N 1
ATOM 1453 C CA . SER A 1 196 ? 12.686 5.526 12.449 1.00 95.38 196 SER A CA 1
ATOM 1454 C C . SER A 1 196 ? 12.214 4.682 13.637 1.00 95.38 196 SER A C 1
ATOM 1456 O O . SER A 1 196 ? 11.829 3.528 13.454 1.00 95.38 196 SER A O 1
ATOM 1458 N N . ALA A 1 197 ? 12.179 5.260 14.843 1.00 96.12 197 ALA A N 1
ATOM 1459 C CA . ALA A 1 197 ? 11.662 4.596 16.039 1.00 96.12 197 ALA A CA 1
ATOM 1460 C C . ALA A 1 197 ? 10.140 4.374 15.985 1.00 96.12 197 ALA A C 1
ATOM 1462 O O . ALA A 1 197 ? 9.644 3.421 16.575 1.00 96.12 197 ALA A O 1
ATOM 1463 N N . TYR A 1 198 ? 9.399 5.215 15.262 1.00 95.44 198 TYR A N 1
ATOM 1464 C CA . TYR A 1 198 ? 7.955 5.078 15.081 1.00 95.44 198 TYR A CA 1
ATOM 1465 C C . TYR A 1 198 ? 7.564 3.947 14.113 1.00 95.44 198 TYR A C 1
ATOM 1467 O O . TYR A 1 198 ? 6.573 3.266 14.379 1.00 95.44 198 TYR A O 1
ATOM 1475 N N . ILE A 1 199 ? 8.328 3.707 13.035 1.00 94.38 199 ILE A N 1
ATOM 1476 C CA . ILE A 1 199 ? 7.959 2.752 11.962 1.00 94.38 199 ILE A CA 1
ATOM 1477 C C . ILE A 1 199 ? 7.501 1.379 12.497 1.00 94.38 199 ILE A C 1
ATOM 1479 O O . ILE A 1 199 ? 6.452 0.908 12.055 1.00 94.38 199 ILE A O 1
ATOM 1483 N N . PRO A 1 200 ? 8.188 0.724 13.458 1.00 94.19 200 PRO A N 1
ATOM 1484 C CA . PRO A 1 200 ? 7.766 -0.585 13.963 1.00 94.19 200 PRO A CA 1
ATOM 1485 C C . PRO A 1 200 ? 6.331 -0.605 14.499 1.00 94.19 200 PRO A C 1
ATOM 1487 O O . PRO A 1 200 ? 5.603 -1.564 14.254 1.00 94.19 200 PRO A O 1
ATOM 1490 N N . ILE A 1 201 ? 5.902 0.472 15.161 1.00 94.44 201 ILE A N 1
ATOM 1491 C CA . ILE A 1 201 ? 4.601 0.576 15.836 1.00 94.44 201 ILE A CA 1
ATOM 1492 C C . ILE A 1 201 ? 3.578 1.413 15.058 1.00 94.44 201 ILE A C 1
ATOM 1494 O O . ILE A 1 201 ? 2.529 1.756 15.600 1.00 94.44 201 ILE A O 1
ATOM 1498 N N . GLN A 1 202 ? 3.860 1.744 13.794 1.00 91.38 202 GLN A N 1
ATOM 1499 C CA . GLN A 1 202 ? 3.061 2.697 13.018 1.00 91.38 202 GLN A CA 1
ATOM 1500 C C . GLN A 1 202 ? 1.595 2.295 12.808 1.00 91.38 202 GLN A C 1
ATOM 1502 O O . GLN A 1 202 ? 0.745 3.175 12.697 1.00 91.38 202 GLN A O 1
ATOM 1507 N N . ASP A 1 203 ? 1.324 0.987 12.814 1.00 86.81 203 ASP A N 1
ATOM 1508 C CA . ASP A 1 203 ? -0.002 0.385 12.624 1.00 86.81 203 ASP A CA 1
ATOM 1509 C C . ASP A 1 203 ? -0.620 -0.095 13.948 1.00 86.81 203 ASP A C 1
ATOM 1511 O O . ASP A 1 203 ? -1.512 -0.944 13.959 1.00 86.81 203 ASP A O 1
ATOM 1515 N N . SER A 1 204 ? -0.117 0.383 15.091 1.00 89.19 204 SER A N 1
ATOM 1516 C CA . SER A 1 204 ? -0.689 0.016 16.385 1.00 89.19 204 SER A CA 1
ATOM 1517 C C . SER A 1 204 ? -2.150 0.459 16.463 1.00 89.19 204 SER A C 1
ATOM 1519 O O . SER A 1 204 ? -2.456 1.639 16.306 1.00 89.19 204 SER A O 1
ATOM 1521 N N . ALA A 1 205 ? -3.050 -0.463 16.812 1.00 87.38 205 ALA A N 1
ATOM 1522 C CA . ALA A 1 205 ? -4.464 -0.155 17.050 1.00 87.38 205 ALA A CA 1
ATOM 1523 C C . ALA A 1 205 ? -4.682 0.831 18.218 1.00 87.38 205 ALA A C 1
ATOM 1525 O O . ALA A 1 205 ? -5.776 1.361 18.394 1.00 87.38 205 ALA A O 1
ATOM 1526 N N . ARG A 1 206 ? -3.647 1.064 19.038 1.00 88.44 206 ARG A N 1
ATOM 1527 C CA . ARG A 1 206 ? -3.656 2.028 20.148 1.00 88.44 206 ARG A CA 1
ATOM 1528 C C . ARG A 1 206 ? -3.241 3.439 19.719 1.00 88.44 206 ARG A C 1
ATOM 1530 O O . ARG A 1 206 ? -3.346 4.365 20.523 1.00 88.44 206 ARG A O 1
ATOM 1537 N N . LEU A 1 207 ? -2.803 3.626 18.471 1.00 85.62 207 LEU A N 1
ATOM 1538 C CA . LEU A 1 207 ? -2.683 4.945 17.853 1.00 85.62 207 LEU A CA 1
ATOM 1539 C C . LEU A 1 207 ? -4.037 5.346 17.263 1.00 85.62 207 LEU A C 1
ATOM 1541 O O . LEU A 1 207 ? -4.535 4.704 16.346 1.00 85.62 207 LEU A O 1
ATOM 1545 N N . ALA A 1 208 ? -4.618 6.437 17.766 1.00 73.38 208 ALA A N 1
ATOM 1546 C CA . ALA A 1 208 ? -5.869 6.978 17.227 1.00 73.38 208 ALA A CA 1
ATOM 1547 C C . ALA A 1 208 ? -5.715 7.502 15.785 1.00 73.38 208 ALA A C 1
ATOM 1549 O O . ALA A 1 208 ? -6.657 7.467 15.000 1.00 73.38 208 ALA A O 1
ATOM 1550 N N . GLU A 1 209 ? -4.521 7.990 15.445 1.00 79.94 209 GLU A N 1
ATOM 1551 C CA . GLU A 1 209 ? -4.166 8.539 14.138 1.00 79.94 209 GLU A CA 1
ATOM 1552 C C . GLU A 1 209 ? -2.702 8.201 13.822 1.00 79.94 209 GLU A C 1
ATOM 1554 O O . GLU A 1 209 ? -1.867 8.112 14.727 1.00 79.94 209 GLU A O 1
ATOM 1559 N N . ALA A 1 210 ? -2.364 8.063 12.537 1.00 80.75 210 ALA A N 1
ATOM 1560 C CA . ALA A 1 210 ? -0.984 7.851 12.113 1.00 80.75 210 ALA A CA 1
ATOM 1561 C C . ALA A 1 210 ? -0.124 9.104 12.373 1.00 80.75 210 ALA A C 1
ATOM 1563 O O . ALA A 1 210 ? -0.419 10.189 11.866 1.00 80.75 210 ALA A O 1
ATOM 1564 N N . ALA A 1 211 ? 0.980 8.946 13.109 1.00 86.94 211 ALA A N 1
ATOM 1565 C CA . ALA A 1 211 ? 1.916 10.034 13.413 1.00 86.94 211 ALA A CA 1
ATOM 1566 C C . ALA A 1 211 ? 2.822 10.406 12.220 1.00 86.94 211 ALA A C 1
ATOM 1568 O O . ALA A 1 211 ? 3.345 11.521 12.157 1.00 86.94 211 ALA A O 1
ATOM 1569 N N . GLY A 1 212 ? 2.991 9.497 11.251 1.00 86.25 212 GLY A N 1
ATOM 1570 C CA . GLY A 1 212 ? 3.886 9.662 10.100 1.00 86.25 212 GLY A CA 1
ATOM 1571 C C . GLY A 1 212 ? 3.695 10.972 9.318 1.00 86.25 212 GLY A C 1
ATOM 1572 O O . GLY A 1 212 ? 4.658 11.728 9.188 1.00 86.25 212 GLY A O 1
ATOM 1573 N N . PRO A 1 213 ? 2.478 11.310 8.846 1.00 87.38 213 PRO A N 1
ATOM 1574 C CA . PRO A 1 213 ? 2.230 12.556 8.114 1.00 87.38 213 PRO A CA 1
ATOM 1575 C C . PRO A 1 213 ? 2.595 13.824 8.897 1.00 87.38 213 PRO A C 1
ATOM 1577 O O . PRO A 1 213 ? 3.067 14.797 8.306 1.00 87.38 213 PRO A O 1
ATOM 1580 N N . ARG A 1 214 ? 2.429 13.811 10.225 1.00 88.88 214 ARG A N 1
ATOM 1581 C CA . ARG A 1 214 ? 2.784 14.943 11.095 1.00 88.88 214 ARG A CA 1
ATOM 1582 C C . ARG A 1 214 ? 4.290 15.048 11.298 1.00 88.88 214 ARG A C 1
ATOM 1584 O O . ARG A 1 214 ? 4.826 16.148 11.228 1.00 88.88 214 ARG A O 1
ATOM 1591 N N . LEU A 1 215 ? 4.988 13.921 11.444 1.00 90.12 215 LEU A N 1
ATOM 1592 C CA . LEU A 1 215 ? 6.455 13.888 11.472 1.00 90.12 215 LEU A CA 1
ATOM 1593 C C . LEU A 1 215 ? 7.061 14.403 10.157 1.00 90.12 215 LEU A C 1
ATOM 1595 O O . LEU A 1 215 ? 7.981 15.215 10.187 1.00 90.12 215 LEU A O 1
ATOM 1599 N N . VAL A 1 216 ? 6.506 14.008 9.006 1.00 88.38 216 VAL A N 1
ATOM 1600 C CA . VAL A 1 216 ? 6.929 14.528 7.692 1.00 88.38 216 VAL A CA 1
ATOM 1601 C C . VAL A 1 216 ? 6.631 16.024 7.567 1.00 88.38 216 VAL A C 1
ATOM 1603 O O . VAL A 1 216 ? 7.473 16.784 7.095 1.00 88.38 216 VAL A O 1
ATOM 1606 N N . SER A 1 217 ? 5.468 16.477 8.039 1.00 89.25 217 SER A N 1
ATOM 1607 C CA . SER A 1 217 ? 5.130 17.907 8.067 1.00 89.25 217 SER A CA 1
ATOM 1608 C C . SER A 1 217 ? 6.085 18.707 8.956 1.00 89.25 217 SER A C 1
ATOM 1610 O O . SER A 1 217 ? 6.513 19.788 8.564 1.00 89.25 217 SER A O 1
ATOM 1612 N N . ALA A 1 218 ? 6.490 18.158 10.106 1.00 91.25 218 ALA A N 1
ATOM 1613 C CA . ALA A 1 218 ? 7.485 18.769 10.984 1.00 91.25 218 ALA A CA 1
ATOM 1614 C C . ALA A 1 218 ? 8.869 18.855 10.321 1.00 91.25 218 ALA A C 1
ATOM 1616 O O . ALA A 1 218 ? 9.531 19.883 10.430 1.00 91.25 218 ALA A O 1
ATOM 1617 N N . ILE A 1 219 ? 9.287 17.813 9.591 1.00 88.00 219 ILE A N 1
ATOM 1618 C CA . ILE A 1 219 ? 10.522 17.827 8.791 1.00 88.00 219 ILE A CA 1
ATOM 1619 C C . ILE A 1 219 ? 10.462 18.933 7.730 1.00 88.00 219 ILE A C 1
ATOM 1621 O O . ILE A 1 219 ? 11.394 19.724 7.617 1.00 88.00 219 ILE A O 1
ATOM 1625 N N . ASN A 1 220 ? 9.359 19.027 6.983 1.00 88.00 220 ASN A N 1
ATOM 1626 C CA . ASN A 1 220 ? 9.189 20.056 5.956 1.00 88.00 220 ASN A CA 1
ATOM 1627 C C . ASN A 1 220 ? 9.211 21.469 6.557 1.00 88.00 220 ASN A C 1
ATOM 1629 O O . ASN A 1 220 ? 9.846 22.359 5.996 1.00 88.00 220 ASN A O 1
ATOM 1633 N N . ALA A 1 221 ? 8.570 21.663 7.712 1.00 90.94 221 ALA A N 1
ATOM 1634 C CA . ALA A 1 221 ? 8.587 22.928 8.439 1.00 90.94 221 ALA A CA 1
ATOM 1635 C C . ALA A 1 221 ? 10.000 23.290 8.931 1.00 90.94 221 ALA A C 1
ATOM 1637 O O . ALA A 1 221 ? 10.435 24.424 8.744 1.00 90.94 221 ALA A O 1
ATOM 1638 N N . LEU A 1 222 ? 10.754 22.323 9.470 1.00 92.12 222 LEU A N 1
ATOM 1639 C CA . LEU A 1 222 ? 12.154 22.514 9.863 1.00 92.12 222 LEU A CA 1
ATOM 1640 C C . LEU A 1 222 ? 13.018 22.950 8.670 1.00 92.12 222 LEU A C 1
ATOM 1642 O O . LEU A 1 222 ? 13.772 23.913 8.781 1.00 92.12 222 LEU A O 1
ATOM 1646 N N . VAL A 1 223 ? 12.892 22.268 7.526 1.00 89.06 223 VAL A N 1
ATOM 1647 C CA . VAL A 1 223 ? 13.637 22.601 6.298 1.00 89.06 223 VAL A CA 1
ATOM 1648 C C . VAL A 1 223 ? 13.237 23.978 5.756 1.00 89.06 223 VAL A C 1
ATOM 1650 O O . VAL A 1 223 ? 14.089 24.708 5.253 1.00 89.06 223 VAL A O 1
ATOM 1653 N N . ALA A 1 224 ? 11.967 24.363 5.895 1.00 89.69 224 ALA A N 1
ATOM 1654 C CA . ALA A 1 224 ? 11.469 25.688 5.528 1.00 89.69 224 ALA A CA 1
ATOM 1655 C C . ALA A 1 224 ? 11.853 26.800 6.528 1.00 89.69 224 ALA A C 1
ATOM 1657 O O . ALA A 1 224 ? 11.596 27.972 6.256 1.00 89.69 224 ALA A O 1
ATOM 1658 N N . GLY A 1 225 ? 12.456 26.459 7.673 1.00 91.25 225 GLY A N 1
ATOM 1659 C CA . GLY A 1 225 ? 12.780 27.404 8.747 1.00 91.25 225 GLY A CA 1
ATOM 1660 C C . GLY A 1 225 ? 11.577 27.844 9.592 1.00 91.25 225 GLY A C 1
ATOM 1661 O O . GLY A 1 225 ? 11.709 28.753 10.411 1.00 91.25 225 GLY A O 1
ATOM 1662 N N . ASP A 1 226 ? 10.415 27.208 9.429 1.00 94.56 226 ASP A N 1
ATOM 1663 C CA . ASP A 1 226 ? 9.201 27.496 10.195 1.00 94.56 226 ASP A CA 1
ATOM 1664 C C . ASP A 1 226 ? 9.174 26.681 11.496 1.00 94.56 226 ASP A C 1
ATOM 1666 O O . ASP A 1 226 ? 8.548 25.623 11.614 1.00 94.56 226 ASP A O 1
ATOM 1670 N N . LEU A 1 227 ? 9.896 27.181 12.502 1.00 94.62 227 LEU A N 1
ATOM 1671 C CA . LEU A 1 227 ? 9.988 26.528 13.809 1.00 94.62 227 LEU A CA 1
ATOM 1672 C C . LEU A 1 227 ? 8.652 26.512 14.564 1.00 94.62 227 LEU A C 1
ATOM 1674 O O . LEU A 1 227 ? 8.439 25.636 15.404 1.00 94.62 227 LEU A O 1
ATOM 1678 N N . THR A 1 228 ? 7.749 27.450 14.273 1.00 95.94 228 THR A N 1
ATOM 1679 C CA . THR A 1 228 ? 6.416 27.494 14.885 1.00 95.94 228 THR A CA 1
ATOM 1680 C C . THR A 1 228 ? 5.578 26.335 14.368 1.00 95.94 228 THR A C 1
ATOM 1682 O O . THR A 1 228 ? 5.132 25.511 15.168 1.00 95.94 228 THR A O 1
ATOM 1685 N N . ALA A 1 229 ? 5.466 26.194 13.042 1.00 92.31 229 ALA A N 1
ATOM 1686 C CA . ALA A 1 229 ? 4.763 25.073 12.429 1.00 92.31 229 ALA A CA 1
ATOM 1687 C C . ALA A 1 229 ? 5.402 23.732 12.813 1.00 92.31 229 ALA A C 1
ATOM 1689 O O . ALA A 1 229 ? 4.687 22.781 13.130 1.00 92.31 229 ALA A O 1
ATOM 1690 N N . MET A 1 230 ? 6.739 23.651 12.872 1.00 95.94 230 MET A N 1
ATOM 1691 C CA . MET A 1 230 ? 7.428 22.454 13.364 1.00 95.94 230 MET A CA 1
ATOM 1692 C C . MET A 1 230 ? 6.955 22.098 14.780 1.00 95.94 230 MET A C 1
ATOM 1694 O O . MET A 1 230 ? 6.523 20.973 15.023 1.00 95.94 230 MET A O 1
ATOM 1698 N N . ASN A 1 231 ? 6.996 23.048 15.717 1.00 96.19 231 ASN A N 1
ATOM 1699 C CA . ASN A 1 231 ? 6.630 22.799 17.110 1.00 96.19 231 ASN A CA 1
ATOM 1700 C C . ASN A 1 231 ? 5.159 22.406 17.288 1.00 96.19 231 ASN A C 1
ATOM 1702 O O . ASN A 1 231 ? 4.876 21.533 18.112 1.00 96.19 231 ASN A O 1
ATOM 1706 N N . GLU A 1 232 ? 4.250 22.994 16.508 1.00 95.38 232 GLU A N 1
ATOM 1707 C CA . GLU A 1 232 ? 2.831 22.625 16.485 1.00 95.38 232 GLU A CA 1
ATOM 1708 C C . GLU A 1 232 ? 2.630 21.167 16.057 1.00 95.38 232 GLU A C 1
ATOM 1710 O O . GLU A 1 232 ? 1.943 20.410 16.748 1.00 95.38 232 GLU A O 1
ATOM 1715 N N . GLN A 1 233 ? 3.280 20.743 14.966 1.00 93.56 233 GLN A N 1
ATOM 1716 C CA . GLN A 1 233 ? 3.215 19.352 14.507 1.00 93.56 233 GLN A CA 1
ATOM 1717 C C . GLN A 1 233 ? 3.790 18.391 15.554 1.00 93.56 233 GLN A C 1
ATOM 1719 O O . GLN A 1 233 ? 3.179 17.367 15.860 1.00 93.56 233 GLN A O 1
ATOM 1724 N N . LEU A 1 234 ? 4.932 18.730 16.159 1.00 96.56 234 LEU A N 1
ATOM 1725 C CA . LEU A 1 234 ? 5.553 17.886 17.182 1.00 96.56 234 LEU A CA 1
ATOM 1726 C C . LEU A 1 234 ? 4.692 17.776 18.447 1.00 96.56 234 LEU A C 1
ATOM 1728 O O . LEU A 1 234 ? 4.594 16.693 19.015 1.00 96.56 234 LEU A O 1
ATOM 1732 N N . ALA A 1 235 ? 4.032 18.858 18.877 1.00 95.81 235 ALA A N 1
ATOM 1733 C CA . ALA A 1 235 ? 3.167 18.836 20.062 1.00 95.81 235 ALA A CA 1
ATOM 1734 C C . ALA A 1 235 ? 1.972 17.894 19.868 1.00 95.81 235 ALA A C 1
ATOM 1736 O O . ALA A 1 235 ? 1.577 17.162 20.775 1.00 95.81 235 ALA A O 1
ATOM 1737 N N . GLN A 1 236 ? 1.424 17.871 18.656 1.00 93.38 236 GLN A N 1
ATOM 1738 C CA . GLN A 1 236 ? 0.358 16.954 18.285 1.00 93.38 236 GLN A CA 1
ATOM 1739 C C . GLN A 1 236 ? 0.821 15.490 18.268 1.00 93.38 236 GLN A C 1
ATOM 1741 O O . GLN A 1 236 ? 0.100 14.612 18.743 1.00 93.38 236 GLN A O 1
ATOM 1746 N N . VAL A 1 237 ? 2.023 15.221 17.753 1.00 94.00 237 VAL A N 1
ATOM 1747 C CA . VAL A 1 237 ? 2.613 13.874 17.771 1.00 94.00 237 VAL A CA 1
ATOM 1748 C C . VAL A 1 237 ? 2.840 13.400 19.212 1.00 94.00 237 VAL A C 1
ATOM 1750 O O . VAL A 1 237 ? 2.492 12.274 19.557 1.00 94.00 237 VAL A O 1
ATOM 1753 N N . GLU A 1 238 ? 3.343 14.258 20.097 1.00 95.81 238 GLU A N 1
ATOM 1754 C CA . GLU A 1 238 ? 3.527 13.915 21.514 1.00 95.81 238 GLU A CA 1
ATOM 1755 C C . GLU A 1 238 ? 2.218 13.544 22.209 1.00 95.81 238 GLU A C 1
ATOM 1757 O O . GLU A 1 238 ? 2.164 12.554 22.938 1.00 95.81 238 GLU A O 1
ATOM 1762 N N . GLN A 1 239 ? 1.138 14.286 21.949 1.00 93.88 239 GLN A N 1
ATOM 1763 C CA . GLN A 1 239 ? -0.181 13.950 22.489 1.00 93.88 239 GLN A CA 1
ATOM 1764 C C . GLN A 1 239 ? -0.647 12.557 22.042 1.00 93.88 239 GLN A C 1
ATOM 1766 O O . GLN A 1 239 ? -1.194 11.808 22.857 1.00 93.88 239 GLN A O 1
ATOM 1771 N N . GLN A 1 240 ? -0.386 12.182 20.784 1.00 93.38 240 GLN A N 1
ATOM 1772 C CA . GLN A 1 240 ? -0.695 10.848 20.261 1.00 93.38 240 GLN A CA 1
ATOM 1773 C C . GLN A 1 240 ? 0.112 9.758 20.987 1.00 93.38 240 GLN A C 1
ATOM 1775 O O . GLN A 1 240 ? -0.467 8.766 21.428 1.00 93.38 240 GLN A O 1
ATOM 1780 N N . PHE A 1 241 ? 1.418 9.950 21.203 1.00 95.00 241 PHE A N 1
ATOM 1781 C CA . PHE A 1 241 ? 2.252 8.967 21.912 1.00 95.00 241 PHE A CA 1
ATOM 1782 C C . PHE A 1 241 ? 1.951 8.871 23.414 1.00 95.00 241 PHE A C 1
ATOM 1784 O O . PHE A 1 241 ? 2.031 7.782 23.990 1.00 95.00 241 PHE A O 1
ATOM 1791 N N . LEU A 1 242 ? 1.521 9.964 24.051 1.00 94.69 242 LEU A N 1
ATOM 1792 C CA . LEU A 1 242 ? 1.007 9.944 25.425 1.00 94.69 242 LEU A CA 1
ATOM 1793 C C . LEU A 1 242 ? -0.325 9.187 25.522 1.00 94.69 242 LEU A C 1
ATOM 1795 O O . LEU A 1 242 ? -0.575 8.485 26.504 1.00 94.69 242 LEU A O 1
ATOM 1799 N N . ALA A 1 243 ? -1.205 9.322 24.526 1.00 93.00 243 ALA A N 1
ATOM 1800 C CA . ALA A 1 243 ? -2.440 8.544 24.447 1.00 93.00 243 ALA A CA 1
ATOM 1801 C C . ALA A 1 243 ? -2.155 7.050 24.226 1.00 93.00 243 ALA A C 1
ATOM 1803 O O . ALA A 1 243 ? -2.679 6.232 24.983 1.00 93.00 243 ALA A O 1
ATOM 1804 N N . LEU A 1 244 ? -1.263 6.706 23.290 1.00 94.19 244 LEU A N 1
ATOM 1805 C CA . LEU A 1 244 ? -0.831 5.324 23.073 1.00 94.19 244 LEU A CA 1
ATOM 1806 C C . LEU A 1 244 ? -0.232 4.716 24.347 1.00 94.19 244 LEU A C 1
ATOM 1808 O O . LEU A 1 244 ? -0.636 3.627 24.742 1.00 94.19 244 LEU A O 1
ATOM 1812 N N . SER A 1 245 ? 0.664 5.429 25.035 1.00 94.62 245 SER A N 1
ATOM 1813 C CA . SER A 1 245 ? 1.306 4.916 26.254 1.00 94.62 245 SER A CA 1
ATOM 1814 C C . SER A 1 245 ? 0.278 4.612 27.345 1.00 94.62 245 SER A C 1
ATOM 1816 O O . SER A 1 245 ? 0.351 3.565 27.988 1.00 94.62 245 SER A O 1
ATOM 1818 N N . ARG A 1 246 ? -0.726 5.483 27.525 1.00 94.69 246 ARG A N 1
ATOM 1819 C CA . ARG A 1 246 ? -1.834 5.246 28.464 1.00 94.69 246 ARG A CA 1
ATOM 1820 C C . ARG A 1 246 ? -2.669 4.030 28.063 1.00 94.69 246 ARG A C 1
ATOM 1822 O O . ARG A 1 246 ? -2.952 3.193 28.915 1.00 94.69 246 ARG A O 1
ATOM 1829 N N . ALA A 1 247 ? -3.027 3.915 26.785 1.00 93.62 247 ALA A N 1
ATOM 1830 C CA . ALA A 1 247 ? -3.820 2.797 26.275 1.00 93.62 247 ALA A CA 1
ATOM 1831 C C . ALA A 1 247 ? -3.080 1.454 26.396 1.00 93.62 247 ALA A C 1
ATOM 1833 O O . ALA A 1 247 ? -3.682 0.450 26.767 1.00 93.62 247 ALA A O 1
ATOM 1834 N N . ALA A 1 248 ? -1.773 1.435 26.130 1.00 93.12 248 ALA A N 1
ATOM 1835 C CA . ALA A 1 248 ? -0.930 0.257 26.295 1.00 93.12 248 ALA A CA 1
ATOM 1836 C C . ALA A 1 248 ? -0.773 -0.121 27.776 1.00 93.12 248 ALA A C 1
ATOM 1838 O O . ALA A 1 248 ? -0.915 -1.286 28.130 1.00 93.12 248 ALA A O 1
ATOM 1839 N N . THR A 1 249 ? -0.568 0.861 28.659 1.00 93.38 249 THR A N 1
ATOM 1840 C CA . THR A 1 249 ? -0.437 0.616 30.107 1.00 93.38 249 THR A CA 1
ATOM 1841 C C . THR A 1 249 ? -1.705 -0.000 30.700 1.00 93.38 249 THR A C 1
ATOM 1843 O O . THR A 1 249 ? -1.612 -0.849 31.578 1.00 93.38 249 THR A O 1
ATOM 1846 N N . ALA A 1 250 ? -2.888 0.362 30.193 1.00 91.31 250 ALA A N 1
ATOM 1847 C CA . ALA A 1 250 ? -4.161 -0.201 30.647 1.00 91.31 250 ALA A CA 1
ATOM 1848 C C . ALA A 1 250 ? -4.328 -1.708 30.361 1.00 91.31 250 ALA A C 1
ATOM 1850 O O . ALA A 1 250 ? -5.199 -2.339 30.956 1.00 91.31 250 ALA A O 1
ATOM 1851 N N . LEU A 1 251 ? -3.522 -2.284 29.460 1.00 85.69 251 LEU A N 1
ATOM 1852 C CA . LEU A 1 251 ? -3.513 -3.722 29.164 1.00 85.69 251 LEU A CA 1
ATOM 1853 C C . LEU A 1 251 ? -2.571 -4.517 30.069 1.00 85.69 251 LEU A C 1
ATOM 1855 O O . LEU A 1 251 ? -2.633 -5.745 30.081 1.00 85.69 251 LEU A O 1
ATOM 1859 N N . LEU A 1 252 ? -1.685 -3.831 30.789 1.00 87.06 252 LEU A N 1
ATOM 1860 C CA . LEU A 1 252 ? -0.723 -4.469 31.667 1.00 87.06 252 LEU A CA 1
ATOM 1861 C C . LEU A 1 252 ? -1.342 -4.675 33.052 1.00 87.06 252 LEU A C 1
ATOM 1863 O O . LEU A 1 252 ? -2.112 -3.826 33.517 1.00 87.06 252 LEU A O 1
ATOM 1867 N N . PRO A 1 253 ? -1.026 -5.789 33.733 1.00 77.31 253 PRO A N 1
ATOM 1868 C CA . PRO A 1 253 ? -1.472 -5.991 35.099 1.00 77.31 253 PRO A CA 1
ATOM 1869 C C . PRO A 1 253 ? -0.979 -4.834 35.970 1.00 77.31 253 PRO A C 1
ATOM 1871 O O . PRO A 1 253 ? 0.183 -4.426 35.892 1.00 77.31 253 PRO A O 1
ATOM 1874 N N . ALA A 1 254 ? -1.876 -4.291 36.797 1.00 70.31 254 ALA A N 1
ATOM 1875 C CA . ALA A 1 254 ? -1.508 -3.240 37.731 1.00 70.31 254 ALA A CA 1
ATOM 1876 C C . ALA A 1 254 ? -0.339 -3.736 38.599 1.00 70.31 254 ALA A C 1
ATOM 1878 O O . ALA A 1 254 ? -0.391 -4.877 39.075 1.00 70.31 254 ALA A O 1
ATOM 1879 N N . PRO A 1 255 ? 0.709 -2.918 38.821 1.00 58.88 255 PRO A N 1
ATOM 1880 C CA . PRO A 1 255 ? 1.752 -3.287 39.762 1.00 58.88 255 PRO A CA 1
ATOM 1881 C C . PRO A 1 255 ? 1.080 -3.626 41.089 1.00 58.88 255 PRO A C 1
ATOM 1883 O O . PRO A 1 255 ? 0.209 -2.880 41.545 1.00 58.88 255 PRO A O 1
ATOM 1886 N N . ALA A 1 256 ? 1.442 -4.773 41.669 1.00 45.22 256 ALA A N 1
ATOM 1887 C CA . ALA A 1 256 ? 0.913 -5.189 42.957 1.00 45.22 256 ALA A CA 1
ATOM 1888 C C . ALA A 1 256 ? 1.096 -4.023 43.932 1.00 45.22 256 ALA A C 1
ATOM 1890 O O . ALA A 1 256 ? 2.226 -3.610 44.209 1.00 45.22 256 ALA A O 1
ATOM 1891 N N . ALA A 1 257 ? -0.018 -3.446 44.389 1.00 40.41 257 ALA A N 1
ATOM 1892 C CA . ALA A 1 257 ? 0.028 -2.426 45.417 1.00 40.41 257 ALA A CA 1
ATOM 1893 C C . ALA A 1 257 ? 0.828 -3.006 46.595 1.00 40.41 257 ALA A C 1
ATOM 1895 O O . ALA A 1 257 ? 0.627 -4.182 46.922 1.00 40.41 257 ALA A O 1
ATOM 1896 N N . PRO A 1 258 ? 1.741 -2.242 47.222 1.00 42.12 258 PRO A N 1
ATOM 1897 C CA . PRO A 1 258 ? 2.360 -2.697 48.454 1.00 42.12 258 PRO A CA 1
ATOM 1898 C C . PRO A 1 258 ? 1.224 -3.013 49.422 1.00 42.12 258 PRO A C 1
ATOM 1900 O O . PRO A 1 258 ? 0.445 -2.126 49.770 1.00 42.12 258 PRO A O 1
ATOM 1903 N N . VAL A 1 259 ? 1.083 -4.293 49.767 1.00 36.69 259 VAL A N 1
ATOM 1904 C CA . VAL A 1 259 ? 0.065 -4.780 50.695 1.00 36.69 259 VAL A CA 1
ATOM 1905 C C . VAL A 1 259 ? 0.230 -3.966 51.980 1.00 36.69 259 VAL A C 1
ATOM 1907 O O . VAL A 1 259 ? 1.293 -4.054 52.604 1.00 36.69 259 VAL A O 1
ATOM 1910 N N . PRO A 1 260 ? -0.749 -3.131 52.376 1.00 45.81 260 PRO A N 1
ATOM 1911 C CA . PRO A 1 260 ? -0.714 -2.512 53.686 1.00 45.81 260 PRO A CA 1
ATOM 1912 C C . PRO A 1 260 ? -0.725 -3.642 54.710 1.00 45.81 260 PRO A C 1
ATOM 1914 O O . PRO A 1 260 ? -1.532 -4.564 54.597 1.00 45.81 260 PRO A O 1
ATOM 1917 N N . ALA A 1 261 ? 0.194 -3.587 55.674 1.00 42.75 261 ALA A N 1
ATOM 1918 C CA . ALA A 1 261 ? 0.240 -4.530 56.778 1.00 42.75 261 ALA A CA 1
ATOM 1919 C C . ALA A 1 261 ? -1.165 -4.707 57.375 1.00 42.75 261 ALA A C 1
ATOM 1921 O O . ALA A 1 261 ? -1.850 -3.733 57.690 1.00 42.75 261 ALA A O 1
ATOM 1922 N N . GLU A 1 262 ? -1.570 -5.967 57.475 1.00 39.38 262 GLU A N 1
ATOM 1923 C CA . GLU A 1 262 ? -2.837 -6.444 58.008 1.00 39.38 262 GLU A CA 1
ATOM 1924 C C . GLU A 1 262 ? -3.092 -5.841 59.399 1.00 39.38 262 GLU A C 1
ATOM 1926 O O . GLU A 1 262 ? -2.486 -6.233 60.397 1.00 39.38 262 GLU A O 1
ATOM 1931 N N . VAL A 1 263 ? -3.973 -4.840 59.463 1.00 42.28 263 VAL A N 1
ATOM 1932 C CA . VAL A 1 263 ? -4.558 -4.379 60.722 1.00 42.28 263 VAL A CA 1
ATOM 1933 C C . VAL A 1 263 ? -5.740 -5.292 61.015 1.00 42.28 263 VAL A C 1
ATOM 1935 O O . VAL A 1 263 ? -6.701 -5.355 60.249 1.00 42.28 263 VAL A O 1
ATOM 1938 N N . ALA A 1 264 ? -5.630 -6.016 62.126 1.00 40.44 264 ALA A N 1
ATOM 1939 C CA . ALA A 1 264 ? -6.641 -6.921 62.649 1.00 40.44 264 ALA A CA 1
ATOM 1940 C C . ALA A 1 264 ? -8.029 -6.248 62.787 1.00 40.44 264 ALA A C 1
ATOM 1942 O O . ALA A 1 264 ? -8.106 -5.081 63.185 1.00 40.44 264 ALA A O 1
ATOM 1943 N N . PRO A 1 265 ? -9.132 -6.972 62.522 1.00 43.47 265 PRO A N 1
ATOM 1944 C CA . PRO A 1 265 ? -10.482 -6.446 62.702 1.00 43.47 265 PRO A CA 1
ATOM 1945 C C . PRO A 1 265 ? -10.880 -6.392 64.193 1.00 43.47 265 PRO A C 1
ATOM 1947 O O . PRO A 1 265 ? -10.589 -7.337 64.933 1.00 43.47 265 PRO A O 1
ATOM 1950 N N . PRO A 1 266 ? -11.576 -5.336 64.661 1.00 49.03 266 PRO A N 1
ATOM 1951 C CA . PRO A 1 266 ? -12.231 -5.341 65.967 1.00 49.03 266 PRO A CA 1
ATOM 1952 C C . PRO A 1 266 ? -13.561 -6.133 65.940 1.00 49.03 266 PRO A C 1
ATOM 1954 O O . PRO A 1 266 ? -14.090 -6.417 64.862 1.00 49.03 266 PRO A O 1
ATOM 1957 N N . PRO A 1 267 ? -14.099 -6.528 67.113 1.00 43.78 267 PRO A N 1
ATOM 1958 C CA . PRO A 1 267 ? -15.128 -7.559 67.225 1.00 43.78 267 PRO A CA 1
ATOM 1959 C C . PRO A 1 267 ? -16.536 -7.082 66.860 1.00 43.78 267 PRO A C 1
ATOM 1961 O O . PRO A 1 267 ? -16.889 -5.917 67.024 1.00 43.78 267 PRO A O 1
ATOM 1964 N N . ALA A 1 268 ? -17.339 -8.054 66.429 1.00 39.16 268 ALA A N 1
ATOM 1965 C CA . ALA A 1 268 ? -18.755 -7.955 66.118 1.00 39.16 268 ALA A CA 1
ATOM 1966 C C . ALA A 1 268 ? -19.615 -7.523 67.319 1.00 39.16 268 ALA A C 1
ATOM 1968 O O . ALA A 1 268 ? -19.499 -8.088 68.408 1.00 39.16 268 ALA A O 1
ATOM 1969 N N . GLU A 1 269 ? -20.550 -6.604 67.070 1.00 37.94 269 GLU A N 1
ATOM 1970 C CA . GLU A 1 269 ? -21.676 -6.305 67.953 1.00 37.94 269 GLU A CA 1
ATOM 1971 C C . GLU A 1 269 ? -23.000 -6.646 67.252 1.00 37.94 269 GLU A C 1
ATOM 1973 O O . GLU A 1 269 ? -23.133 -6.580 66.029 1.00 37.94 269 GLU A O 1
ATOM 1978 N N . ALA A 1 270 ? -23.930 -7.142 68.060 1.00 35.75 270 ALA A N 1
ATOM 1979 C CA . ALA A 1 270 ? -25.013 -8.035 67.696 1.00 35.75 270 ALA A CA 1
ATOM 1980 C C . ALA A 1 270 ? -26.204 -7.369 66.987 1.00 35.75 270 ALA A C 1
ATOM 1982 O O . ALA A 1 270 ? -26.603 -6.244 67.280 1.00 35.75 270 ALA A O 1
ATOM 1983 N N . ALA A 1 271 ? -26.839 -8.148 66.112 1.00 42.31 271 ALA A N 1
ATOM 1984 C CA . ALA A 1 271 ? -28.160 -7.876 65.560 1.00 42.31 271 ALA A CA 1
ATOM 1985 C C . ALA A 1 271 ? -29.276 -8.042 66.613 1.00 42.31 271 ALA A C 1
ATOM 1987 O O . ALA A 1 271 ? -29.206 -8.961 67.434 1.00 42.31 271 ALA A O 1
ATOM 1988 N N . PRO A 1 272 ? -30.374 -7.273 66.505 1.00 41.06 272 PRO A N 1
ATOM 1989 C CA . PRO A 1 272 ? -31.689 -7.702 66.978 1.00 41.06 272 PRO A CA 1
ATOM 1990 C C . PRO A 1 272 ? -32.624 -8.091 65.815 1.00 41.06 272 PRO A C 1
ATOM 1992 O O . PRO A 1 272 ? -32.647 -7.450 64.766 1.00 41.06 272 PRO A O 1
ATOM 1995 N N . LEU A 1 273 ? -33.407 -9.152 66.039 1.00 37.75 273 LEU A N 1
ATOM 1996 C CA . LEU A 1 273 ? -34.508 -9.659 65.198 1.00 37.75 273 LEU A CA 1
ATOM 1997 C C . LEU A 1 273 ? -35.826 -8.843 65.433 1.00 37.75 273 LEU A C 1
ATOM 1999 O O . LEU A 1 273 ? -35.779 -7.804 66.086 1.00 37.75 273 LEU A O 1
ATOM 2003 N N . PRO A 1 274 ? -37.012 -9.248 64.921 1.00 46.56 274 PRO A N 1
ATOM 2004 C CA . PRO A 1 274 ? -37.775 -8.577 63.864 1.00 46.56 274 PRO A CA 1
ATOM 2005 C C . PRO A 1 274 ? -39.049 -7.868 64.386 1.00 46.56 274 PRO A C 1
ATOM 2007 O O . PRO A 1 274 ? -39.535 -8.167 65.476 1.00 46.56 274 PRO A O 1
ATOM 2010 N N . GLN A 1 275 ? -39.658 -6.980 63.590 1.00 40.62 275 GLN A N 1
ATOM 2011 C CA . GLN A 1 275 ? -40.999 -6.433 63.873 1.00 40.62 275 GLN A CA 1
ATOM 2012 C C . GLN A 1 275 ? -42.009 -6.743 62.743 1.00 40.62 275 GLN A C 1
ATOM 2014 O O . GLN A 1 275 ? -41.588 -6.861 61.590 1.00 40.62 275 GLN A O 1
ATOM 2019 N N . PRO A 1 276 ? -43.317 -6.921 63.051 1.00 45.56 276 PRO A N 1
ATOM 2020 C CA . PRO A 1 276 ? -44.349 -7.432 62.133 1.00 45.56 276 PRO A CA 1
ATOM 2021 C C . PRO A 1 276 ? -44.992 -6.330 61.255 1.00 45.56 276 PRO A C 1
ATOM 2023 O O . PRO A 1 276 ? -44.736 -5.148 61.480 1.00 45.56 276 PRO A O 1
ATOM 2026 N N . PRO A 1 277 ? -45.837 -6.689 60.260 1.00 44.41 277 PRO A N 1
ATOM 2027 C CA . PRO A 1 277 ? -46.247 -5.793 59.180 1.00 44.41 277 PRO A CA 1
ATOM 2028 C C . PRO A 1 277 ? -47.397 -4.857 59.579 1.00 44.41 277 PRO A C 1
ATOM 2030 O O . PRO A 1 277 ? -48.333 -5.260 60.269 1.00 44.41 277 PRO A O 1
ATOM 2033 N N . VAL A 1 278 ? -47.361 -3.625 59.065 1.00 40.09 278 VAL A N 1
ATOM 2034 C CA . VAL A 1 278 ? -48.472 -2.665 59.122 1.00 40.09 278 VAL A CA 1
ATOM 2035 C C . VAL A 1 278 ? -49.029 -2.468 57.712 1.00 40.09 278 VAL A C 1
ATOM 2037 O O . VAL A 1 278 ? -48.293 -2.216 56.761 1.00 40.09 278 VAL A O 1
ATOM 2040 N N . VAL A 1 279 ? -50.346 -2.629 57.602 1.00 38.38 279 VAL A N 1
ATOM 2041 C CA . VAL A 1 279 ? -51.170 -2.487 56.397 1.00 38.38 279 VAL A CA 1
ATOM 2042 C C . VAL A 1 279 ? -51.563 -1.014 56.184 1.00 38.38 279 VAL A C 1
ATOM 2044 O O . VAL A 1 279 ? -51.980 -0.375 57.143 1.00 38.38 279 VAL A O 1
ATOM 2047 N N . ALA A 1 280 ? -51.404 -0.552 54.930 1.00 42.06 280 ALA A N 1
ATOM 2048 C CA . ALA A 1 280 ? -52.084 0.482 54.105 1.00 42.06 280 ALA A CA 1
ATOM 2049 C C . ALA A 1 280 ? -52.879 1.650 54.765 1.00 42.06 280 ALA A C 1
ATOM 2051 O O . ALA A 1 280 ? -53.555 1.445 55.772 1.00 42.06 280 ALA A O 1
ATOM 2052 N N . PRO A 1 281 ? -52.905 2.865 54.157 1.00 47.03 281 PRO A N 1
ATOM 2053 C CA . PRO A 1 281 ? -53.726 3.097 52.947 1.00 47.03 281 PRO A CA 1
ATOM 2054 C C . PRO A 1 281 ? -53.141 4.043 51.860 1.00 47.03 281 PRO A C 1
ATOM 2056 O O . PRO A 1 281 ? -52.384 4.967 52.149 1.00 47.03 281 PRO A O 1
ATOM 2059 N N . GLU A 1 282 ? -53.560 3.812 50.607 1.00 44.91 282 GLU A N 1
ATOM 2060 C CA . GLU A 1 282 ? -53.521 4.720 49.430 1.00 44.91 282 GLU A CA 1
ATOM 2061 C C . GLU A 1 282 ? -54.253 6.057 49.681 1.00 44.91 282 GLU A C 1
ATOM 2063 O O . GLU A 1 282 ? -55.180 6.075 50.501 1.00 44.91 282 GLU A O 1
ATOM 2068 N N . PRO A 1 283 ? -53.879 7.183 49.013 1.00 45.34 283 PRO A N 1
ATOM 2069 C CA . PRO A 1 283 ? -54.473 7.572 47.701 1.00 45.34 283 PRO A CA 1
ATOM 2070 C C . PRO A 1 283 ? -53.589 8.534 46.839 1.00 45.34 283 PRO A C 1
ATOM 2072 O O . PRO A 1 283 ? -52.488 8.886 47.258 1.00 45.34 283 PRO A O 1
ATOM 2075 N N . PRO A 1 284 ? -54.067 9.116 45.715 1.00 47.41 284 PRO A N 1
ATOM 2076 C CA . PRO A 1 284 ? -54.941 8.599 44.669 1.00 47.41 284 PRO A CA 1
ATOM 2077 C C . PRO A 1 284 ? -54.226 8.488 43.305 1.00 47.41 284 PRO A C 1
ATOM 2079 O O . PRO A 1 284 ? -53.288 9.212 42.970 1.00 47.41 284 PRO A O 1
ATOM 2082 N N . THR A 1 285 ? -54.772 7.593 42.497 1.00 38.53 285 THR A N 1
ATOM 2083 C CA . THR A 1 285 ? -54.577 7.411 41.062 1.00 38.53 285 THR A CA 1
ATOM 2084 C C . THR A 1 285 ? -54.786 8.720 40.292 1.00 38.53 285 THR A C 1
ATOM 2086 O O . THR A 1 285 ? -55.867 9.305 40.330 1.00 38.53 285 THR A O 1
ATOM 2089 N N . VAL A 1 286 ? -53.763 9.161 39.558 1.00 44.41 286 VAL A N 1
ATOM 2090 C CA . VAL A 1 286 ? -53.950 10.076 38.427 1.00 44.41 286 VAL A CA 1
ATOM 2091 C C . VAL A 1 286 ? -54.470 9.222 37.276 1.00 44.41 286 VAL A C 1
ATOM 2093 O O . VAL A 1 286 ? -53.817 8.253 36.893 1.00 44.41 286 VAL A O 1
ATOM 2096 N N . GLU A 1 287 ? -55.660 9.555 36.777 1.00 41.91 287 GLU A N 1
ATOM 2097 C CA . GLU A 1 287 ? -56.226 9.022 35.537 1.00 41.91 287 GLU A CA 1
ATOM 2098 C C . GLU A 1 287 ? -55.191 9.128 34.410 1.00 41.91 287 GLU A C 1
ATOM 2100 O O . GLU A 1 287 ? -54.988 10.187 33.814 1.00 41.91 287 GLU A O 1
ATOM 2105 N N . ALA A 1 288 ? -54.522 8.015 34.117 1.00 43.28 288 ALA A N 1
ATOM 2106 C CA . ALA A 1 288 ? -53.928 7.806 32.815 1.00 43.28 288 ALA A CA 1
ATOM 2107 C C . ALA A 1 288 ? -55.090 7.638 31.833 1.00 43.28 288 ALA A C 1
ATOM 2109 O O . ALA A 1 288 ? -55.959 6.781 32.025 1.00 43.28 288 ALA A O 1
ATOM 2110 N N . LEU A 1 289 ? -55.123 8.497 30.813 1.00 44.88 289 LEU A N 1
ATOM 2111 C CA . LEU A 1 289 ? -55.998 8.322 29.663 1.00 44.88 289 LEU A CA 1
ATOM 2112 C C . LEU A 1 289 ? -55.876 6.877 29.146 1.00 44.88 289 LEU A C 1
ATOM 2114 O O . LEU A 1 289 ? -54.778 6.322 29.172 1.00 44.88 289 LEU A O 1
ATOM 2118 N N . PRO A 1 290 ? -56.966 6.267 28.655 1.00 48.72 290 PRO A N 1
ATOM 2119 C CA . PRO A 1 290 ? -56.886 4.955 28.039 1.00 48.72 290 PRO A CA 1
ATOM 2120 C C . PRO A 1 290 ? -55.984 5.037 26.804 1.00 48.72 290 PRO A C 1
ATOM 2122 O O . PRO A 1 290 ? -56.357 5.634 25.791 1.00 48.72 290 PRO A O 1
ATOM 2125 N N . ASP A 1 291 ? -54.801 4.430 26.909 1.00 46.69 291 ASP A N 1
ATOM 2126 C CA . ASP A 1 291 ? -53.958 4.098 25.771 1.00 46.69 291 ASP A CA 1
ATOM 2127 C C . ASP A 1 291 ? -54.795 3.259 24.803 1.00 46.69 291 ASP A C 1
ATOM 2129 O O . ASP A 1 291 ? -55.226 2.138 25.095 1.00 46.69 291 ASP A O 1
ATOM 2133 N N . LEU A 1 292 ? -55.070 3.842 23.639 1.00 50.00 292 LEU A N 1
ATOM 2134 C CA . LEU A 1 292 ? -55.524 3.096 22.477 1.00 50.00 292 LEU A CA 1
ATOM 2135 C C . LEU A 1 292 ? -54.498 1.981 22.222 1.00 50.00 292 LEU A C 1
ATOM 2137 O O . LEU A 1 292 ? -53.300 2.265 22.259 1.00 50.00 292 LEU A O 1
ATOM 2141 N N . PRO A 1 293 ? -54.919 0.734 21.950 1.00 48.38 293 PRO A N 1
ATOM 2142 C CA . PRO A 1 293 ? -53.983 -0.325 21.615 1.00 48.38 293 PRO A CA 1
ATOM 2143 C C . PRO A 1 293 ? -53.299 0.035 20.294 1.00 48.38 293 PRO A C 1
ATOM 2145 O O . PRO A 1 293 ? -53.871 -0.139 19.216 1.00 48.38 293 PRO A O 1
ATOM 2148 N N . THR A 1 294 ? -52.079 0.566 20.380 1.00 52.47 294 THR A N 1
ATOM 2149 C CA . THR A 1 294 ? -51.142 0.634 19.263 1.00 52.47 294 THR A CA 1
ATOM 2150 C C . THR A 1 294 ? -51.010 -0.790 18.735 1.00 52.47 294 THR A C 1
ATOM 2152 O O . THR A 1 294 ? -50.770 -1.721 19.507 1.00 52.47 294 THR A O 1
ATOM 2155 N N . GLN A 1 295 ? -51.261 -1.003 17.444 1.00 57.84 295 GLN A N 1
ATOM 2156 C CA . GLN A 1 295 ? -51.196 -2.352 16.882 1.00 57.84 295 GLN A CA 1
ATOM 2157 C C . GLN A 1 295 ? -49.777 -2.913 17.100 1.00 57.84 295 GLN A C 1
ATOM 2159 O O . GLN A 1 295 ? -48.820 -2.148 16.976 1.00 57.84 295 GLN A O 1
ATOM 2164 N N . PRO A 1 296 ? -49.591 -4.217 17.388 1.00 58.09 296 PRO A N 1
ATOM 2165 C CA . PRO A 1 296 ? -48.269 -4.780 17.695 1.00 58.09 296 PRO A CA 1
ATOM 2166 C C . PRO A 1 296 ? -47.212 -4.473 16.616 1.00 58.09 296 PRO A C 1
ATOM 2168 O O . PRO A 1 296 ? -46.057 -4.215 16.937 1.00 58.09 296 PRO A O 1
ATOM 2171 N N . GLY A 1 297 ? -47.621 -4.358 15.346 1.00 72.00 297 GLY A N 1
ATOM 2172 C CA . GLY A 1 297 ? -46.730 -3.949 14.253 1.00 72.00 297 GLY A CA 1
ATOM 2173 C C . GLY A 1 297 ? -46.327 -2.464 14.247 1.00 72.00 297 GLY A C 1
ATOM 2174 O O . GLY A 1 297 ? -45.291 -2.124 13.686 1.00 72.00 297 GLY A O 1
ATOM 2175 N N . GLU A 1 298 ? -47.102 -1.562 14.856 1.00 79.31 298 GLU A N 1
ATOM 2176 C CA . GLU A 1 298 ? -46.733 -0.143 14.999 1.00 79.31 298 GLU A CA 1
ATOM 2177 C C . GLU A 1 298 ? -45.707 0.061 16.117 1.00 79.31 298 GLU A C 1
ATOM 2179 O O . GLU A 1 298 ? -44.793 0.870 15.954 1.00 79.31 298 GLU A O 1
ATOM 2184 N N . GLN A 1 299 ? -45.814 -0.706 17.207 1.00 81.50 299 GLN A N 1
ATOM 2185 C CA . GLN A 1 299 ? -44.812 -0.730 18.279 1.00 81.50 299 GLN A CA 1
ATOM 2186 C C . GLN A 1 299 ? -43.483 -1.303 17.779 1.00 81.50 299 GLN A C 1
ATOM 2188 O O . GLN A 1 299 ? -42.464 -0.626 17.887 1.00 81.50 299 GLN A O 1
ATOM 2193 N N . GLU A 1 300 ? -43.493 -2.463 17.113 1.00 84.25 300 GLU A N 1
ATOM 2194 C CA . GLU A 1 300 ? -42.286 -3.047 16.502 1.00 84.25 300 GLU A CA 1
ATOM 2195 C C . GLU A 1 300 ? -41.633 -2.093 15.485 1.00 84.25 300 GLU A C 1
ATOM 2197 O O . GLU A 1 300 ? -40.410 -1.938 15.441 1.00 84.25 300 GLU A O 1
ATOM 2202 N N . ARG A 1 301 ? -42.443 -1.393 14.676 1.00 86.12 301 ARG A N 1
ATOM 2203 C CA . ARG A 1 301 ? -41.950 -0.403 13.707 1.00 86.12 301 ARG A CA 1
ATOM 2204 C C . ARG A 1 301 ? -41.336 0.820 14.394 1.00 86.12 301 ARG A C 1
ATOM 2206 O O . ARG A 1 301 ? -40.314 1.320 13.924 1.00 86.12 301 ARG A O 1
ATOM 2213 N N . ALA A 1 302 ? -41.945 1.311 15.473 1.00 87.31 302 ALA A N 1
ATOM 2214 C CA . ALA A 1 302 ? -41.424 2.431 16.253 1.00 87.31 302 ALA A CA 1
ATOM 2215 C C . ALA A 1 302 ? -40.107 2.066 16.958 1.00 87.31 302 ALA A C 1
ATOM 2217 O O . ALA A 1 302 ? -39.162 2.856 16.942 1.00 87.31 302 ALA A O 1
ATOM 2218 N N . GLU A 1 303 ? -40.009 0.853 17.502 1.00 88.44 303 GLU A N 1
ATOM 2219 C CA . GLU A 1 303 ? -38.783 0.319 18.100 1.00 88.44 303 GLU A CA 1
ATOM 2220 C C . GLU A 1 303 ? -37.659 0.175 17.064 1.00 88.44 303 GLU A C 1
ATOM 2222 O O . GLU A 1 303 ? -36.533 0.619 17.308 1.00 88.44 303 GLU A O 1
ATOM 2227 N N . ALA A 1 304 ? -37.964 -0.355 15.873 1.00 87.56 304 ALA A N 1
ATOM 2228 C CA . ALA A 1 304 ? -37.003 -0.474 14.776 1.00 87.56 304 ALA A CA 1
ATOM 2229 C C . ALA A 1 304 ? -36.505 0.894 14.272 1.00 87.56 304 ALA A C 1
ATOM 2231 O O . ALA A 1 304 ? -35.312 1.058 14.006 1.00 87.56 304 ALA A O 1
ATOM 2232 N N . LEU A 1 305 ? -37.390 1.897 14.177 1.00 91.38 305 LEU A N 1
ATOM 2233 C CA . LEU A 1 305 ? -36.997 3.278 13.867 1.00 91.38 305 LEU A CA 1
ATOM 2234 C C . LEU A 1 305 ? -36.067 3.847 14.939 1.00 91.38 305 LEU A C 1
ATOM 2236 O O . LEU A 1 305 ? -35.024 4.404 14.602 1.00 91.38 305 LEU A O 1
ATOM 2240 N N . ALA A 1 306 ? -36.409 3.674 16.217 1.00 90.69 306 ALA A N 1
ATOM 2241 C CA . ALA A 1 306 ? -35.602 4.174 17.325 1.00 90.69 306 ALA A CA 1
ATOM 2242 C C . ALA A 1 306 ? -34.205 3.524 17.373 1.00 90.69 306 ALA A C 1
ATOM 2244 O O . ALA A 1 306 ? -33.216 4.195 17.680 1.00 90.69 306 ALA A O 1
ATOM 2245 N N . GLU A 1 307 ? -34.094 2.231 17.051 1.00 91.69 307 GLU A N 1
ATOM 2246 C CA . GLU A 1 307 ? -32.808 1.531 16.918 1.00 91.69 307 GLU A CA 1
ATOM 2247 C C . GLU A 1 307 ? -31.974 2.073 15.748 1.00 91.69 307 GLU A C 1
ATOM 2249 O O . GLU A 1 307 ? -30.793 2.395 15.917 1.00 91.69 307 GLU A O 1
ATOM 2254 N N . LEU A 1 308 ? -32.592 2.241 14.574 1.00 91.75 308 LEU A N 1
ATOM 2255 C CA . LEU A 1 308 ? -31.941 2.829 13.403 1.00 91.75 308 LEU A CA 1
ATOM 2256 C C . LEU A 1 308 ? -31.445 4.246 13.698 1.00 91.75 308 LEU A C 1
ATOM 2258 O O . LEU A 1 308 ? -30.297 4.567 13.401 1.00 91.75 308 LEU A O 1
ATOM 2262 N N . GLU A 1 309 ? -32.259 5.084 14.337 1.00 93.25 309 GLU A N 1
ATOM 2263 C CA . GLU A 1 309 ? -31.848 6.427 14.741 1.00 93.25 309 GLU A CA 1
ATOM 2264 C C . GLU A 1 309 ? -30.666 6.393 15.715 1.00 93.25 309 GLU A C 1
ATOM 2266 O O . GLU A 1 309 ? -29.684 7.109 15.502 1.00 93.25 309 GLU A O 1
ATOM 2271 N N . ARG A 1 310 ? -30.689 5.530 16.742 1.00 90.81 310 ARG A N 1
ATOM 2272 C CA . ARG A 1 310 ? -29.545 5.359 17.657 1.00 90.81 310 ARG A CA 1
ATOM 2273 C C . ARG A 1 310 ? -28.279 4.938 16.916 1.00 90.81 310 ARG A C 1
ATOM 2275 O O . ARG A 1 310 ? -27.204 5.477 17.181 1.00 90.81 310 ARG A O 1
ATOM 2282 N N . THR A 1 311 ? -28.395 4.036 15.948 1.00 89.31 311 THR A N 1
ATOM 2283 C CA . THR A 1 311 ? -27.261 3.610 15.125 1.00 89.31 311 THR A CA 1
ATOM 2284 C C . THR A 1 311 ? -26.730 4.737 14.241 1.00 89.31 311 THR A C 1
ATOM 2286 O O . THR A 1 311 ? -25.521 4.976 14.231 1.00 89.31 311 THR A O 1
ATOM 2289 N N . LEU A 1 312 ? -27.612 5.473 13.563 1.00 90.81 312 LEU A N 1
ATOM 2290 C CA . LEU A 1 312 ? -27.264 6.574 12.661 1.00 90.81 312 LEU A CA 1
ATOM 2291 C C . LEU A 1 312 ? -26.718 7.808 13.402 1.00 90.81 312 LEU A C 1
ATOM 2293 O O . LEU A 1 312 ? -25.957 8.591 12.832 1.00 90.81 312 LEU A O 1
ATOM 2297 N N . ALA A 1 313 ? -27.040 7.970 14.689 1.00 89.19 313 ALA A N 1
ATOM 2298 C CA . ALA A 1 313 ? -26.515 9.049 15.526 1.00 89.19 313 ALA A CA 1
ATOM 2299 C C . ALA A 1 313 ? -24.977 9.069 15.601 1.00 89.19 313 ALA A C 1
ATOM 2301 O O . ALA A 1 313 ? -24.381 10.137 15.738 1.00 89.19 313 ALA A O 1
ATOM 2302 N N . ARG A 1 314 ? -24.329 7.907 15.439 1.00 86.25 314 ARG A N 1
ATOM 2303 C CA . ARG A 1 314 ? -22.863 7.738 15.459 1.00 86.25 314 ARG A CA 1
ATOM 2304 C C . ARG A 1 314 ? -22.136 8.414 14.284 1.00 86.25 314 ARG A C 1
ATOM 2306 O O . ARG A 1 314 ? -20.907 8.505 14.292 1.00 86.25 314 ARG A O 1
ATOM 2313 N N . PHE A 1 315 ? -22.876 8.887 13.281 1.00 84.69 315 PHE A N 1
ATOM 2314 C CA . PHE A 1 315 ? -22.341 9.472 12.046 1.00 84.69 315 PHE A CA 1
ATOM 2315 C C . PHE A 1 315 ? -22.477 11.002 11.976 1.00 84.69 315 PHE A C 1
ATOM 2317 O O . PHE A 1 315 ? -22.268 11.586 10.917 1.00 84.69 315 PHE A O 1
ATOM 2324 N N . GLY A 1 316 ? -22.822 11.667 13.086 1.00 81.88 316 GLY A N 1
ATOM 2325 C CA . GLY A 1 316 ? -22.833 13.136 13.162 1.00 81.88 316 GLY A CA 1
ATOM 2326 C C . GLY A 1 316 ? -23.984 13.821 12.412 1.00 81.88 316 GLY A C 1
ATOM 2327 O O . GLY A 1 316 ? -23.938 15.029 12.208 1.00 81.88 316 GLY A O 1
ATOM 2328 N N . LEU A 1 317 ? -25.018 13.073 12.012 1.00 87.94 317 LEU A N 1
ATOM 2329 C CA . LEU A 1 317 ? -26.202 13.606 11.329 1.00 87.94 317 LEU A CA 1
ATOM 2330 C C . LEU A 1 317 ? -27.080 14.460 12.253 1.00 87.94 317 LEU A C 1
ATOM 2332 O O . LEU A 1 317 ? -27.263 14.123 13.436 1.00 87.94 317 LEU A O 1
ATOM 2336 N N . SER A 1 318 ? -27.712 15.495 11.685 1.00 90.00 318 SER A N 1
ATOM 2337 C CA . SER A 1 318 ? -28.726 16.281 12.393 1.00 90.00 318 SER A CA 1
ATOM 2338 C C . SER A 1 318 ? -29.951 15.419 12.761 1.00 90.00 318 SER A C 1
ATOM 2340 O O . SER A 1 318 ? -30.218 14.407 12.104 1.00 90.00 318 SER A O 1
ATOM 2342 N N . PRO A 1 319 ? -30.723 15.778 13.806 1.00 88.06 319 PRO A N 1
ATOM 2343 C CA . PRO A 1 319 ? -31.875 14.979 14.240 1.00 88.06 319 PRO A CA 1
ATOM 2344 C C . PRO A 1 319 ? -32.930 14.771 13.142 1.00 88.06 319 PRO A C 1
ATOM 2346 O O . PRO A 1 319 ? -33.483 13.680 13.005 1.00 88.06 319 PRO A O 1
ATOM 2349 N N . THR A 1 320 ? -33.176 15.791 12.318 1.00 89.50 320 THR A N 1
ATOM 2350 C CA . THR A 1 320 ? -34.153 15.746 11.221 1.00 89.50 320 THR A CA 1
ATOM 2351 C C . THR A 1 320 ? -33.686 14.854 10.070 1.00 89.50 320 THR A C 1
ATOM 2353 O O . THR A 1 320 ? -34.464 14.046 9.562 1.00 89.50 320 THR A O 1
ATOM 2356 N N . GLU A 1 321 ? -32.412 14.945 9.680 1.00 89.06 321 GLU A N 1
ATOM 2357 C CA . GLU A 1 321 ? -31.821 14.092 8.639 1.00 89.06 321 GLU A CA 1
ATOM 2358 C C . GLU A 1 321 ? -31.762 12.631 9.071 1.00 89.06 321 GLU A C 1
ATOM 2360 O O . GLU A 1 321 ? -32.086 11.741 8.288 1.00 89.06 321 GLU A O 1
ATOM 2365 N N . ARG A 1 322 ? -31.409 12.387 10.334 1.00 92.94 322 ARG A N 1
ATOM 2366 C CA . ARG A 1 322 ? -31.367 11.054 10.933 1.00 92.94 322 ARG A CA 1
ATOM 2367 C C . ARG A 1 322 ? -32.733 10.377 10.918 1.00 92.94 322 ARG A C 1
ATOM 2369 O O . ARG A 1 322 ? -32.819 9.242 10.464 1.00 92.94 322 ARG A O 1
ATOM 2376 N N . SER A 1 323 ? -33.781 11.087 11.340 1.00 92.00 323 SER A N 1
ATOM 2377 C CA . SER A 1 323 ? -35.155 10.560 11.364 1.00 92.00 323 SER A CA 1
ATOM 2378 C C . SER A 1 323 ? -35.640 10.218 9.950 1.00 92.00 323 SER A C 1
ATOM 2380 O O . SER A 1 323 ? -36.172 9.139 9.687 1.00 92.00 323 SER A O 1
ATOM 2382 N N . ARG A 1 324 ? -35.382 11.114 8.985 1.00 92.94 324 ARG A N 1
ATOM 2383 C CA . ARG A 1 324 ? -35.716 10.888 7.572 1.00 92.94 324 ARG A CA 1
ATOM 2384 C C . ARG A 1 324 ? -34.948 9.700 6.983 1.00 92.94 324 ARG A C 1
ATOM 2386 O O . ARG A 1 324 ? -35.521 8.914 6.228 1.00 92.94 324 ARG A O 1
ATOM 2393 N N . LEU A 1 325 ? -33.658 9.575 7.295 1.00 93.19 325 LEU A N 1
ATOM 2394 C CA . LEU A 1 325 ? -32.826 8.480 6.804 1.00 93.19 325 LEU A CA 1
ATOM 2395 C C . LEU A 1 325 ? -33.259 7.146 7.427 1.00 93.19 325 LEU A C 1
ATOM 2397 O O . LEU A 1 325 ? -33.443 6.186 6.684 1.00 93.19 325 LEU A O 1
ATOM 2401 N N . ALA A 1 326 ? -33.529 7.097 8.734 1.00 92.81 326 ALA A N 1
ATOM 2402 C CA . ALA A 1 326 ? -34.052 5.913 9.421 1.00 92.81 326 ALA A CA 1
ATOM 2403 C C . ALA A 1 326 ? -35.365 5.415 8.793 1.00 92.81 326 ALA A C 1
ATOM 2405 O O . ALA A 1 326 ? -35.484 4.232 8.473 1.00 92.81 326 ALA A O 1
ATOM 2406 N N . ALA A 1 327 ? -36.306 6.324 8.507 1.00 91.56 327 ALA A N 1
ATOM 2407 C CA . ALA A 1 327 ? -37.537 5.986 7.792 1.00 91.56 327 ALA A CA 1
ATOM 2408 C C . ALA A 1 327 ? -37.253 5.372 6.412 1.00 91.56 327 ALA A C 1
ATOM 2410 O O . ALA A 1 327 ? -37.830 4.344 6.057 1.00 91.56 327 ALA A O 1
ATOM 2411 N N . SER A 1 328 ? -36.306 5.945 5.662 1.00 92.94 328 SER A N 1
ATOM 2412 C CA . SER A 1 328 ? -35.940 5.427 4.341 1.00 92.94 328 SER A CA 1
ATOM 2413 C C . SER A 1 328 ? -35.274 4.044 4.386 1.00 92.94 328 SER A C 1
ATOM 2415 O O . SER A 1 328 ? -35.504 3.236 3.485 1.00 92.94 328 SER A O 1
ATOM 2417 N N . TYR A 1 329 ? -34.484 3.751 5.425 1.00 92.62 329 TYR A N 1
ATOM 2418 C CA . TYR A 1 329 ? -33.879 2.435 5.649 1.00 92.62 329 TYR A CA 1
ATOM 2419 C C . TYR A 1 329 ? -34.959 1.391 5.929 1.00 92.62 329 TYR A C 1
ATOM 2421 O O . TYR A 1 329 ? -35.004 0.357 5.261 1.00 92.62 329 TYR A O 1
ATOM 2429 N N . LEU A 1 330 ? -35.890 1.712 6.829 1.00 91.81 330 LEU A N 1
ATOM 2430 C CA . LEU A 1 330 ? -36.973 0.814 7.211 1.00 91.81 330 LEU A CA 1
ATOM 2431 C C . LEU A 1 330 ? -37.937 0.517 6.056 1.00 91.81 330 LEU A C 1
ATOM 2433 O O . LEU A 1 330 ? -38.288 -0.638 5.834 1.00 91.81 330 LEU A O 1
ATOM 2437 N N . GLU A 1 331 ? -38.310 1.530 5.264 1.00 91.62 331 GLU A N 1
ATOM 2438 C CA . GLU A 1 331 ? -39.110 1.352 4.036 1.00 91.62 331 GLU A CA 1
ATOM 2439 C C . GLU A 1 331 ? -38.447 0.412 3.024 1.00 91.62 331 GLU A C 1
ATOM 2441 O O . GLU A 1 331 ? -39.124 -0.234 2.226 1.00 91.62 331 GLU A O 1
ATOM 2446 N N . SER A 1 332 ? -37.118 0.350 3.052 1.00 88.94 332 SER A N 1
ATOM 2447 C CA . SER A 1 332 ? -36.311 -0.417 2.105 1.00 88.94 332 SER A CA 1
ATOM 2448 C C . SER A 1 332 ? -35.890 -1.783 2.651 1.00 88.94 332 SER A C 1
ATOM 2450 O O . SER A 1 332 ? -35.173 -2.510 1.962 1.00 88.94 332 SER A O 1
ATOM 2452 N N . GLY A 1 333 ? -36.323 -2.127 3.871 1.00 89.44 333 GLY A N 1
ATOM 2453 C CA . GLY A 1 333 ? -35.974 -3.371 4.558 1.00 89.44 333 GLY A CA 1
ATOM 2454 C C . GLY A 1 333 ? -34.515 -3.444 5.022 1.00 89.44 333 GLY A C 1
ATOM 2455 O O . GLY A 1 333 ? -33.987 -4.540 5.179 1.00 89.44 333 GLY A O 1
ATOM 2456 N N . LEU A 1 334 ? -33.842 -2.303 5.200 1.00 90.00 334 LEU A N 1
ATOM 2457 C CA . LEU A 1 334 ? -32.448 -2.236 5.640 1.00 90.00 334 LEU A CA 1
ATOM 2458 C C . LEU A 1 334 ? -32.386 -2.053 7.158 1.00 90.00 334 LEU A C 1
ATOM 2460 O O . LEU A 1 334 ? -32.860 -1.049 7.687 1.00 90.00 334 LEU A O 1
ATOM 2464 N N . ALA A 1 335 ? -31.771 -3.012 7.850 1.00 86.69 335 ALA A N 1
ATOM 2465 C CA . ALA A 1 335 ? -31.687 -3.012 9.311 1.00 86.69 335 ALA A CA 1
ATOM 2466 C C . ALA A 1 335 ? -30.594 -2.082 9.867 1.00 86.69 335 ALA A C 1
ATOM 2468 O O . ALA A 1 335 ? -30.684 -1.636 11.007 1.00 86.69 335 ALA A O 1
ATOM 2469 N N . ASN A 1 336 ? -29.549 -1.792 9.085 1.00 87.94 336 ASN A N 1
ATOM 2470 C CA . ASN A 1 336 ? -28.408 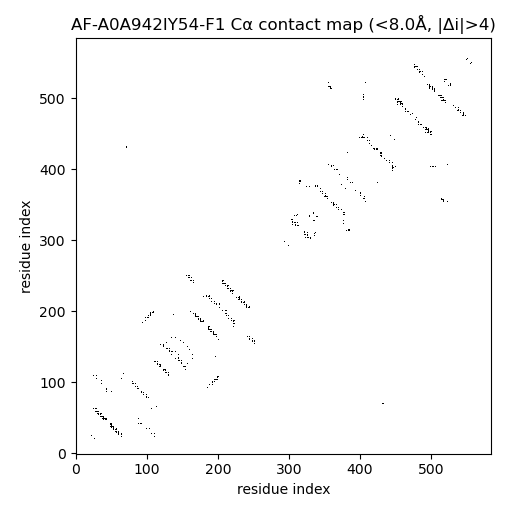-0.973 9.497 1.00 87.94 336 ASN A CA 1
ATOM 2471 C C . ASN A 1 336 ? -27.628 -0.445 8.263 1.00 87.94 336 ASN A C 1
ATOM 2473 O O . ASN A 1 336 ? -27.894 -0.877 7.137 1.00 87.94 336 ASN A O 1
ATOM 2477 N N . PRO A 1 337 ? -26.668 0.488 8.442 1.00 88.88 337 PRO A N 1
ATOM 2478 C CA . PRO A 1 337 ? -25.791 0.973 7.366 1.00 88.88 337 PRO A CA 1
ATOM 2479 C C . PRO A 1 337 ? -24.949 -0.112 6.679 1.00 88.88 337 PRO A C 1
ATOM 2481 O O . PRO A 1 337 ? -24.663 0.004 5.490 1.00 88.88 337 PRO A O 1
ATOM 2484 N N . GLU A 1 338 ? -24.582 -1.176 7.394 1.00 89.62 338 GLU A N 1
ATOM 2485 C CA . GLU A 1 338 ? -23.823 -2.309 6.844 1.00 89.62 338 GLU A CA 1
ATOM 2486 C C . GLU A 1 338 ? -24.635 -3.053 5.774 1.00 89.62 338 GLU A C 1
ATOM 2488 O O . GLU A 1 338 ? -24.122 -3.318 4.691 1.00 89.62 338 GLU A O 1
ATOM 2493 N N . ALA A 1 339 ? -25.941 -3.246 5.980 1.00 90.00 339 ALA A N 1
ATOM 2494 C CA . ALA A 1 339 ? -26.842 -3.837 4.991 1.00 90.00 339 ALA A CA 1
ATOM 2495 C C . ALA A 1 339 ? -26.937 -2.997 3.701 1.00 90.00 339 ALA A C 1
ATOM 2497 O O . ALA A 1 339 ? -27.134 -3.532 2.607 1.00 90.00 339 ALA A O 1
ATOM 2498 N N . ALA A 1 340 ? -26.778 -1.670 3.794 1.00 90.81 340 ALA A N 1
ATOM 2499 C CA . ALA A 1 340 ? -26.711 -0.804 2.617 1.00 90.81 340 ALA A CA 1
ATOM 2500 C C . ALA A 1 340 ? -25.386 -0.978 1.845 1.00 90.81 340 ALA A C 1
ATOM 2502 O O . ALA A 1 340 ? -25.386 -0.920 0.613 1.00 90.81 340 ALA A O 1
ATOM 2503 N N . ILE A 1 341 ? -24.275 -1.237 2.544 1.00 92.00 341 ILE A N 1
ATOM 2504 C CA . ILE A 1 341 ? -22.976 -1.575 1.938 1.00 92.00 341 ILE A CA 1
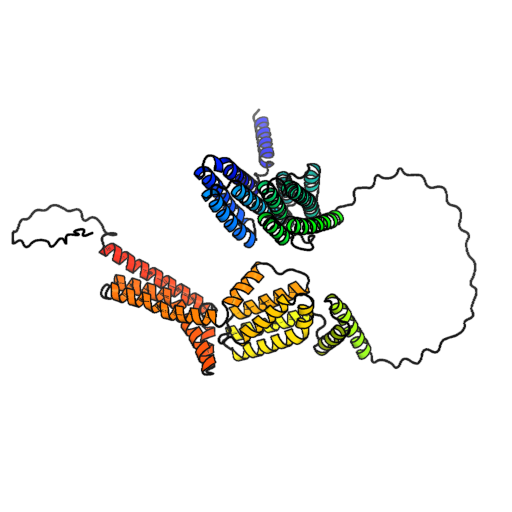ATOM 2505 C C . ILE A 1 341 ? -23.038 -2.953 1.270 1.00 92.00 341 ILE A C 1
ATOM 2507 O O . ILE A 1 341 ? -22.664 -3.080 0.104 1.00 92.00 341 ILE A O 1
ATOM 2511 N N . GLU A 1 342 ? -23.570 -3.969 1.953 1.00 91.19 342 GLU A N 1
ATOM 2512 C CA . GLU A 1 342 ? -23.749 -5.319 1.397 1.00 91.19 342 GLU A CA 1
ATOM 2513 C C . GLU A 1 342 ? -24.589 -5.292 0.118 1.00 91.19 342 GLU A C 1
ATOM 2515 O O . GLU A 1 342 ? -24.279 -5.957 -0.875 1.00 91.19 342 GLU A O 1
ATOM 2520 N N . ARG A 1 343 ? -25.632 -4.456 0.099 1.00 90.62 343 ARG A N 1
ATOM 2521 C CA . ARG A 1 343 ? -26.444 -4.229 -1.094 1.00 90.62 343 ARG A CA 1
ATOM 2522 C C . ARG A 1 343 ? -25.625 -3.633 -2.241 1.00 90.62 343 ARG A C 1
ATOM 2524 O O . ARG A 1 343 ? -25.808 -4.061 -3.380 1.00 90.62 343 ARG A O 1
ATOM 2531 N N . LEU A 1 344 ? -24.711 -2.696 -1.976 1.00 92.50 344 LEU A N 1
ATOM 2532 C CA . LEU A 1 344 ? -23.798 -2.179 -3.001 1.00 92.50 344 LEU A CA 1
ATOM 2533 C C . LEU A 1 344 ? -22.806 -3.236 -3.495 1.00 92.50 344 LEU A C 1
ATOM 2535 O O . LEU A 1 344 ? -22.593 -3.306 -4.704 1.00 92.50 344 LEU A O 1
ATOM 2539 N N . TRP A 1 345 ? -22.253 -4.082 -2.622 1.00 90.88 345 TRP A N 1
ATOM 2540 C CA . TRP A 1 345 ? -21.418 -5.220 -3.038 1.00 90.88 345 TRP A CA 1
ATOM 2541 C C . TRP A 1 345 ? -22.184 -6.199 -3.931 1.00 90.88 345 TRP A C 1
ATOM 2543 O O . TRP A 1 345 ? -21.687 -6.626 -4.974 1.00 90.88 345 TRP A O 1
ATOM 2553 N N . ALA A 1 346 ? -23.435 -6.511 -3.588 1.00 88.50 346 ALA A N 1
ATOM 2554 C CA . ALA A 1 346 ? -24.278 -7.352 -4.430 1.00 88.50 346 ALA A CA 1
ATOM 2555 C C . ALA A 1 346 ? -24.516 -6.720 -5.816 1.00 88.50 346 ALA A C 1
ATOM 2557 O O . ALA A 1 346 ? -24.532 -7.425 -6.828 1.00 88.50 346 ALA A O 1
ATOM 2558 N N . GLN A 1 347 ? -24.672 -5.393 -5.890 1.00 90.00 347 GLN A N 1
ATOM 2559 C CA . GLN A 1 347 ? -24.789 -4.694 -7.172 1.00 90.00 347 GLN A CA 1
ATOM 2560 C C . GLN A 1 347 ? -23.463 -4.653 -7.938 1.00 90.00 347 GLN A C 1
ATOM 2562 O O . GLN A 1 347 ? -23.478 -4.856 -9.150 1.00 90.00 347 GLN A O 1
ATOM 2567 N N . SER A 1 348 ? -22.317 -4.452 -7.278 1.00 91.00 348 SER A N 1
ATOM 2568 C CA . SER A 1 348 ? -21.014 -4.458 -7.956 1.00 91.00 348 SER A CA 1
ATOM 2569 C C . SER A 1 348 ? -20.703 -5.818 -8.580 1.00 91.00 348 SER A C 1
ATOM 2571 O O . SER A 1 348 ? -20.242 -5.868 -9.720 1.00 91.00 348 SER A O 1
ATOM 2573 N N . ALA A 1 349 ? -21.071 -6.915 -7.912 1.00 87.75 349 ALA A N 1
ATOM 2574 C CA . ALA A 1 349 ? -20.982 -8.262 -8.471 1.00 87.75 349 ALA A CA 1
ATOM 2575 C C . ALA A 1 349 ? -21.848 -8.431 -9.735 1.00 87.75 349 ALA A C 1
ATOM 2577 O O . ALA A 1 349 ? -21.383 -8.969 -10.739 1.00 87.75 349 ALA A O 1
ATOM 2578 N N . ARG A 1 350 ? -23.088 -7.918 -9.736 1.00 88.25 350 ARG A N 1
ATOM 2579 C CA . ARG A 1 350 ? -23.961 -7.945 -10.929 1.00 88.25 350 ARG A CA 1
ATOM 2580 C C . ARG A 1 350 ? -23.379 -7.141 -12.089 1.00 88.25 350 ARG A C 1
ATOM 2582 O O . ARG A 1 350 ? -23.437 -7.590 -13.231 1.00 88.25 350 ARG A O 1
ATOM 2589 N N . ILE A 1 351 ? -22.799 -5.975 -11.799 1.00 89.81 351 ILE A N 1
ATOM 2590 C CA . ILE A 1 351 ? -22.121 -5.143 -12.801 1.00 89.81 351 ILE A CA 1
ATOM 2591 C C . ILE A 1 351 ? -20.914 -5.896 -13.377 1.00 89.81 351 ILE A C 1
ATOM 2593 O O . ILE A 1 351 ? -20.737 -5.895 -14.593 1.00 89.81 351 ILE A O 1
ATOM 2597 N N . ALA A 1 352 ? -20.117 -6.564 -12.535 1.00 89.25 352 ALA A N 1
ATOM 2598 C CA . ALA A 1 352 ? -18.950 -7.343 -12.953 1.00 89.25 352 ALA A CA 1
ATOM 2599 C C . ALA A 1 352 ? -19.320 -8.489 -13.904 1.00 89.25 352 ALA A C 1
ATOM 2601 O O . ALA A 1 352 ? -18.720 -8.608 -14.972 1.00 89.25 352 ALA A O 1
ATOM 2602 N N . VAL A 1 353 ? -20.348 -9.274 -13.566 1.00 88.44 353 VAL A N 1
ATOM 2603 C CA . VAL A 1 353 ? -20.835 -10.375 -14.416 1.00 88.44 353 VAL A CA 1
ATOM 2604 C C . VAL A 1 353 ? -21.338 -9.850 -15.763 1.00 88.44 353 VAL A C 1
ATOM 2606 O O . VAL A 1 353 ? -20.940 -10.352 -16.813 1.00 88.44 353 VAL A O 1
ATOM 2609 N N . ALA A 1 354 ? -22.158 -8.796 -15.757 1.00 87.56 354 ALA A N 1
ATOM 2610 C CA . ALA A 1 354 ? -22.663 -8.200 -16.992 1.00 87.56 354 ALA A CA 1
ATOM 2611 C C . ALA A 1 354 ? -21.528 -7.619 -17.859 1.00 87.56 354 ALA A C 1
ATOM 2613 O O . ALA A 1 354 ? -21.520 -7.797 -19.076 1.00 87.56 354 ALA A O 1
ATOM 2614 N N . ALA A 1 355 ? -20.532 -6.968 -17.247 1.00 86.06 355 ALA A N 1
ATOM 2615 C CA . ALA A 1 355 ? -19.368 -6.439 -17.956 1.00 86.06 355 ALA A CA 1
ATOM 2616 C C . ALA A 1 355 ? -18.500 -7.554 -18.567 1.00 86.06 355 ALA A C 1
ATOM 2618 O O . ALA A 1 355 ? -18.054 -7.418 -19.705 1.00 86.06 355 ALA A O 1
ATOM 2619 N N . GLN A 1 356 ? -18.300 -8.663 -17.848 1.00 84.06 356 GLN A N 1
ATOM 2620 C CA . GLN A 1 356 ? -17.554 -9.828 -18.333 1.00 84.06 356 GLN A CA 1
ATOM 2621 C C . GLN A 1 356 ? -18.233 -10.484 -19.544 1.00 84.06 356 GLN A C 1
ATOM 2623 O O . GLN A 1 356 ? -17.562 -10.868 -20.502 1.00 84.06 356 GLN A O 1
ATOM 2628 N N . ASN A 1 357 ? -19.566 -10.550 -19.539 1.00 83.44 357 ASN A N 1
ATOM 2629 C CA . ASN A 1 357 ? -20.352 -11.122 -20.635 1.00 83.44 357 ASN A CA 1
ATOM 2630 C C . ASN A 1 357 ? -20.534 -10.166 -21.830 1.00 83.44 357 ASN A C 1
ATOM 2632 O O . ASN A 1 357 ? -21.134 -10.544 -22.833 1.00 83.44 357 ASN A O 1
ATOM 2636 N N . GLY A 1 358 ? -20.038 -8.925 -21.748 1.00 79.25 358 GLY A N 1
ATOM 2637 C CA . GLY A 1 358 ? -20.258 -7.903 -22.778 1.00 79.25 358 GLY A CA 1
ATOM 2638 C C . GLY A 1 358 ? -21.676 -7.311 -22.781 1.00 79.25 358 GLY A C 1
ATOM 2639 O O . GLY A 1 358 ? -22.041 -6.581 -23.704 1.00 79.25 358 GLY A O 1
ATOM 2640 N N . GLU A 1 359 ? -22.474 -7.563 -21.741 1.00 86.44 359 GLU A N 1
ATOM 2641 C CA . GLU A 1 359 ? -23.832 -7.041 -21.547 1.00 86.44 359 GLU A CA 1
ATOM 2642 C C . GLU A 1 359 ? -23.796 -5.609 -20.984 1.00 86.44 359 GLU A C 1
ATOM 2644 O O . GLU A 1 359 ? -24.262 -5.312 -19.880 1.00 86.44 359 GLU A O 1
ATOM 2649 N N . ILE A 1 360 ? -23.224 -4.681 -21.752 1.00 84.00 360 ILE A N 1
ATOM 2650 C CA . ILE A 1 360 ? -22.964 -3.304 -21.297 1.00 84.00 360 ILE A CA 1
ATOM 2651 C C . ILE A 1 360 ? -24.251 -2.575 -20.877 1.00 84.00 360 ILE A C 1
ATOM 2653 O O . ILE A 1 360 ? -24.228 -1.779 -19.937 1.00 84.00 360 ILE A O 1
ATOM 2657 N N . THR A 1 361 ? -25.386 -2.856 -21.523 1.00 85.75 361 THR A N 1
ATOM 2658 C CA . THR A 1 361 ? -26.686 -2.260 -21.172 1.00 85.75 361 THR A CA 1
ATOM 2659 C C . THR A 1 361 ? -27.159 -2.717 -19.787 1.00 85.75 361 THR A C 1
ATOM 2661 O O . THR A 1 361 ? -27.533 -1.877 -18.965 1.00 85.75 361 THR A O 1
ATOM 2664 N N . ALA A 1 362 ? -27.050 -4.014 -19.479 1.00 87.19 362 ALA A N 1
ATOM 2665 C CA . ALA A 1 362 ? -27.372 -4.555 -18.158 1.00 87.19 362 ALA A CA 1
ATOM 2666 C C . ALA A 1 362 ? -26.403 -4.030 -17.084 1.00 87.19 362 ALA A C 1
ATOM 2668 O O . ALA A 1 362 ? -26.836 -3.601 -16.013 1.00 87.19 362 ALA A O 1
ATOM 2669 N N . ALA A 1 363 ? -25.104 -3.958 -17.402 1.00 88.44 363 ALA A N 1
ATOM 2670 C CA . ALA A 1 363 ? -24.089 -3.393 -16.514 1.00 88.44 363 ALA A CA 1
ATOM 2671 C C . ALA A 1 363 ? -24.387 -1.923 -16.167 1.00 88.44 363 ALA A C 1
ATOM 2673 O O . ALA A 1 363 ? -24.310 -1.528 -15.004 1.00 88.44 363 ALA A O 1
ATOM 2674 N N . ARG A 1 364 ? -24.791 -1.108 -17.152 1.00 87.69 364 ARG A N 1
ATOM 2675 C CA . ARG A 1 364 ? -25.176 0.299 -16.939 1.00 87.69 364 ARG A CA 1
ATOM 2676 C C . ARG A 1 364 ? -26.443 0.442 -16.109 1.00 87.69 364 ARG A C 1
ATOM 2678 O O . ARG A 1 364 ? -26.510 1.325 -15.255 1.00 87.69 364 ARG A O 1
ATOM 2685 N N . GLN A 1 365 ? -27.434 -0.417 -16.331 1.00 90.31 365 GLN A N 1
ATOM 2686 C CA . GLN A 1 365 ? -28.647 -0.413 -15.523 1.00 90.31 365 GLN A CA 1
ATOM 2687 C C . GLN A 1 365 ? -28.322 -0.734 -14.059 1.00 90.31 365 GLN A C 1
ATOM 2689 O O . GLN A 1 365 ? -28.710 0.027 -13.173 1.00 90.31 365 GLN A O 1
ATOM 2694 N N . ALA A 1 366 ? -27.538 -1.782 -13.800 1.00 90.00 366 ALA A N 1
ATOM 2695 C CA . ALA A 1 366 ? -27.099 -2.130 -12.450 1.00 90.00 366 ALA A CA 1
ATOM 2696 C C . ALA A 1 366 ? -26.248 -1.016 -11.805 1.00 90.00 366 ALA A C 1
ATOM 2698 O O . ALA A 1 366 ? -26.462 -0.681 -10.640 1.00 90.00 366 ALA A O 1
ATOM 2699 N N . LEU A 1 367 ? -25.366 -0.363 -12.571 1.00 92.75 367 LEU A N 1
ATOM 2700 C CA . LEU A 1 367 ? -24.586 0.792 -12.113 1.00 92.75 367 LEU A CA 1
ATOM 2701 C C . LEU A 1 367 ? -25.477 1.982 -11.727 1.00 92.75 367 LEU A C 1
ATOM 2703 O O . LEU A 1 367 ? -25.230 2.636 -10.716 1.00 92.75 367 LEU A O 1
ATOM 2707 N N . SER A 1 368 ? -26.538 2.248 -12.496 1.00 93.25 368 SER A N 1
ATOM 2708 C CA . SER A 1 368 ? -27.492 3.317 -12.181 1.00 93.25 368 SER A CA 1
ATOM 2709 C C . SER A 1 368 ? -28.271 3.040 -10.891 1.00 93.25 368 SER A C 1
ATOM 2711 O O . SER A 1 368 ? -28.457 3.949 -10.083 1.00 93.25 368 SER A O 1
ATOM 2713 N N . VAL A 1 369 ? -28.656 1.780 -10.658 1.00 92.06 369 VAL A N 1
ATOM 2714 C CA . VAL A 1 369 ? -29.307 1.347 -9.414 1.00 92.06 369 VAL A CA 1
ATOM 2715 C C . VAL A 1 369 ? -28.344 1.483 -8.235 1.00 92.06 369 VAL A C 1
ATOM 2717 O O . VAL A 1 369 ? -28.723 2.044 -7.213 1.00 92.06 369 VAL A O 1
ATOM 2720 N N . ALA A 1 370 ? -27.086 1.062 -8.393 1.00 92.88 370 ALA A N 1
ATOM 2721 C CA . ALA A 1 370 ? -26.061 1.217 -7.363 1.00 92.88 370 ALA A CA 1
ATOM 2722 C C . ALA A 1 370 ? -25.819 2.693 -6.999 1.00 92.88 370 ALA A C 1
ATOM 2724 O O . ALA A 1 370 ? -25.743 3.033 -5.822 1.00 92.88 370 ALA A O 1
ATOM 2725 N N . LEU A 1 371 ? -25.764 3.594 -7.986 1.00 95.62 371 LEU A N 1
ATOM 2726 C CA . LEU A 1 371 ? -25.632 5.031 -7.731 1.00 95.62 371 LEU A CA 1
ATOM 2727 C C . LEU A 1 371 ? -26.843 5.594 -6.971 1.00 95.62 371 LEU A C 1
ATOM 2729 O O . LEU A 1 371 ? -26.676 6.429 -6.083 1.00 95.62 371 LEU A O 1
ATOM 2733 N N . LEU A 1 372 ? -28.061 5.166 -7.313 1.00 94.69 372 LEU A N 1
ATOM 2734 C CA . LEU A 1 372 ? -29.269 5.583 -6.599 1.00 94.69 372 LEU A CA 1
ATOM 2735 C C . LEU A 1 372 ? -29.262 5.090 -5.147 1.00 94.69 372 LEU A C 1
ATOM 2737 O O . LEU A 1 372 ? -29.530 5.886 -4.248 1.00 94.69 372 LEU A O 1
ATOM 2741 N N . ASP A 1 373 ? -28.898 3.826 -4.919 1.00 91.94 373 ASP A N 1
ATOM 2742 C CA . ASP A 1 373 ? -28.776 3.243 -3.579 1.00 91.94 373 ASP A CA 1
ATOM 2743 C C . ASP A 1 373 ? -27.689 3.974 -2.764 1.00 91.94 373 ASP A C 1
ATOM 2745 O O . ASP A 1 373 ? -27.931 4.368 -1.622 1.00 91.94 373 ASP A O 1
ATOM 2749 N N . TYR A 1 374 ? -26.533 4.275 -3.369 1.00 95.44 374 TYR A N 1
ATOM 2750 C CA . TYR A 1 374 ? -25.488 5.082 -2.733 1.00 95.44 374 TYR A CA 1
ATOM 2751 C C . TYR A 1 374 ? -26.010 6.462 -2.313 1.00 95.44 374 TYR A C 1
ATOM 2753 O O . TYR A 1 374 ? -25.909 6.826 -1.142 1.00 95.44 374 TYR A O 1
ATOM 2761 N N . ARG A 1 375 ? -26.619 7.215 -3.240 1.00 96.12 375 ARG A N 1
ATOM 2762 C CA . ARG A 1 375 ? -27.149 8.564 -2.970 1.00 96.12 375 ARG A CA 1
ATOM 2763 C C . ARG A 1 375 ? -28.225 8.569 -1.891 1.00 96.12 375 ARG A C 1
ATOM 2765 O O . ARG A 1 375 ? -28.321 9.518 -1.118 1.00 96.12 375 ARG A O 1
ATOM 2772 N N . ARG A 1 376 ? -29.060 7.529 -1.863 1.00 92.94 376 ARG A N 1
ATOM 2773 C CA . ARG A 1 376 ? -30.192 7.437 -0.942 1.00 92.94 376 ARG A CA 1
ATOM 2774 C C . ARG A 1 376 ? -29.764 7.046 0.469 1.00 92.94 376 ARG A C 1
ATOM 2776 O O . ARG A 1 376 ? -30.258 7.652 1.414 1.00 92.94 376 ARG A O 1
ATOM 2783 N N . TYR A 1 377 ? -28.879 6.058 0.610 1.00 93.88 377 TYR A N 1
ATOM 2784 C CA . TYR A 1 377 ? -28.607 5.433 1.909 1.00 93.88 377 TYR A CA 1
ATOM 2785 C C . TYR A 1 377 ? -27.245 5.790 2.504 1.00 93.88 377 TYR A C 1
ATOM 2787 O O . TYR A 1 377 ? -27.141 5.899 3.726 1.00 93.88 377 TYR A O 1
ATOM 2795 N N . LEU A 1 378 ? -26.210 5.965 1.677 1.00 94.25 378 LEU A N 1
ATOM 2796 C CA . LEU A 1 378 ? -24.827 6.096 2.149 1.00 94.25 378 LEU A CA 1
ATOM 2797 C C . LEU A 1 378 ? -24.257 7.500 1.985 1.00 94.25 378 LEU A C 1
ATOM 2799 O O . LEU A 1 378 ? -23.514 7.939 2.855 1.00 94.25 378 LEU A O 1
ATOM 2803 N N . GLN A 1 379 ? -24.618 8.229 0.928 1.00 94.75 379 GLN A N 1
ATOM 2804 C CA . GLN A 1 379 ? -24.113 9.580 0.691 1.00 94.75 379 GLN A CA 1
ATOM 2805 C C . GLN A 1 379 ? -24.264 10.488 1.924 1.00 94.75 379 GLN A C 1
ATOM 2807 O O . GLN A 1 379 ? -23.252 11.073 2.293 1.00 94.75 379 GLN A O 1
ATOM 2812 N N . PRO A 1 380 ? -25.427 10.566 2.614 1.00 92.81 380 PRO A N 1
ATOM 2813 C CA . PRO A 1 380 ? -25.561 11.426 3.794 1.00 92.81 380 PRO A CA 1
ATOM 2814 C C . PRO A 1 380 ? -24.587 11.069 4.927 1.00 92.81 380 PRO A C 1
ATOM 2816 O O . PRO A 1 380 ? -24.118 11.954 5.635 1.00 92.81 380 PRO A O 1
ATOM 2819 N N . LEU A 1 381 ? -24.275 9.777 5.088 1.00 92.38 381 LEU A N 1
ATOM 2820 C CA . LEU A 1 381 ? -23.359 9.263 6.115 1.00 92.38 381 LEU A CA 1
ATOM 2821 C C . LEU A 1 381 ? -21.893 9.504 5.756 1.00 92.38 381 LEU A C 1
ATOM 2823 O O . LEU A 1 381 ? -21.054 9.714 6.627 1.00 92.38 381 LEU A O 1
ATOM 2827 N N . VAL A 1 382 ? -21.577 9.425 4.466 1.00 90.31 382 VAL A N 1
ATOM 2828 C CA . VAL A 1 382 ? -20.214 9.584 3.962 1.00 90.31 382 VAL A CA 1
ATOM 2829 C C . VAL A 1 382 ? -19.857 11.066 3.900 1.00 90.31 382 VAL A C 1
ATOM 2831 O O . VAL A 1 382 ? -18.790 11.433 4.374 1.00 90.31 382 VAL A O 1
ATOM 2834 N N . SER A 1 383 ? -20.753 11.929 3.406 1.00 90.19 383 SER A N 1
ATOM 2835 C CA . SER A 1 383 ? -20.530 13.382 3.342 1.00 90.19 383 SER A CA 1
ATOM 2836 C C . SER A 1 383 ? -20.350 14.014 4.722 1.00 90.19 383 SER A C 1
ATOM 2838 O O . SER A 1 383 ? -19.572 14.948 4.878 1.00 90.19 383 SER A O 1
ATOM 2840 N N . SER A 1 384 ? -21.027 13.491 5.754 1.00 86.12 384 SER A N 1
ATOM 2841 C CA . SER A 1 384 ? -20.876 14.010 7.118 1.00 86.12 384 SER A CA 1
ATOM 2842 C C . SER A 1 384 ? -19.519 13.677 7.753 1.00 86.12 384 SER A C 1
ATOM 2844 O O . SER A 1 384 ? -19.106 14.370 8.681 1.00 86.12 384 SER A O 1
ATOM 2846 N N . ARG A 1 385 ? -18.820 12.636 7.274 1.00 83.06 385 ARG A N 1
ATOM 2847 C CA . ARG A 1 385 ? -17.513 12.205 7.801 1.00 83.06 385 ARG A CA 1
ATOM 2848 C C . ARG A 1 385 ? -16.327 12.577 6.921 1.00 83.06 385 ARG A C 1
ATOM 2850 O O . ARG A 1 385 ? -15.309 13.018 7.442 1.00 83.06 385 ARG A O 1
ATOM 2857 N N . ASP A 1 386 ? -16.433 12.352 5.617 1.00 83.88 386 ASP A N 1
ATOM 2858 C CA . ASP A 1 386 ? -15.368 12.583 4.644 1.00 83.88 386 ASP A CA 1
ATOM 2859 C C . ASP A 1 386 ? -15.978 13.029 3.306 1.00 83.88 386 ASP A C 1
ATOM 2861 O O . ASP A 1 386 ? -16.302 12.229 2.420 1.00 83.88 386 ASP A O 1
ATOM 2865 N N . GLU A 1 387 ? -16.107 14.347 3.148 1.00 85.56 387 GLU A N 1
ATOM 2866 C CA . GLU A 1 387 ? -16.606 14.963 1.916 1.00 85.56 387 GLU A CA 1
ATOM 2867 C C . GLU A 1 387 ? -15.712 14.637 0.704 1.00 85.56 387 GLU A C 1
ATOM 2869 O O . GLU A 1 387 ? -16.196 14.489 -0.420 1.00 85.56 387 GLU A O 1
ATOM 2874 N N . GLY A 1 388 ? -14.407 14.440 0.919 1.00 84.06 388 GLY A N 1
ATOM 2875 C CA . GLY A 1 388 ? -13.474 14.057 -0.139 1.00 84.06 388 GLY A CA 1
ATOM 2876 C C . GLY A 1 388 ? -13.705 12.629 -0.638 1.00 84.06 388 GLY A C 1
ATOM 2877 O O . GLY A 1 388 ? -13.573 12.349 -1.832 1.00 84.06 388 GLY A O 1
ATOM 2878 N N . LEU A 1 389 ? -14.056 11.696 0.248 1.00 84.81 389 LEU A N 1
ATOM 2879 C CA . LEU A 1 389 ? -14.455 10.337 -0.124 1.00 84.81 389 LEU A CA 1
ATOM 2880 C C . LEU A 1 389 ? -15.801 10.322 -0.859 1.00 84.81 389 LEU A C 1
ATOM 2882 O O . LEU A 1 389 ? -15.939 9.611 -1.859 1.00 84.81 389 LEU A O 1
ATOM 2886 N N . ASN A 1 390 ? -16.762 11.137 -0.416 1.00 89.81 390 ASN A N 1
ATOM 2887 C CA . ASN A 1 390 ? -18.041 11.318 -1.104 1.00 89.81 390 ASN A CA 1
ATOM 2888 C C . ASN A 1 390 ? -17.840 11.815 -2.547 1.00 89.81 390 ASN A C 1
ATOM 2890 O O . ASN A 1 390 ? -18.306 11.183 -3.498 1.00 89.81 390 ASN A O 1
ATOM 2894 N N . HIS A 1 391 ? -17.065 12.891 -2.723 1.00 88.38 391 HIS A N 1
ATOM 2895 C CA . HIS A 1 391 ? -16.781 13.461 -4.041 1.00 88.38 391 HIS A CA 1
ATOM 2896 C C . HIS A 1 391 ? -16.142 12.434 -4.984 1.00 88.38 391 HIS A C 1
ATOM 2898 O O . HIS A 1 391 ? -16.640 12.211 -6.088 1.00 88.38 391 HIS A O 1
ATOM 2904 N N . ARG A 1 392 ? -15.096 11.735 -4.521 1.00 85.38 392 ARG A N 1
ATOM 2905 C CA . ARG A 1 392 ? -14.409 10.692 -5.302 1.00 85.38 392 ARG A CA 1
ATOM 2906 C C . ARG A 1 392 ? -15.337 9.546 -5.696 1.00 85.38 392 ARG A C 1
ATOM 2908 O O . ARG A 1 392 ? -15.265 9.057 -6.821 1.00 85.38 392 ARG A O 1
ATOM 2915 N N . THR A 1 393 ? -16.231 9.138 -4.799 1.00 90.12 393 THR A N 1
ATOM 2916 C CA . THR A 1 393 ? -17.211 8.079 -5.079 1.00 90.12 393 THR A CA 1
ATOM 2917 C C . THR A 1 393 ? -18.173 8.504 -6.188 1.00 90.12 393 THR A C 1
ATOM 2919 O O . THR A 1 393 ? -18.396 7.759 -7.143 1.00 90.12 393 THR A O 1
ATOM 2922 N N . LEU A 1 394 ? -18.718 9.720 -6.107 1.00 92.12 394 LEU A N 1
ATOM 2923 C CA . LEU A 1 394 ? -19.618 10.257 -7.129 1.00 92.12 394 LEU A CA 1
ATOM 2924 C C . LEU A 1 394 ? -18.912 10.473 -8.473 1.00 92.12 394 LEU A C 1
ATOM 2926 O O . LEU A 1 394 ? -19.503 10.204 -9.522 1.00 92.12 394 LEU A O 1
ATOM 2930 N N . GLU A 1 395 ? -17.656 10.920 -8.461 1.00 87.75 395 GLU A N 1
ATOM 2931 C CA . GLU A 1 395 ? -16.829 11.032 -9.664 1.00 87.75 395 GLU A CA 1
ATOM 2932 C C . GLU A 1 395 ? -16.564 9.677 -10.312 1.00 87.75 395 GLU A C 1
ATOM 2934 O O . GLU A 1 395 ? -16.678 9.570 -11.533 1.00 87.75 395 GLU A O 1
ATOM 2939 N N . LEU A 1 396 ? -16.286 8.637 -9.520 1.00 87.00 396 LEU A N 1
ATOM 2940 C CA . LEU A 1 396 ? -16.130 7.278 -10.030 1.00 87.00 396 LEU A CA 1
ATOM 2941 C C . LEU A 1 396 ? -17.425 6.787 -10.685 1.00 87.00 396 LEU A C 1
ATOM 2943 O O . LEU A 1 396 ? -17.409 6.338 -11.826 1.00 87.00 396 LEU A O 1
ATOM 2947 N N . PHE A 1 397 ? -18.577 6.930 -10.025 1.00 90.50 397 PHE A N 1
ATOM 2948 C CA . PHE A 1 397 ? -19.854 6.571 -10.651 1.00 90.50 397 PHE A CA 1
ATOM 2949 C C . PHE A 1 397 ? -20.101 7.354 -11.947 1.00 90.50 397 PHE A C 1
ATOM 2951 O O . PHE A 1 397 ? -20.573 6.785 -12.936 1.00 90.50 397 PHE A O 1
ATOM 2958 N N . ARG A 1 398 ? -19.757 8.646 -11.976 1.00 88.44 398 ARG A N 1
ATOM 2959 C CA . ARG A 1 398 ? -19.875 9.486 -13.172 1.00 88.44 398 ARG A CA 1
ATOM 2960 C C . ARG A 1 398 ? -18.957 9.004 -14.297 1.00 88.44 398 ARG A C 1
ATOM 2962 O O . ARG A 1 398 ? -19.418 8.918 -15.434 1.00 88.44 398 ARG A O 1
ATOM 2969 N N . SER A 1 399 ? -17.699 8.681 -14.001 1.00 84.69 399 SER A N 1
ATOM 2970 C CA . SER A 1 399 ? -16.725 8.220 -14.997 1.00 84.69 399 SER A CA 1
ATOM 2971 C C . SER A 1 399 ? -17.108 6.852 -15.565 1.00 84.69 399 SER A C 1
ATOM 2973 O O . SER A 1 399 ? -17.104 6.676 -16.783 1.00 84.69 399 SER A O 1
ATOM 2975 N N . LEU A 1 400 ? -17.550 5.924 -14.711 1.00 86.44 400 LEU A N 1
ATOM 2976 C CA . LEU A 1 400 ? -18.026 4.599 -15.109 1.00 86.44 400 LEU A CA 1
ATOM 2977 C C . LEU A 1 400 ? -19.289 4.678 -15.971 1.00 86.44 400 LEU A C 1
ATOM 2979 O O . LEU A 1 400 ? -19.389 3.993 -16.987 1.00 86.44 400 LEU A O 1
ATOM 2983 N N . THR A 1 401 ? -20.230 5.557 -15.616 1.00 87.12 401 THR A N 1
ATOM 2984 C CA . THR A 1 401 ? -21.468 5.754 -16.389 1.00 87.12 401 THR A CA 1
ATOM 2985 C C . THR A 1 401 ? -21.186 6.380 -17.757 1.00 87.12 401 THR A C 1
ATOM 2987 O O . THR A 1 401 ? -21.811 6.010 -18.750 1.00 87.12 401 THR A O 1
ATOM 2990 N N . ALA A 1 402 ? -20.230 7.311 -17.825 1.00 82.81 402 ALA A N 1
ATOM 2991 C CA . ALA A 1 402 ? -19.818 7.969 -19.063 1.00 82.81 402 ALA A CA 1
ATOM 2992 C C . ALA A 1 402 ? -18.861 7.122 -19.923 1.00 82.81 402 ALA A C 1
ATOM 2994 O O . ALA A 1 402 ? -18.565 7.502 -21.060 1.00 82.81 402 ALA A O 1
ATOM 2995 N N . SER A 1 403 ? -18.363 5.994 -19.404 1.00 82.62 403 SER A N 1
ATOM 2996 C CA . SER A 1 403 ? -17.420 5.150 -20.129 1.00 82.62 403 SER A CA 1
ATOM 2997 C C . SER A 1 403 ? -18.103 4.452 -21.318 1.00 82.62 403 SER A C 1
ATOM 2999 O O . SER A 1 403 ? -19.140 3.789 -21.156 1.00 82.62 403 SER A O 1
ATOM 3001 N N . PRO A 1 404 ? -17.527 4.545 -22.531 1.00 76.31 404 PRO A N 1
ATOM 3002 C CA . PRO A 1 404 ? -18.018 3.813 -23.696 1.00 76.31 404 PRO A CA 1
ATOM 3003 C C . PRO A 1 404 ? -17.764 2.302 -23.584 1.00 76.31 404 PRO A C 1
ATOM 3005 O O . PRO A 1 404 ? -18.498 1.527 -24.189 1.00 76.31 404 PRO A O 1
ATOM 3008 N N . ALA A 1 405 ? -16.777 1.881 -22.786 1.00 80.56 405 ALA A N 1
ATOM 3009 C CA . ALA A 1 405 ? -16.416 0.483 -22.575 1.00 80.56 405 ALA A CA 1
ATOM 3010 C C . ALA A 1 405 ? -16.262 0.203 -21.073 1.00 80.56 405 ALA A C 1
ATOM 3012 O O . ALA A 1 405 ? -15.256 0.586 -20.474 1.00 80.56 405 ALA A O 1
ATOM 3013 N N . LEU A 1 406 ? -17.254 -0.457 -20.469 1.00 83.12 406 LEU A N 1
ATOM 3014 C CA . LEU A 1 406 ? -17.158 -0.981 -19.103 1.00 83.12 406 LEU A CA 1
ATOM 3015 C C . LEU A 1 406 ? -16.429 -2.327 -19.144 1.00 83.12 406 LEU A C 1
ATOM 3017 O O . LEU A 1 406 ? -16.885 -3.256 -19.807 1.00 83.12 406 LEU A O 1
ATOM 3021 N N . ARG A 1 407 ? -15.278 -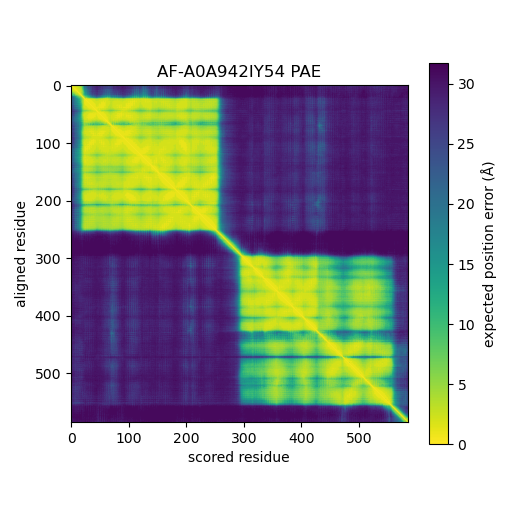2.419 -18.473 1.00 82.62 407 ARG A N 1
ATOM 3022 C CA . ARG A 1 407 ? -14.455 -3.635 -18.389 1.00 82.62 407 ARG A CA 1
ATOM 3023 C C . ARG A 1 407 ? -14.433 -4.181 -16.965 1.00 82.62 407 ARG A C 1
ATOM 3025 O O . ARG A 1 407 ? -14.672 -3.447 -16.011 1.00 82.62 407 ARG A O 1
ATOM 3032 N N . LEU A 1 408 ? -14.056 -5.452 -16.815 1.00 83.19 408 LEU A N 1
ATOM 3033 C CA . LEU A 1 408 ? -13.940 -6.105 -15.508 1.00 83.19 408 LEU A CA 1
ATOM 3034 C C . LEU A 1 408 ? -13.024 -5.326 -14.543 1.00 83.19 408 LEU A C 1
ATOM 3036 O O . LEU A 1 408 ? -13.355 -5.167 -13.371 1.00 83.19 408 LEU A O 1
ATOM 3040 N N . GLN A 1 409 ? -11.929 -4.744 -15.046 1.00 82.62 409 GLN A N 1
ATOM 3041 C CA . GLN A 1 409 ? -11.037 -3.899 -14.239 1.00 82.62 409 GLN A CA 1
ATOM 3042 C C . GLN A 1 409 ? -11.747 -2.672 -13.650 1.00 82.62 409 GLN A C 1
ATOM 3044 O O . GLN A 1 409 ? -11.473 -2.303 -12.516 1.00 82.62 409 GLN A O 1
ATOM 3049 N N . ASP A 1 410 ? -12.691 -2.076 -14.378 1.00 83.00 410 ASP A N 1
ATOM 3050 C CA . ASP A 1 410 ? -13.436 -0.904 -13.905 1.00 83.00 410 ASP A CA 1
ATOM 3051 C C . ASP A 1 410 ? -14.418 -1.287 -12.786 1.00 83.00 410 ASP A C 1
ATOM 3053 O O . ASP A 1 410 ? -14.657 -0.524 -11.850 1.00 83.00 410 ASP A O 1
ATOM 3057 N N . THR A 1 411 ? -14.960 -2.506 -12.856 1.00 83.31 411 THR A N 1
ATOM 3058 C CA . THR A 1 411 ? -15.829 -3.060 -11.808 1.00 83.31 411 THR A CA 1
ATOM 3059 C C . THR A 1 411 ? -15.048 -3.438 -10.553 1.00 83.31 411 THR A C 1
ATOM 3061 O O . THR A 1 411 ? -15.551 -3.252 -9.449 1.00 83.31 411 THR A O 1
ATOM 3064 N N . ALA A 1 412 ? -13.791 -3.871 -10.699 1.00 83.75 412 ALA A N 1
ATOM 3065 C CA . ALA A 1 412 ? -12.895 -4.088 -9.567 1.00 83.75 412 ALA A CA 1
ATOM 3066 C C . ALA A 1 412 ? -12.620 -2.774 -8.819 1.00 83.75 412 ALA A C 1
ATOM 3068 O O . ALA A 1 412 ? -12.677 -2.752 -7.593 1.00 83.75 412 ALA A O 1
ATOM 3069 N N . THR A 1 413 ? -12.429 -1.662 -9.538 1.00 84.44 413 THR A N 1
ATOM 3070 C CA . THR A 1 413 ? -12.281 -0.327 -8.932 1.00 84.44 413 THR A CA 1
ATOM 3071 C C . THR A 1 413 ? -13.528 0.112 -8.179 1.00 84.44 413 THR A C 1
ATOM 3073 O O . THR A 1 413 ? -13.423 0.688 -7.100 1.00 84.44 413 THR A O 1
ATOM 3076 N N . LEU A 1 414 ? -14.717 -0.171 -8.720 1.00 87.00 414 LEU A N 1
ATOM 3077 C CA . LEU A 1 414 ? -15.970 0.101 -8.020 1.00 87.00 414 LEU A CA 1
ATOM 3078 C C . LEU A 1 414 ? -16.071 -0.707 -6.720 1.00 87.00 414 LEU A C 1
ATOM 3080 O O . LEU A 1 414 ? -16.404 -0.142 -5.684 1.00 87.00 414 LEU A O 1
ATOM 3084 N N . THR A 1 415 ? -15.751 -2.001 -6.756 1.00 88.56 415 THR A N 1
ATOM 3085 C CA . THR A 1 415 ? -15.756 -2.863 -5.563 1.00 88.56 415 THR A CA 1
ATOM 3086 C C . THR A 1 415 ? -14.750 -2.387 -4.518 1.00 88.56 415 THR A C 1
ATOM 3088 O O . THR A 1 415 ? -15.107 -2.283 -3.349 1.00 88.56 415 THR A O 1
ATOM 3091 N N . GLN A 1 416 ? -13.541 -2.002 -4.938 1.00 85.56 416 GLN A N 1
ATOM 3092 C CA . GLN A 1 416 ? -12.552 -1.378 -4.055 1.00 85.56 416 GLN A CA 1
ATOM 3093 C C . GLN A 1 416 ? -13.099 -0.093 -3.430 1.00 85.56 416 GLN A C 1
ATOM 3095 O O . GLN A 1 416 ? -12.991 0.097 -2.226 1.00 85.56 416 GLN A O 1
ATOM 3100 N N . GLN A 1 417 ? -13.739 0.783 -4.212 1.00 87.19 417 GLN A N 1
ATOM 3101 C CA . GLN A 1 417 ? -14.343 2.009 -3.682 1.00 87.19 417 GLN A CA 1
ATOM 3102 C C . GLN A 1 417 ? -15.437 1.718 -2.646 1.00 87.19 417 GLN A C 1
ATOM 3104 O O . GLN A 1 417 ? -15.556 2.458 -1.673 1.00 87.19 417 GLN A O 1
ATOM 3109 N N . ILE A 1 418 ? -16.217 0.648 -2.816 1.00 90.44 418 ILE A N 1
ATOM 3110 C CA . ILE A 1 418 ? -17.214 0.234 -1.819 1.00 90.44 418 ILE A CA 1
ATOM 3111 C C . ILE A 1 418 ? -16.530 -0.259 -0.536 1.00 90.44 418 ILE A C 1
ATOM 3113 O O . ILE A 1 418 ? -17.005 0.052 0.553 1.00 90.44 418 ILE A O 1
ATOM 3117 N N . ASP A 1 419 ? -15.393 -0.943 -0.644 1.00 87.50 419 ASP A N 1
ATOM 3118 C CA . ASP A 1 419 ? -14.593 -1.343 0.518 1.00 87.50 419 ASP A CA 1
ATOM 3119 C C . ASP A 1 419 ? -14.002 -0.134 1.273 1.00 87.50 419 ASP A C 1
ATOM 3121 O O . ASP A 1 419 ? -14.088 -0.048 2.501 1.00 87.50 419 ASP A O 1
ATOM 3125 N N . HIS A 1 420 ? -13.542 0.892 0.540 1.00 85.19 420 HIS A N 1
ATOM 3126 C CA . HIS A 1 420 ? -13.142 2.185 1.120 1.00 85.19 420 HIS A CA 1
ATOM 3127 C C . HIS A 1 420 ? -14.286 2.844 1.897 1.00 85.19 420 HIS A C 1
ATOM 3129 O O . HIS A 1 420 ? -14.064 3.378 2.985 1.00 85.19 420 HIS A O 1
ATOM 3135 N N . LEU A 1 421 ? -15.506 2.814 1.348 1.00 88.06 421 LEU A N 1
ATOM 3136 C CA . LEU A 1 421 ? -16.700 3.333 2.022 1.00 88.06 421 LEU A CA 1
ATOM 3137 C C . LEU A 1 421 ? -17.002 2.546 3.299 1.00 88.06 421 LEU A C 1
ATOM 3139 O O . LEU A 1 421 ? -17.263 3.156 4.335 1.00 88.06 421 LEU A O 1
ATOM 3143 N N . ALA A 1 422 ? -16.942 1.214 3.236 1.00 88.38 422 ALA A N 1
ATOM 3144 C CA . ALA A 1 422 ? -17.187 0.341 4.379 1.00 88.38 422 ALA A CA 1
ATOM 3145 C C . ALA A 1 422 ? -16.188 0.609 5.509 1.00 88.38 422 ALA A C 1
ATOM 3147 O O . ALA A 1 422 ? -16.579 0.854 6.651 1.00 88.38 422 ALA A O 1
ATOM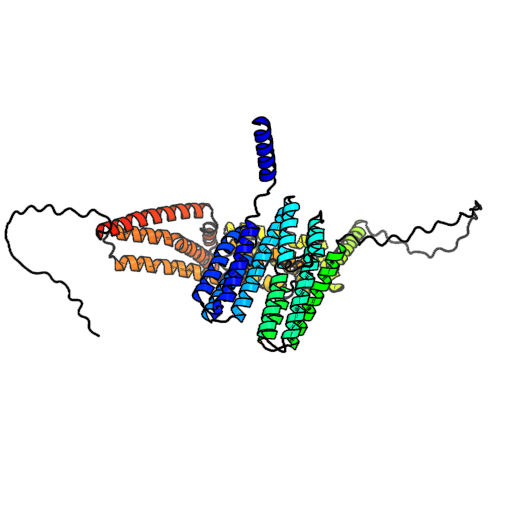 3148 N N . THR A 1 423 ? -14.904 0.675 5.162 1.00 84.50 423 THR A N 1
ATOM 3149 C CA . THR A 1 423 ? -13.818 0.945 6.103 1.00 84.50 423 THR A CA 1
ATOM 3150 C C . THR A 1 423 ? -13.950 2.331 6.739 1.00 84.50 423 THR A C 1
ATOM 3152 O O . THR A 1 423 ? -13.864 2.459 7.961 1.00 84.50 423 THR A O 1
ATOM 3155 N N . ALA A 1 424 ? -14.240 3.369 5.946 1.00 83.56 424 ALA A N 1
ATOM 3156 C CA . ALA A 1 424 ? -14.416 4.732 6.451 1.00 83.56 424 ALA A CA 1
ATOM 3157 C C . ALA A 1 424 ? -15.644 4.872 7.374 1.00 83.56 424 ALA A C 1
ATOM 3159 O O . ALA A 1 424 ? -15.600 5.565 8.397 1.00 83.56 424 ALA A O 1
ATOM 3160 N N . LEU A 1 425 ? -16.746 4.189 7.054 1.00 84.12 425 LEU A N 1
ATOM 3161 C CA . LEU A 1 425 ? -17.935 4.155 7.910 1.00 84.12 425 LEU A CA 1
ATOM 3162 C C . LEU A 1 425 ? -17.691 3.345 9.196 1.00 84.12 425 LEU A C 1
ATOM 3164 O O . LEU A 1 425 ? -18.187 3.734 10.257 1.00 84.12 425 LEU A O 1
ATOM 3168 N N . GLY A 1 426 ? -16.848 2.312 9.141 1.00 82.00 426 GLY A N 1
ATOM 3169 C CA . GLY A 1 426 ? -16.360 1.562 10.302 1.00 82.00 426 GLY A CA 1
ATOM 3170 C C . GLY A 1 426 ? -15.341 2.307 11.178 1.00 82.00 426 GLY A C 1
ATOM 3171 O O . GLY A 1 426 ? -14.985 1.814 12.244 1.00 82.00 426 GLY A O 1
ATOM 3172 N N . GLY A 1 427 ? -14.882 3.497 10.770 1.00 72.31 427 GLY A N 1
ATOM 3173 C CA . GLY A 1 427 ? -13.859 4.271 11.487 1.00 72.31 427 GLY A CA 1
ATOM 3174 C C . GLY A 1 427 ? -12.423 3.796 11.239 1.00 72.31 427 GLY A C 1
ATOM 3175 O O . GLY A 1 427 ? -11.494 4.300 11.866 1.00 72.31 427 GLY A O 1
ATOM 3176 N N . GLY A 1 428 ? -12.232 2.849 10.321 1.00 67.25 428 GLY A N 1
ATOM 3177 C CA . GLY A 1 428 ? -10.920 2.443 9.840 1.00 67.25 428 GLY A CA 1
ATOM 3178 C C . GLY A 1 428 ? -10.392 3.404 8.779 1.00 67.25 428 GLY A C 1
ATOM 3179 O O . GLY A 1 428 ? -11.134 4.167 8.154 1.00 67.25 428 GLY A O 1
ATOM 3180 N N . THR A 1 429 ? -9.088 3.341 8.528 1.00 63.41 429 THR A N 1
ATOM 3181 C CA . THR A 1 429 ? -8.497 3.985 7.354 1.00 63.41 429 THR A CA 1
ATOM 3182 C C . THR A 1 429 ? -8.189 2.910 6.320 1.00 63.41 429 THR A C 1
ATOM 3184 O O . THR A 1 429 ? -7.512 1.939 6.652 1.00 63.41 429 THR A O 1
ATOM 3187 N N . PRO A 1 430 ? -8.691 3.034 5.080 1.00 57.03 430 PRO A N 1
ATOM 3188 C CA . PRO A 1 430 ? -8.425 2.013 4.085 1.00 57.03 430 PRO A CA 1
ATOM 3189 C C . PRO A 1 430 ? -6.939 1.985 3.704 1.00 57.03 430 PRO A C 1
ATOM 3191 O O . PRO A 1 430 ? -6.305 3.053 3.655 1.00 57.03 430 PRO A O 1
ATOM 3194 N N . PRO A 1 431 ? -6.386 0.792 3.429 1.00 55.50 431 PRO A N 1
ATOM 3195 C CA . PRO A 1 431 ? -4.967 0.591 3.180 1.00 55.50 431 PRO A CA 1
ATOM 3196 C C . PRO A 1 431 ? -4.461 1.404 1.978 1.00 55.50 431 PRO A C 1
ATOM 3198 O O . PRO A 1 431 ? -5.158 1.676 0.997 1.00 55.50 431 PRO A O 1
ATOM 3201 N N . LEU A 1 432 ? -3.196 1.822 2.053 1.00 51.19 432 LEU A N 1
ATOM 3202 C CA . LEU A 1 432 ? -2.582 2.747 1.092 1.00 51.19 432 LEU A CA 1
ATOM 3203 C C . LEU A 1 432 ? -2.495 2.170 -0.335 1.00 51.19 432 LEU A C 1
ATOM 3205 O O . LEU A 1 432 ? -2.562 2.916 -1.310 1.00 51.19 432 LEU A O 1
ATOM 3209 N N . THR A 1 433 ? -2.380 0.850 -0.470 1.00 49.38 433 THR A N 1
ATOM 3210 C CA . THR A 1 433 ? -2.389 0.134 -1.756 1.00 49.38 433 THR A CA 1
ATOM 3211 C C . THR A 1 433 ? -3.706 0.321 -2.496 1.00 49.38 433 THR A C 1
ATOM 3213 O O . THR A 1 433 ? -3.709 0.602 -3.694 1.00 49.38 433 THR A O 1
ATOM 3216 N N . GLU A 1 434 ? -4.823 0.264 -1.779 1.00 56.53 434 GLU A N 1
ATOM 3217 C CA . GLU A 1 434 ? -6.142 0.474 -2.357 1.00 56.53 434 GLU A CA 1
ATOM 3218 C C . GLU A 1 434 ? -6.350 1.944 -2.726 1.00 56.53 434 GLU A C 1
ATOM 3220 O O . GLU A 1 434 ? -6.893 2.231 -3.792 1.00 56.53 434 GLU A O 1
ATOM 3225 N N . ARG A 1 435 ? -5.826 2.883 -1.923 1.00 57.22 435 ARG A N 1
ATOM 3226 C CA . ARG A 1 435 ? -5.836 4.322 -2.246 1.00 57.22 435 ARG A CA 1
ATOM 3227 C C . ARG A 1 435 ? -5.021 4.637 -3.503 1.00 57.22 435 ARG A C 1
ATOM 3229 O O . ARG A 1 435 ? -5.471 5.415 -4.337 1.00 57.22 435 ARG A O 1
ATOM 3236 N N . LEU A 1 436 ? -3.848 4.023 -3.670 1.00 52.03 436 LEU A N 1
ATOM 3237 C CA . LEU A 1 436 ? -3.009 4.198 -4.861 1.00 52.03 436 LEU A CA 1
ATOM 3238 C C . LEU A 1 436 ? -3.626 3.536 -6.094 1.00 52.03 436 LEU A C 1
ATOM 3240 O O . LEU A 1 436 ? -3.652 4.148 -7.158 1.00 52.03 436 LEU A O 1
ATOM 3244 N N . SER A 1 437 ? -4.190 2.333 -5.949 1.00 55.56 437 SER A N 1
ATOM 3245 C CA . SER A 1 437 ? -4.899 1.664 -7.044 1.00 55.56 437 SER A CA 1
ATOM 3246 C C . SER A 1 437 ? -6.112 2.474 -7.513 1.00 55.56 437 SER A C 1
ATOM 3248 O O . SER A 1 437 ? -6.323 2.609 -8.718 1.00 55.56 437 SER A O 1
ATOM 3250 N N . ALA A 1 438 ? -6.841 3.114 -6.593 1.00 58.88 438 ALA A N 1
ATOM 3251 C CA . ALA A 1 438 ? -7.952 4.001 -6.914 1.00 58.88 438 ALA A CA 1
ATOM 3252 C C . ALA A 1 438 ? -7.491 5.258 -7.676 1.00 58.88 438 ALA A C 1
ATOM 3254 O O . ALA A 1 438 ? -8.169 5.683 -8.608 1.00 58.88 438 ALA A O 1
ATOM 3255 N N . VAL A 1 439 ? -6.317 5.816 -7.342 1.00 62.75 439 VAL A N 1
ATOM 3256 C CA . VAL A 1 439 ? -5.722 6.965 -8.053 1.00 62.75 439 VAL A CA 1
ATOM 3257 C C . VAL A 1 439 ? -5.242 6.567 -9.447 1.00 62.75 439 VAL A C 1
ATOM 3259 O O . VAL A 1 439 ? -5.600 7.206 -10.429 1.00 62.75 439 VAL A O 1
ATOM 3262 N N . THR A 1 440 ? -4.463 5.494 -9.581 1.00 64.06 440 THR A N 1
ATOM 3263 C CA . THR A 1 440 ? -4.013 5.030 -10.902 1.00 64.06 440 THR A CA 1
ATOM 3264 C C . THR A 1 440 ? -5.204 4.690 -11.789 1.00 64.06 440 THR A C 1
ATOM 3266 O O . THR A 1 440 ? -5.220 5.037 -12.971 1.00 64.06 440 THR A O 1
ATOM 3269 N N . THR A 1 441 ? -6.232 4.063 -11.217 1.00 64.69 441 THR A N 1
ATOM 3270 C CA . THR A 1 441 ? -7.408 3.684 -11.990 1.00 64.69 441 THR A CA 1
ATOM 3271 C C . THR A 1 441 ? -8.286 4.882 -12.334 1.00 64.69 441 THR A C 1
ATOM 3273 O O . THR A 1 441 ? -8.833 4.899 -13.429 1.00 64.69 441 THR A O 1
ATOM 3276 N N . SER A 1 442 ? -8.367 5.928 -11.504 1.00 65.69 442 SER A N 1
ATOM 3277 C CA . SER A 1 442 ? -9.124 7.137 -11.863 1.00 65.69 442 SER A CA 1
ATOM 3278 C C . SER A 1 442 ? -8.515 7.889 -13.052 1.00 65.69 442 SER A C 1
ATOM 3280 O O . SER A 1 442 ? -9.259 8.400 -13.888 1.00 65.69 442 SER A O 1
ATOM 3282 N N . TYR A 1 443 ? -7.183 7.907 -13.175 1.00 70.44 443 TYR A N 1
ATOM 3283 C CA . TYR A 1 443 ? -6.489 8.532 -14.308 1.00 70.44 443 TYR A CA 1
ATOM 3284 C C . TYR A 1 443 ? -6.432 7.650 -15.559 1.00 70.44 443 TYR A C 1
ATOM 3286 O O . TYR A 1 443 ? -6.379 8.170 -16.673 1.00 70.44 443 TYR A O 1
ATOM 3294 N N . TRP A 1 444 ? -6.415 6.325 -15.398 1.00 79.25 444 TRP A N 1
ATOM 3295 C CA . TRP A 1 444 ? -6.269 5.397 -16.518 1.00 79.25 444 TRP A CA 1
ATOM 3296 C C . TRP A 1 444 ? -7.606 4.881 -17.066 1.00 79.25 444 TRP A C 1
ATOM 3298 O O . TRP A 1 444 ? -7.741 4.721 -18.277 1.00 79.25 444 TRP A O 1
ATOM 3308 N N . ALA A 1 445 ? -8.607 4.619 -16.222 1.00 74.19 445 ALA A N 1
ATOM 3309 C CA . ALA A 1 445 ? -9.858 3.979 -16.632 1.00 74.19 445 ALA A CA 1
ATOM 3310 C C . ALA A 1 445 ? -10.705 4.825 -17.593 1.00 74.19 445 ALA A C 1
ATOM 3312 O O . ALA A 1 445 ? -10.621 6.049 -17.646 1.00 74.19 445 ALA A O 1
ATOM 3313 N N . GLY A 1 446 ? -11.582 4.152 -18.342 1.00 78.38 446 GLY A N 1
ATOM 3314 C CA . GLY A 1 446 ? -12.489 4.796 -19.290 1.00 78.38 446 GLY A CA 1
ATOM 3315 C C . GLY A 1 446 ? -11.784 5.275 -20.561 1.00 78.38 446 GLY A C 1
ATOM 3316 O O . GLY A 1 446 ? -11.165 4.481 -21.275 1.00 78.38 446 GLY A O 1
ATOM 3317 N N . TRP A 1 447 ? -11.921 6.567 -20.871 1.00 82.94 447 TRP A N 1
ATOM 3318 C CA . TRP A 1 447 ? -11.441 7.169 -22.121 1.00 82.94 447 TRP A CA 1
ATOM 3319 C C . TRP A 1 447 ? -9.916 7.115 -22.316 1.00 82.94 447 TRP A C 1
ATOM 3321 O O . TRP A 1 447 ? -9.506 6.724 -23.410 1.00 82.94 447 TRP A O 1
ATOM 3331 N N . PRO A 1 448 ? -9.066 7.448 -21.322 1.00 84.31 448 PRO A N 1
ATOM 3332 C CA . PRO A 1 448 ? -7.611 7.398 -21.478 1.00 84.31 448 PRO A CA 1
ATOM 3333 C C . PRO A 1 448 ? -7.104 6.014 -21.899 1.00 84.31 448 PRO A C 1
ATOM 3335 O O . PRO A 1 448 ? -6.458 5.897 -22.942 1.00 84.31 448 PRO A O 1
ATOM 3338 N N . ARG A 1 449 ? -7.470 4.950 -21.168 1.00 85.75 449 ARG A N 1
ATOM 3339 C CA . ARG A 1 449 ? -7.121 3.567 -21.533 1.00 85.75 449 ARG A CA 1
ATOM 3340 C C . ARG A 1 449 ? -7.643 3.200 -22.915 1.00 85.75 449 ARG A C 1
ATOM 3342 O O . ARG A 1 449 ? -6.900 2.615 -23.695 1.00 85.75 449 ARG A O 1
ATOM 3349 N N . LEU A 1 450 ? -8.890 3.551 -23.237 1.00 87.38 450 LEU A N 1
ATOM 3350 C CA . LEU A 1 450 ? -9.462 3.267 -24.554 1.00 87.38 450 LEU A CA 1
ATOM 3351 C C . LEU A 1 450 ? -8.624 3.888 -25.675 1.00 87.38 450 LEU A C 1
ATOM 3353 O O . LEU A 1 450 ? -8.256 3.193 -26.620 1.00 87.38 450 LEU A O 1
ATOM 3357 N N . VAL A 1 451 ? -8.299 5.177 -25.560 1.00 89.50 451 VAL A N 1
ATOM 3358 C CA . VAL A 1 451 ? -7.528 5.903 -26.576 1.00 89.50 451 VAL A CA 1
ATOM 3359 C C . VAL A 1 451 ? -6.133 5.306 -26.713 1.00 89.50 451 VAL A C 1
ATOM 3361 O O . VAL A 1 451 ? -5.703 5.012 -27.827 1.00 89.50 451 VAL A O 1
ATOM 3364 N N . VAL A 1 452 ? -5.437 5.073 -25.599 1.00 91.94 452 VAL A N 1
ATOM 3365 C CA . VAL A 1 452 ? -4.064 4.560 -25.638 1.00 91.94 452 VAL A CA 1
ATOM 3366 C C . VAL A 1 452 ? -4.003 3.133 -26.179 1.00 91.94 452 VAL A C 1
ATOM 3368 O O . VAL A 1 452 ? -3.139 2.851 -27.002 1.00 91.94 452 VAL A O 1
ATOM 3371 N N . ILE A 1 453 ? -4.919 2.240 -25.796 1.00 90.69 453 ILE A N 1
ATOM 3372 C CA . ILE A 1 453 ? -4.931 0.859 -26.306 1.00 90.69 453 ILE A CA 1
ATOM 3373 C C . ILE A 1 453 ? -5.221 0.824 -27.813 1.00 90.69 453 ILE A C 1
ATOM 3375 O O . ILE A 1 453 ? -4.555 0.090 -28.545 1.00 90.69 453 ILE A O 1
ATOM 3379 N N . ILE A 1 454 ? -6.147 1.656 -28.305 1.00 92.19 454 ILE A N 1
ATOM 3380 C CA . ILE A 1 454 ? -6.402 1.790 -29.748 1.00 92.19 454 ILE A CA 1
ATOM 3381 C C . ILE A 1 454 ? -5.159 2.329 -30.473 1.00 92.19 454 ILE A C 1
ATOM 3383 O O . ILE A 1 454 ? -4.756 1.780 -31.500 1.00 92.19 454 ILE A O 1
ATOM 3387 N N . LEU A 1 455 ? -4.513 3.365 -29.927 1.00 94.56 455 LEU A N 1
ATOM 3388 C CA . LEU A 1 455 ? -3.282 3.930 -30.487 1.00 94.56 455 LEU A CA 1
ATOM 3389 C C . LEU A 1 455 ? -2.143 2.911 -30.524 1.00 94.56 455 LEU A C 1
ATOM 3391 O O . LEU A 1 455 ? -1.493 2.786 -31.557 1.00 94.56 455 LEU A O 1
ATOM 3395 N N . LEU A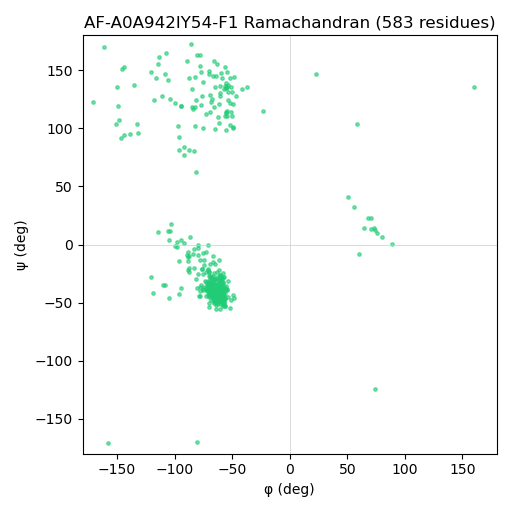 1 456 ? -1.922 2.154 -29.448 1.00 94.19 456 LEU A N 1
ATOM 3396 C CA . LEU A 1 456 ? -0.891 1.117 -29.388 1.00 94.19 456 LEU A CA 1
ATOM 3397 C C . LEU A 1 456 ? -1.143 0.001 -30.405 1.00 94.19 456 LEU A C 1
ATOM 3399 O O . LEU A 1 456 ? -0.201 -0.436 -31.063 1.00 94.19 456 LEU A O 1
ATOM 3403 N N . GLY A 1 457 ? -2.399 -0.416 -30.591 1.00 93.56 457 GLY A N 1
ATOM 3404 C CA . GLY A 1 457 ? -2.764 -1.376 -31.634 1.00 93.56 457 GLY A CA 1
ATOM 3405 C C . GLY A 1 457 ? -2.445 -0.875 -33.043 1.00 93.56 457 GLY A C 1
ATOM 3406 O O . GLY A 1 457 ? -1.914 -1.625 -33.857 1.00 93.56 457 GLY A O 1
ATOM 3407 N N . MET A 1 458 ? -2.682 0.411 -33.322 1.00 94.25 458 MET A N 1
ATOM 3408 C CA . MET A 1 458 ? -2.279 1.029 -34.591 1.00 94.25 458 MET A CA 1
ATOM 3409 C C . MET A 1 458 ? -0.753 1.137 -34.723 1.00 94.25 458 MET A C 1
ATOM 3411 O O . MET A 1 458 ? -0.192 0.833 -35.778 1.00 94.25 458 MET A O 1
ATOM 3415 N N . LEU A 1 459 ? -0.065 1.533 -33.649 1.00 94.81 459 LEU A N 1
ATOM 3416 C CA . LEU A 1 459 ? 1.386 1.715 -33.629 1.00 94.81 459 LEU A CA 1
ATOM 3417 C C . LEU A 1 459 ? 2.141 0.389 -33.786 1.00 94.81 459 LEU A C 1
ATOM 3419 O O . LEU A 1 459 ? 3.227 0.374 -34.361 1.00 94.81 459 LEU A O 1
ATOM 3423 N N . ALA A 1 460 ? 1.549 -0.729 -33.353 1.00 93.75 460 ALA A N 1
ATOM 3424 C CA . ALA A 1 460 ? 2.110 -2.072 -33.488 1.00 93.75 460 ALA A CA 1
ATOM 3425 C C . ALA A 1 460 ? 2.396 -2.472 -34.950 1.00 93.75 460 ALA A C 1
ATOM 3427 O O . ALA A 1 460 ? 3.299 -3.267 -35.210 1.00 93.75 460 ALA A O 1
ATOM 3428 N N . PHE A 1 461 ? 1.706 -1.885 -35.933 1.00 93.31 461 PHE A N 1
ATOM 3429 C CA . PHE A 1 461 ? 1.970 -2.156 -37.351 1.00 93.31 461 PHE A CA 1
ATOM 3430 C C . PHE A 1 461 ? 3.226 -1.455 -37.895 1.00 93.31 461 PHE A C 1
ATOM 3432 O O . PHE A 1 461 ? 3.791 -1.896 -38.899 1.00 93.31 461 PHE A O 1
ATOM 3439 N N . ILE A 1 462 ? 3.698 -0.389 -37.241 1.00 93.19 462 ILE A N 1
ATOM 3440 C CA . ILE A 1 462 ? 4.881 0.372 -37.669 1.00 93.19 462 ILE A CA 1
ATOM 3441 C C . ILE A 1 462 ? 6.162 -0.475 -37.629 1.00 93.19 462 ILE A C 1
ATOM 3443 O O . ILE A 1 462 ? 6.803 -0.590 -38.678 1.00 93.19 462 ILE A O 1
ATOM 3447 N N . PRO A 1 463 ? 6.558 -1.102 -36.500 1.00 90.38 463 PRO A N 1
ATOM 3448 C CA . PRO A 1 463 ? 7.785 -1.896 -36.458 1.00 90.38 463 PRO A CA 1
ATOM 3449 C C . PRO A 1 463 ? 7.739 -3.083 -37.430 1.00 90.38 463 PRO A C 1
ATOM 3451 O O . PRO A 1 463 ? 8.753 -3.409 -38.042 1.00 90.38 463 PRO A O 1
ATOM 3454 N N . LEU A 1 464 ? 6.559 -3.671 -37.661 1.00 90.44 464 LEU A N 1
ATOM 3455 C CA . LEU A 1 464 ? 6.368 -4.740 -38.649 1.00 90.44 464 LEU A CA 1
ATOM 3456 C C . LEU A 1 464 ? 6.645 -4.259 -40.077 1.00 90.44 464 LEU A C 1
ATOM 3458 O O . LEU A 1 464 ? 7.323 -4.938 -40.850 1.00 90.44 464 LEU A O 1
ATOM 3462 N N . ARG A 1 465 ? 6.162 -3.061 -40.423 1.00 90.75 465 ARG A N 1
ATOM 3463 C CA . ARG A 1 465 ? 6.431 -2.439 -41.722 1.00 90.75 465 ARG A CA 1
ATOM 3464 C C . ARG A 1 465 ? 7.908 -2.086 -41.882 1.00 90.75 465 ARG A C 1
ATOM 3466 O O . ARG A 1 465 ? 8.469 -2.348 -42.942 1.00 90.75 465 ARG A O 1
ATOM 3473 N N . LEU A 1 466 ? 8.531 -1.509 -40.853 1.00 90.75 466 LEU A N 1
ATOM 3474 C CA . LEU A 1 466 ? 9.948 -1.135 -40.883 1.00 90.75 466 LEU A CA 1
ATOM 3475 C C . LEU A 1 466 ? 10.852 -2.357 -41.048 1.00 90.75 466 LEU A C 1
ATOM 3477 O O . LEU A 1 466 ? 11.767 -2.322 -41.864 1.00 90.75 466 LEU A O 1
ATOM 3481 N N . LEU A 1 467 ? 10.558 -3.456 -40.350 1.00 87.81 467 LEU A N 1
ATOM 3482 C CA . LEU A 1 467 ? 11.305 -4.704 -40.492 1.00 87.81 467 LEU A CA 1
ATOM 3483 C C . LEU A 1 467 ? 11.196 -5.274 -41.916 1.00 87.81 467 LEU A C 1
ATOM 3485 O O . LEU A 1 467 ? 12.195 -5.714 -42.487 1.00 87.81 467 LEU A O 1
ATOM 3489 N N . ASN A 1 468 ? 9.998 -5.227 -42.509 1.00 87.31 468 ASN A N 1
ATOM 3490 C CA . ASN A 1 468 ? 9.779 -5.687 -43.881 1.00 87.31 468 ASN A CA 1
ATOM 3491 C C . ASN A 1 468 ? 10.518 -4.811 -44.912 1.00 87.31 468 ASN A C 1
ATOM 3493 O O . ASN A 1 468 ? 11.089 -5.332 -45.867 1.00 87.31 468 ASN A O 1
ATOM 3497 N N . LEU A 1 469 ? 10.559 -3.490 -44.696 1.00 87.38 469 LEU A N 1
ATOM 3498 C CA . LEU A 1 469 ? 11.300 -2.554 -45.549 1.00 87.38 469 LEU A CA 1
ATOM 3499 C C . LEU A 1 469 ? 12.820 -2.722 -45.423 1.00 87.38 469 LEU A C 1
ATOM 3501 O O . LEU A 1 469 ? 13.508 -2.740 -46.438 1.00 87.38 469 LEU A O 1
ATOM 3505 N N . ALA A 1 470 ? 13.341 -2.862 -44.201 1.00 84.00 470 ALA A N 1
ATOM 3506 C CA . ALA A 1 470 ? 14.780 -2.917 -43.940 1.00 84.00 470 ALA A CA 1
ATOM 3507 C C . ALA A 1 470 ? 15.441 -4.193 -44.484 1.00 84.00 470 ALA A C 1
ATOM 3509 O O . ALA A 1 470 ? 16.558 -4.142 -44.991 1.00 84.00 470 ALA A O 1
ATOM 3510 N N . PHE A 1 471 ? 14.753 -5.335 -44.401 1.00 79.06 471 PHE A N 1
ATOM 3511 C CA . PHE A 1 471 ? 15.322 -6.639 -44.769 1.00 79.06 471 PHE A CA 1
ATOM 3512 C C . PHE A 1 471 ? 14.651 -7.279 -45.997 1.00 79.06 471 PHE A C 1
ATOM 3514 O O . PHE A 1 471 ? 14.904 -8.444 -46.316 1.00 79.06 471 PHE A O 1
ATOM 3521 N N . GLY A 1 472 ? 13.820 -6.505 -46.707 1.00 64.38 472 GLY A N 1
ATOM 3522 C CA . GLY A 1 472 ? 13.370 -6.756 -48.080 1.00 64.38 472 GLY A CA 1
ATOM 3523 C C . GLY A 1 472 ? 12.521 -8.007 -48.303 1.00 64.38 472 GLY A C 1
ATOM 3524 O O . GLY A 1 472 ? 12.380 -8.438 -49.444 1.00 64.38 472 GLY A O 1
ATOM 3525 N N . GLY A 1 473 ? 12.003 -8.638 -47.247 1.00 68.62 473 GLY A N 1
ATOM 3526 C CA . GLY A 1 473 ? 11.135 -9.817 -47.318 1.00 68.62 473 GLY A CA 1
ATOM 3527 C C . GLY A 1 473 ? 11.729 -11.069 -47.986 1.00 68.62 473 GLY A C 1
ATOM 3528 O O . GLY A 1 473 ? 11.106 -12.117 -47.912 1.00 68.62 473 GLY A O 1
ATOM 3529 N N . GLY A 1 474 ? 12.904 -11.022 -48.620 1.00 77.50 474 GLY A N 1
ATOM 3530 C CA . GLY A 1 474 ? 13.448 -12.127 -49.421 1.00 77.50 474 GLY A CA 1
ATOM 3531 C C . GLY A 1 474 ? 14.172 -13.211 -48.618 1.00 77.50 474 GLY A C 1
ATOM 3532 O O . GLY A 1 474 ? 14.318 -14.338 -49.087 1.00 77.50 474 GLY A O 1
ATOM 3533 N N . ASN A 1 475 ? 14.621 -12.904 -47.398 1.00 86.94 475 ASN A N 1
ATOM 3534 C CA . ASN A 1 475 ? 15.334 -13.858 -46.551 1.00 86.94 475 ASN A CA 1
ATOM 3535 C C . ASN A 1 475 ? 14.374 -14.573 -45.592 1.00 86.94 475 ASN A C 1
ATOM 3537 O O . ASN A 1 475 ? 13.774 -13.949 -44.715 1.00 86.94 475 ASN A O 1
ATOM 3541 N N . ARG A 1 476 ? 14.297 -15.904 -45.709 1.00 88.50 476 ARG A N 1
ATOM 3542 C CA . ARG A 1 476 ? 13.443 -16.762 -44.875 1.00 88.50 476 ARG A CA 1
ATOM 3543 C C . ARG A 1 476 ? 13.692 -16.593 -43.372 1.00 88.50 476 ARG A C 1
ATOM 3545 O O . ARG A 1 476 ? 12.743 -16.635 -42.600 1.00 88.50 476 ARG A O 1
ATOM 3552 N N . ASN A 1 477 ? 14.932 -16.367 -42.941 1.00 88.69 477 ASN A N 1
ATOM 3553 C CA . ASN A 1 477 ? 15.246 -16.202 -41.519 1.00 88.69 477 ASN A CA 1
ATOM 3554 C C . ASN A 1 477 ? 14.716 -14.868 -40.967 1.00 88.69 477 ASN A C 1
ATOM 3556 O O . ASN A 1 477 ? 14.158 -14.836 -39.873 1.00 88.69 477 ASN A O 1
ATOM 3560 N N . TRP A 1 478 ? 14.804 -13.787 -41.750 1.00 88.94 478 TRP A N 1
ATOM 3561 C CA . TRP A 1 478 ? 14.222 -12.486 -41.395 1.00 88.94 478 TRP A CA 1
ATOM 3562 C C . TRP A 1 478 ? 12.691 -12.501 -41.432 1.00 88.94 478 TRP A C 1
ATOM 3564 O O . TRP A 1 478 ? 12.058 -11.882 -40.578 1.00 88.94 478 TRP A O 1
ATOM 3574 N N . GLN A 1 479 ? 12.084 -13.264 -42.349 1.00 90.19 479 GLN A N 1
ATOM 3575 C CA . GLN A 1 479 ? 10.637 -13.501 -42.339 1.00 90.19 479 GLN A CA 1
ATOM 3576 C C . GLN A 1 479 ? 10.184 -14.180 -41.038 1.00 90.19 479 GLN A C 1
ATOM 3578 O O . GLN A 1 479 ? 9.189 -13.758 -40.459 1.00 90.19 479 GLN A O 1
ATOM 3583 N N . LEU A 1 480 ? 10.919 -15.185 -40.540 1.00 91.62 480 LEU A N 1
ATOM 3584 C CA . LEU A 1 480 ? 10.591 -15.859 -39.273 1.00 91.62 480 LEU A CA 1
ATOM 3585 C C . LEU A 1 480 ? 10.654 -14.902 -38.076 1.00 91.62 480 LEU A C 1
ATOM 3587 O O . LEU A 1 480 ? 9.763 -14.935 -37.231 1.00 91.62 480 LEU A O 1
ATOM 3591 N N . VAL A 1 481 ? 11.655 -14.016 -38.033 1.00 91.19 481 VAL A N 1
ATOM 3592 C CA . VAL A 1 481 ? 11.745 -12.957 -37.010 1.00 91.19 481 VAL A CA 1
ATOM 3593 C C . VAL A 1 481 ? 10.577 -11.973 -37.133 1.00 91.19 481 VAL A C 1
ATOM 3595 O O . VAL A 1 481 ? 10.002 -11.579 -36.122 1.00 91.19 481 VAL A O 1
ATOM 3598 N N . GLY A 1 482 ? 10.168 -11.617 -38.354 1.00 91.62 482 GLY A N 1
ATOM 3599 C CA . GLY A 1 482 ? 9.004 -10.757 -38.577 1.00 91.62 482 GLY A CA 1
ATOM 3600 C C . GLY A 1 482 ? 7.682 -11.389 -38.159 1.00 91.62 482 GLY A C 1
ATOM 3601 O O . GLY A 1 482 ? 6.869 -10.727 -37.517 1.00 91.62 482 GLY A O 1
ATOM 3602 N N . VAL A 1 483 ? 7.484 -12.678 -38.445 1.00 92.88 483 VAL A N 1
ATOM 3603 C CA . VAL A 1 483 ? 6.317 -13.430 -37.962 1.00 92.88 483 VAL A CA 1
ATOM 3604 C C . VAL A 1 483 ? 6.344 -13.534 -36.437 1.00 92.88 483 VAL A C 1
ATOM 3606 O O . VAL A 1 483 ? 5.316 -13.320 -35.804 1.00 92.88 483 VAL A O 1
ATOM 3609 N N . ALA A 1 484 ? 7.504 -13.790 -35.828 1.00 93.50 484 ALA A N 1
ATOM 3610 C CA . ALA A 1 484 ? 7.639 -13.805 -34.374 1.00 93.50 484 ALA A CA 1
ATOM 3611 C C . ALA A 1 484 ? 7.267 -12.451 -33.749 1.00 93.50 484 ALA A C 1
ATOM 3613 O O . ALA A 1 484 ? 6.482 -12.407 -32.805 1.00 93.50 484 ALA A O 1
ATOM 3614 N N . LEU A 1 485 ? 7.763 -11.343 -34.309 1.00 93.81 485 LEU A N 1
ATOM 3615 C CA . LEU A 1 485 ? 7.416 -9.997 -33.855 1.00 93.81 485 LEU A CA 1
ATOM 3616 C C . LEU A 1 485 ? 5.914 -9.714 -34.006 1.00 93.81 485 LEU A C 1
ATOM 3618 O O . LEU A 1 485 ? 5.308 -9.151 -33.099 1.00 93.81 485 LEU A O 1
ATOM 3622 N N . PHE A 1 486 ? 5.295 -10.142 -35.110 1.00 94.44 486 PHE A N 1
ATOM 3623 C CA . PHE A 1 486 ? 3.847 -10.027 -35.294 1.00 94.44 486 PHE A CA 1
ATOM 3624 C C . PHE A 1 486 ? 3.078 -10.801 -34.222 1.00 94.44 486 PHE A C 1
ATOM 3626 O O . PHE A 1 486 ? 2.166 -10.248 -33.617 1.00 94.44 486 PHE A O 1
ATOM 3633 N N . LEU A 1 487 ? 3.466 -12.048 -33.943 1.00 94.75 487 LEU A N 1
ATOM 3634 C CA . LEU A 1 487 ? 2.825 -12.866 -32.912 1.00 94.75 487 LEU A CA 1
ATOM 3635 C C . LEU A 1 487 ? 2.992 -12.267 -31.507 1.00 94.75 487 LEU A C 1
ATOM 3637 O O . LEU A 1 487 ? 2.052 -12.318 -30.719 1.00 94.75 487 LEU A O 1
ATOM 3641 N N . LEU A 1 488 ? 4.137 -11.646 -31.206 1.00 93.88 488 LEU A N 1
ATOM 3642 C CA . LEU A 1 488 ? 4.351 -10.920 -29.945 1.00 93.88 488 LEU A CA 1
ATOM 3643 C C . LEU A 1 488 ? 3.471 -9.668 -29.823 1.00 93.88 488 LEU A C 1
ATOM 3645 O O . LEU A 1 488 ? 3.054 -9.319 -28.722 1.00 93.88 488 LEU A O 1
ATOM 3649 N N . LEU A 1 489 ? 3.173 -9.003 -30.940 1.00 94.44 489 LEU A N 1
ATOM 3650 C CA . LEU A 1 489 ? 2.307 -7.820 -30.993 1.00 94.44 489 LEU A CA 1
ATOM 3651 C C . LEU A 1 489 ? 0.819 -8.165 -31.170 1.00 94.44 489 LEU A C 1
ATOM 3653 O O . LEU A 1 489 ? -0.043 -7.302 -30.997 1.00 94.44 489 LEU A O 1
ATOM 3657 N N . LEU A 1 490 ? 0.489 -9.419 -31.479 1.00 92.81 490 LEU A N 1
ATOM 3658 C CA . LEU A 1 490 ? -0.882 -9.874 -31.686 1.00 92.81 490 LEU A CA 1
ATOM 3659 C C . LEU A 1 490 ? -1.815 -9.576 -30.496 1.00 92.81 490 LEU A C 1
ATOM 3661 O O . LEU A 1 490 ? -2.945 -9.162 -30.755 1.00 92.81 490 LEU A O 1
ATOM 3665 N N . PRO A 1 491 ? -1.394 -9.698 -29.217 1.00 91.12 491 PRO A N 1
ATOM 3666 C CA . PRO A 1 491 ? -2.273 -9.417 -28.086 1.00 91.12 491 PRO A CA 1
ATOM 3667 C C . PRO A 1 491 ? -2.729 -7.963 -28.021 1.00 91.12 491 PRO A C 1
ATOM 3669 O O . PRO A 1 491 ? -3.910 -7.700 -27.817 1.00 91.12 491 PRO A O 1
ATOM 3672 N N . ILE A 1 492 ? -1.817 -7.014 -28.251 1.00 92.00 492 ILE A N 1
ATOM 3673 C CA . ILE A 1 492 ? -2.167 -5.591 -28.230 1.00 92.00 492 ILE A CA 1
ATOM 3674 C C . ILE A 1 492 ? -3.015 -5.206 -29.449 1.00 92.00 492 ILE A C 1
ATOM 3676 O O . ILE A 1 492 ? -3.954 -4.423 -29.315 1.00 92.00 492 ILE A O 1
ATOM 3680 N N . ILE A 1 493 ? -2.756 -5.809 -30.617 1.00 92.50 493 ILE A N 1
ATOM 3681 C CA . ILE A 1 493 ? -3.595 -5.640 -31.812 1.00 92.50 493 ILE A CA 1
ATOM 3682 C C . ILE A 1 493 ? -5.008 -6.156 -31.534 1.00 92.50 493 ILE A C 1
ATOM 3684 O O . ILE A 1 493 ? -5.980 -5.440 -31.764 1.00 92.50 493 ILE A O 1
ATOM 3688 N N . PHE A 1 494 ? -5.140 -7.366 -30.997 1.00 91.94 494 PHE A N 1
ATOM 3689 C CA . PHE A 1 494 ? -6.441 -7.948 -30.694 1.00 91.94 494 PHE A CA 1
ATOM 3690 C C . PHE A 1 494 ? -7.192 -7.136 -29.632 1.00 91.94 494 PHE A C 1
ATOM 3692 O O . PHE A 1 494 ? -8.352 -6.780 -29.840 1.00 91.94 494 PHE A O 1
ATOM 3699 N N . GLU A 1 495 ? -6.526 -6.756 -28.539 1.00 90.88 495 GLU A N 1
ATOM 3700 C CA . GLU A 1 495 ? -7.145 -5.938 -27.496 1.00 90.88 495 GLU A CA 1
ATOM 3701 C C . GLU A 1 495 ? -7.637 -4.599 -28.065 1.00 90.88 495 GLU A C 1
ATOM 3703 O O . GLU A 1 495 ? -8.769 -4.195 -27.789 1.00 90.88 495 GLU A O 1
ATOM 3708 N N . SER A 1 496 ? -6.855 -3.960 -28.944 1.00 92.00 496 SER A N 1
ATOM 3709 C CA . SER A 1 496 ? -7.258 -2.726 -29.629 1.00 92.00 496 SER A CA 1
ATOM 3710 C C . SER A 1 496 ? -8.537 -2.881 -30.453 1.00 92.00 496 SER A C 1
ATOM 3712 O O . SER A 1 496 ? -9.383 -1.989 -30.425 1.00 92.00 496 SER A O 1
ATOM 3714 N N . VAL A 1 497 ? -8.737 -4.032 -31.108 1.00 91.69 497 VAL A N 1
ATOM 3715 C CA . VAL A 1 497 ? -9.966 -4.337 -31.854 1.00 91.69 497 VAL A CA 1
ATOM 3716 C C . VAL A 1 497 ? -11.154 -4.475 -30.908 1.00 91.69 497 VAL A C 1
ATOM 3718 O O . VAL A 1 497 ? -12.227 -3.961 -31.215 1.00 91.69 497 VAL A O 1
ATOM 3721 N N . THR A 1 498 ? -10.984 -5.100 -29.738 1.00 89.75 498 THR A N 1
ATOM 3722 C CA . THR A 1 498 ? -12.084 -5.200 -28.763 1.00 89.75 498 THR A CA 1
ATOM 3723 C C . THR A 1 498 ? -12.491 -3.821 -28.226 1.00 89.75 498 THR A C 1
ATOM 3725 O O . THR A 1 498 ? -13.680 -3.524 -28.139 1.00 89.75 498 THR A O 1
ATOM 3728 N N . PHE A 1 499 ? -11.524 -2.942 -27.926 1.00 88.88 499 PHE A N 1
ATOM 3729 C CA . PHE A 1 499 ? -11.793 -1.565 -27.491 1.00 88.88 499 PHE A CA 1
ATOM 3730 C C . PHE A 1 499 ? -12.419 -0.716 -28.597 1.00 88.88 499 PHE A C 1
ATOM 3732 O O . PHE A 1 499 ? -13.353 0.043 -28.331 1.00 88.88 499 PHE A O 1
ATOM 3739 N N . LEU A 1 500 ? -11.949 -0.869 -29.836 1.00 89.94 500 LEU A N 1
ATOM 3740 C CA . LEU A 1 500 ? -12.547 -0.225 -30.998 1.00 89.94 500 LEU A CA 1
ATOM 3741 C C . LEU A 1 500 ? -13.985 -0.712 -31.219 1.00 89.94 500 LEU A C 1
ATOM 3743 O O . LEU A 1 500 ? -14.865 0.099 -31.490 1.00 89.94 500 LEU A O 1
ATOM 3747 N N . GLY A 1 501 ? -14.245 -2.008 -31.028 1.00 88.75 501 GLY A N 1
ATOM 3748 C CA . GLY A 1 501 ? -15.582 -2.599 -31.057 1.00 88.75 501 GLY A CA 1
ATOM 3749 C C . GLY A 1 501 ? -16.525 -1.946 -30.048 1.00 88.75 501 GLY A C 1
ATOM 3750 O O . GLY A 1 501 ? -17.591 -1.478 -30.441 1.00 88.75 501 GLY A O 1
ATOM 3751 N N . SER A 1 502 ? -16.114 -1.816 -28.782 1.00 86.50 502 SER A N 1
ATOM 3752 C CA . SER A 1 502 ? -16.904 -1.117 -27.754 1.00 86.50 502 SER A CA 1
ATOM 3753 C C . SER A 1 502 ? -17.119 0.369 -28.074 1.00 86.50 502 SER A C 1
ATOM 3755 O O . SER A 1 502 ? -18.211 0.900 -27.869 1.00 86.50 502 SER A O 1
ATOM 3757 N N . LEU A 1 503 ? -16.108 1.053 -28.624 1.00 87.81 503 LEU A N 1
ATOM 3758 C CA . LEU A 1 503 ? -16.246 2.446 -29.055 1.00 87.81 503 LEU A CA 1
ATOM 3759 C C . LEU A 1 503 ? -17.292 2.574 -30.169 1.00 87.81 503 LEU A C 1
ATOM 3761 O O . LEU A 1 503 ? -18.204 3.393 -30.069 1.00 87.81 503 LEU A O 1
ATOM 3765 N N . LEU A 1 504 ? -17.201 1.745 -31.207 1.00 88.69 504 LEU A N 1
ATOM 3766 C CA . LEU A 1 504 ? -18.149 1.737 -32.321 1.00 88.69 504 LEU A CA 1
ATOM 3767 C C . LEU A 1 504 ? -19.557 1.341 -31.864 1.00 88.69 504 LEU A C 1
ATOM 3769 O O . LEU A 1 504 ? -20.526 1.969 -32.287 1.00 88.69 504 LEU A O 1
ATOM 3773 N N . ALA A 1 505 ? -19.677 0.370 -30.955 1.00 86.19 505 ALA A N 1
ATOM 3774 C CA . ALA A 1 505 ? -20.942 0.011 -30.322 1.00 86.19 505 ALA A CA 1
ATOM 3775 C C . ALA A 1 505 ? -21.580 1.223 -29.630 1.00 86.19 505 ALA A C 1
ATOM 3777 O O . ALA A 1 505 ? -22.778 1.457 -29.771 1.00 86.19 505 ALA A O 1
ATOM 3778 N N . SER A 1 506 ? -20.772 2.024 -28.927 1.00 83.44 506 SER A N 1
ATOM 3779 C CA . SER A 1 506 ? -21.234 3.220 -28.221 1.00 83.44 506 SER A CA 1
ATOM 3780 C C . SER A 1 506 ? -21.665 4.350 -29.166 1.00 83.44 506 SER A C 1
ATOM 3782 O O . SER A 1 506 ? -22.692 4.984 -28.927 1.00 83.44 506 SER A O 1
ATOM 3784 N N . LEU A 1 507 ? -20.924 4.573 -30.258 1.00 86.69 507 LEU A N 1
ATOM 3785 C CA . LEU A 1 507 ? -21.170 5.659 -31.213 1.00 86.69 507 LEU A CA 1
ATOM 3786 C C . LEU A 1 507 ? -22.332 5.350 -32.163 1.00 86.69 507 LEU A C 1
ATOM 3788 O O . LEU A 1 507 ? -23.146 6.224 -32.451 1.00 86.69 507 LEU A O 1
ATOM 3792 N N . PHE A 1 508 ? -22.427 4.104 -32.630 1.00 87.69 508 PHE A N 1
ATOM 3793 C CA . PHE A 1 508 ? -23.406 3.673 -33.632 1.00 87.69 508 PHE A CA 1
ATOM 3794 C C . PHE A 1 508 ? -24.564 2.852 -33.047 1.00 87.69 508 PHE A C 1
ATOM 3796 O O . PHE A 1 508 ? -25.419 2.391 -33.798 1.00 87.69 508 PHE A O 1
ATOM 3803 N N . LYS A 1 509 ? -24.616 2.678 -31.716 1.00 82.44 509 LYS A N 1
ATOM 3804 C CA . LYS A 1 509 ? -25.623 1.872 -30.994 1.00 82.44 509 LYS A CA 1
ATOM 3805 C C . LYS A 1 509 ? -25.709 0.415 -31.479 1.00 82.44 509 LYS A C 1
ATOM 3807 O O . LYS A 1 509 ? -26.773 -0.196 -31.463 1.00 82.44 509 LYS A O 1
ATOM 3812 N N . LEU A 1 510 ? -24.581 -0.144 -31.916 1.00 84.81 510 LEU A N 1
ATOM 3813 C CA . LEU A 1 510 ? -24.472 -1.524 -32.392 1.00 84.81 510 LEU A CA 1
ATOM 3814 C C . LEU A 1 510 ? -24.093 -2.446 -31.229 1.00 84.81 510 LEU A C 1
ATOM 3816 O O . LEU A 1 510 ? -22.917 -2.745 -31.025 1.00 84.81 510 LEU A O 1
ATOM 3820 N N . GLU A 1 511 ? -25.081 -2.892 -30.453 1.00 79.00 511 GLU A N 1
ATOM 3821 C CA . GLU A 1 511 ? -24.844 -3.685 -29.235 1.00 79.00 511 GLU A CA 1
ATOM 3822 C C . GLU A 1 511 ? -24.102 -5.005 -29.497 1.00 79.00 511 GLU A C 1
ATOM 3824 O O . GLU A 1 511 ? -23.320 -5.441 -28.657 1.00 79.00 511 GLU A O 1
ATOM 3829 N N . SER A 1 512 ? -24.252 -5.598 -30.686 1.00 82.44 512 SER A N 1
ATOM 3830 C CA . SER A 1 512 ? -23.552 -6.832 -31.069 1.00 82.44 512 SER A CA 1
ATOM 3831 C C . SER A 1 512 ? -22.027 -6.699 -31.056 1.00 82.44 512 SER A C 1
ATOM 3833 O O . SER A 1 512 ? -21.328 -7.687 -30.852 1.00 82.44 512 SER A O 1
ATOM 3835 N N . LEU A 1 513 ? -21.489 -5.488 -31.245 1.00 82.94 513 LEU A N 1
ATOM 3836 C CA . LEU A 1 513 ? -20.046 -5.246 -31.179 1.00 82.94 513 LEU A CA 1
ATOM 3837 C C . LEU A 1 513 ? -19.514 -5.265 -29.738 1.00 82.94 513 LEU A C 1
ATOM 3839 O O . LEU A 1 513 ? -18.319 -5.471 -29.542 1.00 82.94 513 LEU A O 1
ATOM 3843 N N . ASN A 1 514 ? -20.370 -5.125 -28.721 1.00 80.75 514 ASN A N 1
ATOM 3844 C CA . ASN A 1 514 ? -19.942 -5.271 -27.327 1.00 80.75 514 ASN A CA 1
ATOM 3845 C C . ASN A 1 514 ? -19.609 -6.720 -26.960 1.00 80.75 514 ASN A C 1
ATOM 3847 O O . ASN A 1 514 ? -18.816 -6.932 -26.047 1.00 80.75 514 ASN A O 1
ATOM 3851 N N . ALA A 1 515 ? -20.113 -7.706 -27.709 1.00 81.38 515 ALA A N 1
ATOM 3852 C CA . ALA A 1 515 ? -19.734 -9.106 -27.528 1.00 81.38 515 ALA A CA 1
ATOM 3853 C C . ALA A 1 515 ? -18.230 -9.340 -27.770 1.00 81.38 515 ALA A C 1
ATOM 3855 O O . ALA A 1 515 ? -17.656 -10.276 -27.235 1.00 81.38 515 ALA A O 1
ATOM 3856 N N . LEU A 1 516 ? -17.540 -8.465 -28.514 1.00 81.88 516 LEU A N 1
ATOM 3857 C CA . LEU A 1 516 ? -16.079 -8.537 -28.651 1.00 81.88 516 LEU A CA 1
ATOM 3858 C C . LEU A 1 516 ? -15.356 -8.328 -27.311 1.00 81.88 516 LEU A C 1
ATOM 3860 O O . LEU A 1 516 ? -14.227 -8.789 -27.148 1.00 81.88 516 LEU A O 1
ATOM 3864 N N . ALA A 1 517 ? -15.987 -7.653 -26.346 1.00 79.38 517 ALA A N 1
ATOM 3865 C CA . ALA A 1 517 ? -15.390 -7.400 -25.043 1.00 79.38 517 ALA A CA 1
ATOM 3866 C C . ALA A 1 517 ? -15.206 -8.682 -24.217 1.00 79.38 517 ALA A C 1
ATOM 3868 O O . ALA A 1 517 ? -14.202 -8.779 -23.509 1.00 79.38 517 ALA A O 1
ATOM 3869 N N . SER A 1 518 ? -16.097 -9.672 -24.364 1.00 79.81 518 SER A N 1
ATOM 3870 C CA . SER A 1 518 ? -16.025 -10.953 -23.642 1.00 79.81 518 SER A CA 1
ATOM 3871 C C . SER A 1 518 ? -14.856 -11.834 -24.095 1.00 79.81 518 SER A C 1
ATOM 3873 O O . SER A 1 518 ? -14.466 -12.764 -23.395 1.00 79.81 518 SER A O 1
ATOM 3875 N N . TYR A 1 519 ? -14.271 -11.538 -25.259 1.00 81.38 519 TYR A N 1
ATOM 3876 C CA . TYR A 1 519 ? -13.105 -12.245 -25.791 1.00 81.38 519 TYR A CA 1
ATOM 3877 C C . TYR A 1 519 ? -11.773 -11.568 -25.455 1.00 81.38 519 TYR A C 1
ATOM 3879 O O . TYR A 1 519 ? -10.738 -12.042 -25.913 1.00 81.38 519 TYR A O 1
ATOM 3887 N N . SER A 1 520 ? -11.775 -10.479 -24.674 1.00 83.12 520 SER A N 1
ATOM 3888 C CA . SER A 1 520 ? -10.549 -9.783 -24.257 1.00 83.12 520 SER A CA 1
ATOM 3889 C C . SER A 1 520 ? -9.525 -10.752 -23.663 1.00 83.12 520 SER A C 1
ATOM 3891 O O . SER A 1 520 ? -9.850 -11.590 -22.814 1.00 83.12 520 SER A O 1
ATOM 3893 N N . ILE A 1 521 ? -8.266 -10.594 -24.079 1.00 81.31 521 ILE A N 1
ATOM 3894 C CA . ILE A 1 521 ? -7.155 -11.460 -23.650 1.00 81.31 521 ILE A CA 1
ATOM 3895 C C . ILE A 1 521 ? -6.922 -11.348 -22.143 1.00 81.31 521 ILE A C 1
ATOM 3897 O O . ILE A 1 521 ? -6.505 -12.306 -21.498 1.00 81.31 521 ILE A O 1
ATOM 3901 N N . PHE A 1 522 ? -7.256 -10.197 -21.561 1.00 75.06 522 PHE A N 1
ATOM 3902 C CA . PHE A 1 522 ? -7.088 -9.942 -20.135 1.00 75.06 522 PHE A CA 1
ATOM 3903 C C . PHE A 1 522 ? -8.244 -10.458 -19.271 1.00 75.06 522 PHE A C 1
ATOM 3905 O O . PHE A 1 522 ? -8.138 -10.406 -18.049 1.00 75.06 522 PHE A O 1
ATOM 3912 N N . GLN A 1 523 ? -9.339 -10.930 -19.873 1.00 76.19 523 GLN A N 1
ATOM 3913 C CA . GLN A 1 523 ? -10.551 -11.337 -19.146 1.00 76.19 523 GLN A CA 1
ATOM 3914 C C . GLN A 1 523 ? -10.926 -12.803 -19.362 1.00 76.19 523 GLN A C 1
ATOM 3916 O O . GLN A 1 523 ? -11.541 -13.406 -18.488 1.00 76.19 523 GLN A O 1
ATOM 3921 N N . SER A 1 524 ? -10.568 -13.380 -20.511 1.00 81.50 524 SER A N 1
ATOM 3922 C CA . SER A 1 524 ? -10.912 -14.756 -20.857 1.00 81.50 524 SER A CA 1
ATOM 3923 C C . SER A 1 524 ? -9.735 -15.699 -20.606 1.00 81.50 524 SER A C 1
ATOM 3925 O O . SER A 1 524 ? -8.680 -15.557 -21.222 1.00 81.50 524 SER A O 1
ATOM 3927 N N . GLU A 1 525 ? -9.932 -16.715 -19.762 1.00 82.25 525 GLU A N 1
ATOM 3928 C CA . GLU A 1 525 ? -8.945 -17.787 -19.542 1.00 82.25 525 GLU A CA 1
ATOM 3929 C C . GLU A 1 525 ? -8.576 -18.501 -20.850 1.00 82.25 525 GLU A C 1
ATOM 3931 O O . GLU A 1 525 ? -7.415 -18.826 -21.098 1.00 82.25 525 GLU A O 1
ATOM 3936 N N . LEU A 1 526 ? -9.556 -18.682 -21.741 1.00 82.56 526 LEU A N 1
ATOM 3937 C CA . LEU A 1 526 ? -9.327 -19.259 -23.062 1.00 82.56 526 LEU A CA 1
ATOM 3938 C C . LEU A 1 526 ? -8.420 -18.361 -23.910 1.00 82.56 526 LEU A C 1
ATOM 3940 O O . LEU A 1 526 ? -7.517 -18.854 -24.584 1.00 82.56 526 LEU A O 1
ATOM 3944 N N . ALA A 1 527 ? -8.616 -17.044 -23.851 1.00 83.69 527 ALA A N 1
ATOM 3945 C CA . ALA A 1 527 ? -7.759 -16.102 -24.557 1.00 83.69 527 ALA A CA 1
ATOM 3946 C C . ALA A 1 527 ? -6.343 -16.036 -23.952 1.00 83.69 527 ALA A C 1
ATOM 3948 O O . ALA A 1 527 ? -5.376 -15.909 -24.703 1.00 83.69 527 ALA A O 1
ATOM 3949 N N . GLN A 1 528 ? -6.191 -16.211 -22.633 1.00 85.19 528 GLN A N 1
ATOM 3950 C CA . GLN A 1 528 ? -4.882 -16.355 -21.983 1.00 85.19 528 GLN A CA 1
ATOM 3951 C C . GLN A 1 528 ? -4.156 -17.628 -22.436 1.00 85.19 528 GLN A C 1
ATOM 3953 O O . GLN A 1 528 ? -2.969 -17.575 -22.756 1.00 85.19 528 GLN A O 1
ATOM 3958 N N . LEU A 1 529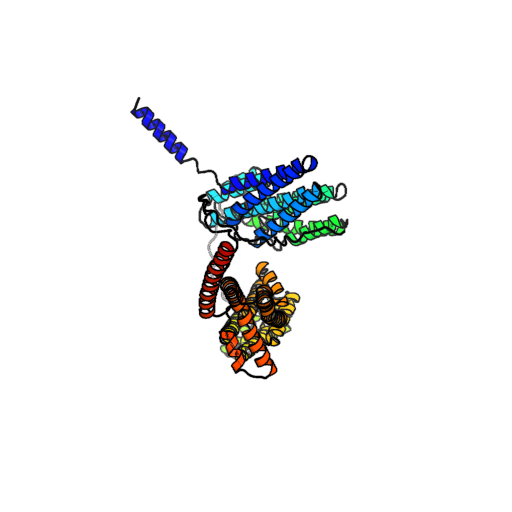 ? -4.859 -18.760 -22.542 1.00 88.19 529 LEU A N 1
ATOM 3959 C CA . LEU A 1 529 ? -4.286 -19.998 -23.075 1.00 88.19 529 LEU A CA 1
ATOM 3960 C C . LEU A 1 529 ? -3.808 -19.813 -24.523 1.00 88.19 529 LEU A C 1
ATOM 3962 O O . LEU A 1 529 ? -2.681 -20.179 -24.863 1.00 88.19 529 LEU A O 1
ATOM 3966 N N . VAL A 1 530 ? -4.643 -19.202 -25.372 1.00 88.00 530 VAL A N 1
ATOM 3967 C CA . VAL A 1 530 ? -4.273 -18.865 -26.755 1.00 88.00 530 VAL A CA 1
ATOM 3968 C C . VAL A 1 530 ? -3.055 -17.939 -26.775 1.00 88.00 530 VAL A C 1
ATOM 3970 O O . VAL A 1 530 ? -2.130 -18.171 -27.551 1.00 88.00 530 VAL A O 1
ATOM 3973 N N . TRP A 1 531 ? -3.003 -16.937 -25.896 1.00 88.94 531 TRP A N 1
ATOM 3974 C CA . TRP A 1 531 ? -1.865 -16.029 -25.778 1.00 88.94 531 TRP A CA 1
ATOM 3975 C C . TRP A 1 531 ? -0.563 -16.752 -25.412 1.00 88.94 531 TRP A C 1
ATOM 3977 O O . TRP A 1 531 ? 0.472 -16.492 -26.031 1.00 88.94 531 TRP A O 1
ATOM 3987 N N . VAL A 1 532 ? -0.603 -17.696 -24.469 1.00 91.62 532 VAL A N 1
ATOM 3988 C CA . VAL A 1 532 ? 0.566 -18.512 -24.101 1.00 91.62 532 VAL A CA 1
ATOM 3989 C C . VAL A 1 532 ? 1.056 -19.329 -25.299 1.00 91.62 532 VAL A C 1
ATOM 3991 O O . VAL A 1 532 ? 2.252 -19.325 -25.594 1.00 91.62 532 VAL A O 1
ATOM 3994 N N . LEU A 1 533 ? 0.150 -19.971 -26.044 1.00 92.62 533 LEU A N 1
ATOM 3995 C CA . LEU A 1 533 ? 0.499 -20.750 -27.241 1.00 92.62 533 LEU A CA 1
ATOM 3996 C C . LEU A 1 533 ? 1.086 -19.879 -28.361 1.00 92.62 533 LEU A C 1
ATOM 3998 O O . LEU A 1 533 ? 2.073 -20.257 -29.001 1.00 92.62 533 LEU A O 1
ATOM 4002 N N . VAL A 1 534 ? 0.511 -18.695 -28.580 1.00 93.19 534 VAL A N 1
ATOM 4003 C CA . VAL A 1 534 ? 1.007 -17.700 -29.541 1.00 93.19 534 VAL A CA 1
ATOM 4004 C C . VAL A 1 534 ? 2.402 -17.220 -29.146 1.00 93.19 534 VAL A C 1
ATOM 4006 O O . VAL A 1 534 ? 3.296 -17.182 -29.991 1.00 93.19 534 VAL A O 1
ATOM 4009 N N . THR A 1 535 ? 2.621 -16.920 -27.866 1.00 92.94 535 THR A N 1
ATOM 4010 C CA . THR A 1 535 ? 3.913 -16.449 -27.349 1.00 92.94 535 THR A CA 1
ATOM 4011 C C . THR A 1 535 ? 4.980 -17.535 -27.453 1.00 92.94 535 THR A C 1
ATOM 4013 O O . THR A 1 535 ? 6.080 -17.271 -27.934 1.00 92.94 535 THR A O 1
ATOM 4016 N N . ALA A 1 536 ? 4.653 -18.780 -27.095 1.00 94.19 536 ALA A N 1
ATOM 4017 C CA . ALA A 1 536 ? 5.556 -19.917 -27.262 1.00 94.19 536 ALA A CA 1
ATOM 4018 C C . ALA A 1 536 ? 5.944 -20.122 -28.738 1.00 94.19 536 ALA A C 1
ATOM 4020 O O . ALA A 1 536 ? 7.119 -20.315 -29.057 1.00 94.19 536 ALA A O 1
ATOM 4021 N N . SER A 1 537 ? 4.972 -20.006 -29.648 1.00 95.38 537 SER A N 1
ATOM 4022 C CA . SER A 1 537 ? 5.212 -20.072 -31.094 1.00 95.38 537 SER A CA 1
ATOM 4023 C C . SER A 1 537 ? 6.113 -18.930 -31.570 1.00 95.38 537 SER A C 1
ATOM 4025 O O . SER A 1 537 ? 7.044 -19.158 -32.342 1.00 95.38 537 SER A O 1
ATOM 4027 N N . ALA A 1 538 ? 5.891 -17.711 -31.072 1.00 95.56 538 ALA A N 1
ATOM 4028 C CA . ALA A 1 538 ? 6.719 -16.554 -31.383 1.00 95.56 538 ALA A CA 1
ATOM 4029 C C . ALA A 1 538 ? 8.172 -16.753 -30.929 1.00 95.56 538 ALA A C 1
ATOM 4031 O O . ALA A 1 538 ? 9.094 -16.517 -31.707 1.00 95.56 538 ALA A O 1
ATOM 4032 N N . ILE A 1 539 ? 8.379 -17.255 -29.709 1.00 95.12 539 ILE A N 1
ATOM 4033 C CA . ILE A 1 539 ? 9.708 -17.567 -29.172 1.00 95.12 539 ILE A CA 1
ATOM 4034 C C . ILE A 1 539 ? 10.399 -18.624 -30.040 1.00 95.12 539 ILE A C 1
ATOM 4036 O O . ILE A 1 539 ? 11.548 -18.433 -30.436 1.00 95.12 539 ILE A O 1
ATOM 4040 N N . ALA A 1 540 ? 9.708 -19.710 -30.397 1.00 95.06 540 ALA A N 1
ATOM 4041 C CA . ALA A 1 540 ? 10.272 -20.756 -31.249 1.00 95.06 540 ALA A CA 1
ATOM 4042 C C . ALA A 1 540 ? 10.703 -20.211 -32.623 1.00 95.06 540 ALA A C 1
ATOM 4044 O O . ALA A 1 540 ? 11.815 -20.480 -33.083 1.00 95.06 540 ALA A O 1
ATOM 4045 N N . LEU A 1 541 ? 9.858 -19.396 -33.261 1.00 93.88 541 LEU A N 1
ATOM 4046 C CA . LEU A 1 541 ? 10.160 -18.768 -34.550 1.00 93.88 541 LEU A CA 1
ATOM 4047 C C . LEU A 1 541 ? 11.314 -17.762 -34.447 1.00 93.88 541 LEU A C 1
ATOM 4049 O O . LEU A 1 541 ? 12.180 -17.752 -35.323 1.00 93.88 541 LEU A O 1
ATOM 4053 N N . ALA A 1 542 ? 11.373 -16.975 -33.369 1.00 94.06 542 ALA A N 1
ATOM 4054 C CA . ALA A 1 542 ? 12.475 -16.055 -33.103 1.00 94.06 542 ALA A CA 1
ATOM 4055 C C . ALA A 1 542 ? 13.800 -16.808 -32.928 1.00 94.06 542 ALA A C 1
ATOM 4057 O O . ALA A 1 542 ? 14.795 -16.426 -33.538 1.00 94.06 542 ALA A O 1
ATOM 4058 N N . ILE A 1 543 ? 13.812 -17.913 -32.174 1.00 93.56 543 ILE A N 1
ATOM 4059 C CA . ILE A 1 543 ? 15.001 -18.760 -31.995 1.00 93.56 543 ILE A CA 1
ATOM 4060 C C . ILE A 1 543 ? 15.480 -19.308 -33.343 1.00 93.56 543 ILE A C 1
ATOM 4062 O O . ILE A 1 543 ? 16.666 -19.212 -33.656 1.00 93.56 543 ILE A O 1
ATOM 4066 N N . ILE A 1 544 ? 14.578 -19.866 -34.158 1.00 93.56 544 ILE A N 1
ATOM 4067 C CA . ILE A 1 544 ? 14.935 -20.435 -35.467 1.00 93.56 544 ILE A CA 1
ATOM 4068 C C . ILE A 1 544 ? 15.460 -19.340 -36.405 1.00 93.56 544 ILE A C 1
ATOM 4070 O O . ILE A 1 544 ? 16.515 -19.515 -37.019 1.00 93.56 544 ILE A O 1
ATOM 4074 N N . GLY A 1 545 ? 14.757 -18.207 -36.491 1.00 91.12 545 GLY A N 1
ATOM 4075 C CA . GLY A 1 545 ? 15.130 -17.078 -37.340 1.00 91.12 545 GLY A CA 1
ATOM 4076 C C . GLY A 1 545 ? 16.475 -16.468 -36.947 1.00 91.12 545 GLY A C 1
ATOM 4077 O O . GLY A 1 545 ? 17.372 -16.368 -37.783 1.00 91.12 545 GLY A O 1
ATOM 4078 N N . LEU A 1 546 ? 16.663 -16.139 -35.665 1.00 91.88 546 LEU A N 1
ATOM 4079 C CA . LEU A 1 546 ? 17.911 -15.564 -35.153 1.00 91.88 546 LEU A CA 1
ATOM 4080 C C . LEU A 1 546 ? 19.083 -16.537 -35.282 1.00 91.88 546 LEU A C 1
ATOM 4082 O O . LEU A 1 546 ? 20.161 -16.137 -35.714 1.00 91.88 546 LEU A O 1
ATOM 4086 N N . ARG A 1 547 ? 18.879 -17.830 -35.004 1.00 91.19 547 ARG A N 1
ATOM 4087 C CA . ARG A 1 547 ? 19.918 -18.844 -35.225 1.00 91.19 547 ARG A CA 1
ATOM 4088 C C . ARG A 1 547 ? 20.322 -18.914 -36.697 1.00 91.19 547 ARG A C 1
ATOM 4090 O O . ARG A 1 547 ? 21.514 -18.967 -36.987 1.00 91.19 547 ARG A O 1
ATOM 4097 N N . GLY A 1 548 ? 19.359 -18.894 -37.619 1.00 89.19 548 GLY A N 1
ATOM 4098 C CA . GLY A 1 548 ? 19.630 -18.870 -39.057 1.00 89.19 548 GLY A CA 1
ATOM 4099 C C . GLY A 1 548 ? 20.421 -17.632 -39.489 1.00 89.19 548 GLY A C 1
ATOM 4100 O O . GLY A 1 548 ? 21.354 -17.747 -40.283 1.00 89.19 548 GLY A O 1
ATOM 4101 N N . ILE A 1 549 ? 20.111 -16.468 -38.910 1.00 88.38 549 ILE A N 1
ATOM 4102 C CA . ILE A 1 549 ? 20.863 -15.222 -39.107 1.00 88.38 549 ILE A CA 1
ATOM 4103 C C . ILE A 1 549 ? 22.304 -15.369 -38.587 1.00 88.38 549 ILE A C 1
ATOM 4105 O O . ILE A 1 549 ? 23.251 -15.070 -39.312 1.00 88.38 549 ILE A O 1
ATOM 4109 N N . CYS A 1 550 ? 22.501 -15.900 -37.378 1.00 89.25 550 CYS A N 1
ATOM 4110 C CA . CYS A 1 550 ? 23.834 -16.136 -36.817 1.00 89.25 550 CYS A CA 1
ATOM 4111 C C . CYS A 1 550 ? 24.675 -17.110 -37.658 1.00 89.25 550 CYS A C 1
ATOM 4113 O O . CYS A 1 550 ? 25.883 -16.919 -37.780 1.00 89.25 550 CYS A O 1
ATOM 4115 N N . VAL A 1 551 ? 24.061 -18.137 -38.257 1.00 88.62 551 VAL A N 1
ATOM 4116 C CA . VAL A 1 551 ? 24.745 -19.053 -39.189 1.00 88.62 551 VAL A CA 1
ATOM 4117 C C . VAL A 1 551 ? 25.141 -18.321 -40.475 1.00 88.62 551 VAL A C 1
ATOM 4119 O O . VAL A 1 551 ? 26.273 -18.459 -40.929 1.00 88.62 551 VAL A O 1
ATOM 4122 N N . GLN A 1 552 ? 24.243 -17.506 -41.040 1.00 86.19 552 GLN A N 1
ATOM 4123 C CA . GLN A 1 552 ? 24.508 -16.728 -42.255 1.00 86.19 552 GLN A CA 1
ATOM 4124 C C . GLN A 1 552 ? 25.660 -15.728 -42.073 1.00 86.19 552 GLN A C 1
ATOM 4126 O O . GLN A 1 552 ? 26.453 -15.540 -42.993 1.00 86.19 552 GLN A O 1
ATOM 4131 N N . PHE A 1 553 ? 25.778 -15.126 -40.888 1.00 85.06 553 PHE A N 1
ATOM 4132 C CA . PHE A 1 553 ? 26.878 -14.224 -40.532 1.00 85.06 553 PHE A CA 1
ATOM 4133 C C . PHE A 1 553 ? 28.120 -14.943 -39.975 1.00 85.06 553 PHE A C 1
ATOM 4135 O O . PHE A 1 553 ? 29.057 -14.288 -39.530 1.00 85.06 553 PHE A O 1
ATOM 4142 N N . GLY A 1 554 ? 28.154 -16.281 -39.983 1.00 81.88 554 GLY A N 1
ATOM 4143 C CA . GLY A 1 554 ? 29.324 -17.058 -39.556 1.00 81.88 554 GLY A CA 1
ATOM 4144 C C . GLY A 1 554 ? 29.607 -17.034 -38.048 1.00 81.88 554 GLY A C 1
ATOM 4145 O O . GLY A 1 554 ? 30.672 -17.473 -37.623 1.00 81.88 554 GLY A O 1
ATOM 4146 N N . LEU A 1 555 ? 28.664 -16.561 -37.229 1.00 82.31 555 LEU A N 1
ATOM 4147 C CA . LEU A 1 555 ? 28.764 -16.550 -35.764 1.00 82.31 555 LEU A CA 1
ATOM 4148 C C . LEU A 1 555 ? 28.540 -17.948 -35.164 1.00 82.31 555 LEU A C 1
ATOM 4150 O O . LEU A 1 555 ? 29.018 -18.245 -34.071 1.00 82.31 555 LEU A O 1
ATOM 4154 N N . LEU A 1 556 ? 27.816 -18.816 -35.882 1.00 72.12 556 LEU A N 1
ATOM 4155 C CA . LEU A 1 556 ? 27.527 -20.198 -35.496 1.00 72.12 556 LEU A CA 1
ATOM 4156 C C . LEU A 1 556 ? 27.814 -21.141 -36.676 1.00 72.12 556 LEU A C 1
ATOM 4158 O O . LEU A 1 556 ? 26.980 -21.325 -37.555 1.00 72.12 556 LEU A O 1
ATOM 4162 N N . GLY A 1 557 ? 29.001 -21.748 -36.703 1.00 62.16 557 GLY A N 1
ATOM 4163 C CA . GLY A 1 557 ? 29.416 -22.690 -37.749 1.00 62.16 557 GLY A CA 1
ATOM 4164 C C . GLY A 1 557 ? 30.935 -22.840 -37.790 1.00 62.16 557 GLY A C 1
ATOM 4165 O O . GLY A 1 557 ? 31.659 -21.862 -37.652 1.00 62.16 557 GLY A O 1
ATOM 4166 N N . GLN A 1 558 ? 31.428 -24.074 -37.893 1.00 52.00 558 GLN A N 1
ATOM 4167 C CA . GLN A 1 558 ? 32.842 -24.424 -37.725 1.00 52.00 558 GLN A CA 1
ATOM 4168 C C . GLN A 1 558 ? 33.772 -23.641 -38.668 1.00 52.00 558 GLN A C 1
ATOM 4170 O O . GLN A 1 558 ? 33.523 -23.562 -39.868 1.00 52.00 558 GLN A O 1
ATOM 4175 N N . ARG A 1 559 ? 34.907 -23.161 -38.130 1.00 48.81 559 ARG A N 1
ATOM 4176 C CA . ARG A 1 559 ? 36.120 -22.856 -38.905 1.00 48.81 559 ARG A CA 1
ATOM 4177 C C . ARG A 1 559 ? 36.431 -24.068 -39.781 1.00 48.81 559 ARG A C 1
ATOM 4179 O O . ARG A 1 559 ? 36.985 -25.055 -39.295 1.00 48.81 559 ARG A O 1
ATOM 4186 N N . THR A 1 560 ? 36.088 -24.001 -41.062 1.00 45.53 560 THR A N 1
ATOM 4187 C CA . THR A 1 560 ? 36.592 -24.944 -42.054 1.00 45.53 560 THR A CA 1
ATOM 4188 C C . THR A 1 560 ? 38.112 -24.874 -41.984 1.00 45.53 560 THR A C 1
ATOM 4190 O O . THR A 1 560 ? 38.708 -23.849 -42.315 1.00 45.53 560 THR A O 1
ATOM 4193 N N . LYS A 1 561 ? 38.754 -25.939 -41.489 1.00 40.38 561 LYS A N 1
ATOM 4194 C CA . LYS A 1 561 ? 40.201 -26.109 -41.609 1.00 40.38 561 LYS A CA 1
ATOM 4195 C C . LYS A 1 561 ? 40.528 -26.002 -43.097 1.00 40.38 561 LYS A C 1
ATOM 4197 O O . LYS A 1 561 ? 40.153 -26.885 -43.867 1.00 40.38 561 LYS A O 1
ATOM 4202 N N . MET A 1 562 ? 41.199 -24.918 -43.492 1.00 40.47 562 MET A N 1
ATOM 4203 C CA . MET A 1 562 ? 41.875 -24.818 -44.782 1.00 40.47 562 MET A CA 1
ATOM 4204 C C . MET A 1 562 ? 42.839 -25.998 -44.875 1.00 40.47 562 MET A C 1
ATOM 4206 O O . MET A 1 562 ? 43.925 -25.981 -44.303 1.00 40.47 562 MET A O 1
ATOM 4210 N N . THR A 1 563 ? 42.414 -27.055 -45.559 1.00 37.81 563 THR A N 1
ATOM 4211 C CA . THR A 1 563 ? 43.335 -28.084 -46.015 1.00 37.81 563 THR A CA 1
ATOM 4212 C C . THR A 1 563 ? 43.930 -27.539 -47.296 1.00 37.81 563 THR A C 1
ATOM 4214 O O . THR A 1 563 ? 43.277 -27.491 -48.336 1.00 37.81 563 THR A O 1
ATOM 4217 N N . THR A 1 564 ? 45.159 -27.047 -47.182 1.00 45.75 564 THR A N 1
ATOM 4218 C CA . THR A 1 564 ? 46.030 -26.721 -48.302 1.00 45.75 564 THR A CA 1
ATOM 4219 C C . THR A 1 564 ? 46.079 -27.918 -49.245 1.00 45.75 564 THR A C 1
ATOM 4221 O O . THR A 1 564 ? 46.639 -28.962 -48.927 1.00 45.75 564 THR A O 1
ATOM 4224 N N . SER A 1 565 ? 45.496 -27.776 -50.426 1.00 40.31 565 SER A N 1
ATOM 4225 C CA . SER A 1 565 ? 45.862 -28.576 -51.587 1.00 40.31 565 SER A CA 1
ATOM 4226 C C . SER A 1 565 ? 45.882 -27.647 -52.783 1.00 40.31 565 SER A C 1
ATOM 4228 O O . SER A 1 565 ? 44.869 -27.315 -53.392 1.00 40.31 565 SER A O 1
ATOM 4230 N N . GLN A 1 566 ? 47.097 -27.175 -53.054 1.00 45.31 566 GLN A N 1
ATOM 4231 C CA . GLN A 1 566 ? 47.488 -26.585 -54.318 1.00 45.31 566 GLN A CA 1
ATOM 4232 C C . GLN A 1 566 ? 47.052 -27.509 -55.459 1.00 45.31 566 GLN A C 1
ATOM 4234 O O . GLN A 1 566 ? 47.548 -28.624 -55.578 1.00 45.31 566 GLN A O 1
ATOM 4239 N N . THR A 1 567 ? 46.218 -27.023 -56.372 1.00 40.72 567 THR A N 1
ATOM 4240 C CA . THR A 1 567 ? 46.405 -27.315 -57.797 1.00 40.72 567 THR A CA 1
ATOM 4241 C C . THR A 1 567 ? 46.008 -26.091 -58.611 1.00 40.72 567 THR A C 1
ATOM 4243 O O . THR A 1 567 ? 44.856 -25.831 -58.934 1.00 40.72 567 THR A O 1
ATOM 4246 N N . ARG A 1 568 ? 47.052 -25.320 -58.895 1.00 43.94 568 ARG A N 1
ATOM 4247 C CA . ARG A 1 568 ? 47.248 -24.364 -59.981 1.00 43.94 568 ARG A CA 1
ATOM 4248 C C . ARG A 1 568 ? 46.357 -24.627 -61.209 1.00 43.94 568 ARG A C 1
ATOM 4250 O O . ARG A 1 568 ? 46.603 -25.567 -61.959 1.00 43.94 568 ARG A O 1
ATOM 4257 N N . ARG A 1 569 ? 45.441 -23.702 -61.508 1.00 39.91 569 ARG A N 1
ATOM 4258 C CA . ARG A 1 569 ? 45.129 -23.322 -62.893 1.00 39.91 569 ARG A CA 1
ATOM 4259 C C . ARG A 1 569 ? 44.694 -21.860 -62.961 1.00 39.91 569 ARG A C 1
ATOM 4261 O O . ARG A 1 569 ? 43.767 -21.414 -62.302 1.00 39.91 569 ARG A O 1
ATOM 4268 N N . THR A 1 570 ? 45.484 -21.128 -63.725 1.00 46.19 570 THR A N 1
ATOM 4269 C CA . THR A 1 570 ? 45.430 -19.707 -64.045 1.00 46.19 570 THR A CA 1
ATOM 4270 C C . THR A 1 570 ? 44.177 -19.342 -64.835 1.00 46.19 570 THR A C 1
ATOM 4272 O O . THR A 1 570 ? 43.947 -19.998 -65.843 1.00 46.19 570 THR A O 1
ATOM 4275 N N . THR A 1 571 ? 43.496 -18.244 -64.487 1.00 40.03 571 THR A N 1
ATOM 4276 C CA . THR A 1 571 ? 43.068 -17.207 -65.453 1.00 40.03 571 THR A CA 1
ATOM 4277 C C . THR A 1 571 ? 42.505 -15.959 -64.756 1.00 40.03 571 THR A C 1
ATOM 4279 O O . THR A 1 571 ? 41.509 -16.037 -64.054 1.00 40.03 571 THR A O 1
ATOM 4282 N N . LYS A 1 572 ? 43.141 -14.821 -65.068 1.00 39.97 572 LYS A N 1
ATOM 4283 C CA . LYS A 1 572 ? 42.630 -13.438 -65.172 1.00 39.97 572 LYS A CA 1
ATOM 4284 C C . LYS A 1 572 ? 41.952 -12.749 -63.969 1.00 39.97 572 LYS A C 1
ATOM 4286 O O . LYS A 1 572 ? 40.767 -12.884 -63.709 1.00 39.97 572 LYS A O 1
ATOM 4291 N N . SER A 1 573 ? 42.765 -11.868 -63.386 1.00 40.72 573 SER A N 1
ATOM 4292 C CA . SER A 1 573 ? 42.467 -10.646 -62.629 1.00 40.72 573 SER A CA 1
ATOM 4293 C C . SER A 1 573 ? 41.275 -9.810 -63.141 1.00 40.72 573 SER A C 1
ATOM 4295 O O . SER A 1 573 ? 41.198 -9.491 -64.331 1.00 40.72 573 SER A O 1
ATOM 4297 N N . LYS A 1 574 ? 40.432 -9.369 -62.193 1.00 41.44 574 LYS A N 1
ATOM 4298 C CA . LYS A 1 574 ? 39.978 -7.972 -62.048 1.00 41.44 574 LYS A CA 1
ATOM 4299 C C . LYS A 1 574 ? 39.706 -7.704 -60.544 1.00 41.44 574 LYS A C 1
ATOM 4301 O O . LYS A 1 574 ? 39.184 -8.614 -59.903 1.00 41.44 574 LYS A O 1
ATOM 4306 N N . PRO A 1 575 ? 40.134 -6.561 -59.969 1.00 49.06 575 PRO A N 1
ATOM 4307 C CA . PRO A 1 575 ? 40.365 -6.433 -58.527 1.00 49.06 575 PRO A CA 1
ATOM 4308 C C . PRO A 1 575 ? 39.138 -5.997 -57.715 1.00 49.06 575 PRO A C 1
ATOM 4310 O O . PRO A 1 575 ? 38.217 -5.375 -58.244 1.00 49.06 575 PRO A O 1
ATOM 4313 N N . ASP A 1 576 ? 39.214 -6.336 -56.425 1.00 39.31 576 ASP A N 1
ATOM 4314 C CA . ASP A 1 576 ? 38.384 -5.908 -55.298 1.00 39.31 576 ASP A CA 1
ATOM 4315 C C . ASP A 1 576 ? 38.049 -4.412 -55.313 1.00 39.31 576 ASP A C 1
ATOM 4317 O O . ASP A 1 576 ? 38.929 -3.561 -55.433 1.00 39.31 576 ASP A O 1
ATOM 4321 N N . SER A 1 577 ? 36.773 -4.101 -55.088 1.00 42.09 577 SER A N 1
ATOM 4322 C CA . SER A 1 577 ? 36.335 -2.817 -54.547 1.00 42.09 577 SER A CA 1
ATOM 4323 C C . SER A 1 577 ? 36.147 -2.970 -53.035 1.00 42.09 577 SER A C 1
ATOM 4325 O O . SER A 1 577 ? 35.034 -3.190 -52.552 1.00 42.09 577 SER A O 1
ATOM 4327 N N . THR A 1 578 ? 37.244 -2.895 -52.287 1.00 38.62 578 THR A N 1
ATOM 4328 C CA . THR A 1 578 ? 37.210 -2.491 -50.879 1.00 38.62 578 THR A CA 1
ATOM 4329 C C . THR A 1 578 ? 36.859 -1.009 -50.846 1.00 38.62 578 THR A C 1
ATOM 4331 O O . THR A 1 578 ? 37.590 -0.186 -51.386 1.00 38.62 578 THR A O 1
ATOM 4334 N N . VAL A 1 579 ? 35.688 -0.693 -50.296 1.00 45.78 579 VAL A N 1
ATOM 4335 C CA . VAL A 1 579 ? 35.222 0.677 -50.073 1.00 45.78 579 VAL A CA 1
ATOM 4336 C C . VAL A 1 579 ? 36.036 1.261 -48.921 1.00 45.78 579 VAL A C 1
ATOM 4338 O O . VAL A 1 579 ? 35.923 0.781 -47.791 1.00 45.78 579 VAL A O 1
ATOM 4341 N N . ASP A 1 580 ? 36.867 2.251 -49.241 1.00 40.88 580 ASP A N 1
ATOM 4342 C CA . ASP A 1 580 ? 37.548 3.114 -48.281 1.00 40.88 580 ASP A CA 1
ATOM 4343 C C . ASP A 1 580 ? 36.503 3.887 -47.469 1.00 40.88 580 ASP A C 1
ATOM 4345 O O . ASP A 1 580 ? 35.670 4.615 -48.013 1.00 40.88 580 ASP A O 1
ATOM 4349 N N . TRP A 1 581 ? 36.542 3.694 -46.153 1.00 50.72 581 TRP A N 1
ATOM 4350 C CA . TRP A 1 581 ? 35.953 4.613 -45.190 1.00 50.72 581 TRP A CA 1
ATOM 4351 C C . TRP A 1 581 ? 36.976 5.716 -44.960 1.00 50.72 581 TRP A C 1
ATOM 4353 O O . TRP A 1 581 ? 37.742 5.649 -44.002 1.00 50.72 581 TRP A O 1
ATOM 4363 N N . ASP A 1 582 ? 37.023 6.675 -45.881 1.00 48.88 582 ASP A N 1
ATOM 4364 C CA . ASP A 1 582 ? 37.746 7.915 -45.642 1.00 48.88 582 ASP A CA 1
ATOM 4365 C C . ASP A 1 582 ? 36.866 8.855 -44.818 1.00 48.88 582 ASP A C 1
ATOM 4367 O O . ASP A 1 582 ? 35.704 9.135 -45.129 1.00 48.88 582 ASP A O 1
ATOM 4371 N N . GLU A 1 583 ? 37.461 9.261 -43.708 1.00 44.47 583 GLU A N 1
ATOM 4372 C CA . GLU A 1 583 ? 37.013 10.256 -42.759 1.00 44.47 583 GLU A CA 1
ATOM 4373 C C . GLU A 1 583 ? 37.000 11.634 -43.441 1.00 44.47 583 GLU A C 1
ATOM 4375 O O . GLU A 1 583 ? 38.048 12.154 -43.818 1.00 44.47 583 GLU A O 1
ATOM 4380 N N . GLU A 1 584 ? 35.831 12.267 -43.548 1.00 38.00 584 GLU A N 1
ATOM 4381 C CA . GLU A 1 584 ? 35.744 13.722 -43.698 1.00 38.00 584 GLU A CA 1
ATOM 4382 C C . GLU A 1 584 ? 34.994 14.305 -42.495 1.00 38.00 584 GLU A C 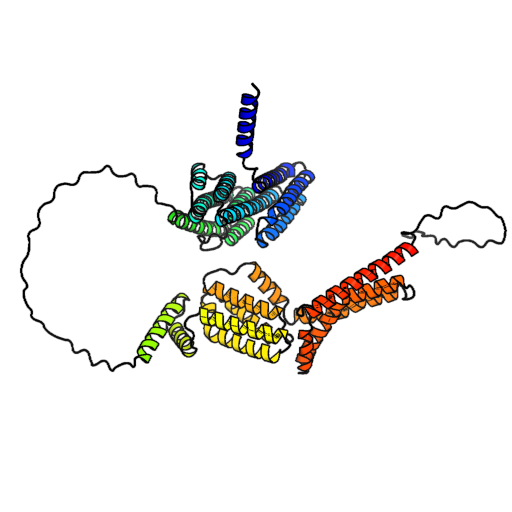1
ATOM 4384 O O . GLU A 1 584 ? 33.891 13.876 -42.142 1.00 38.00 584 GLU A O 1
ATOM 4389 N N . PHE A 1 585 ? 35.691 15.241 -41.850 1.00 42.47 585 PHE A N 1
ATOM 4390 C CA . PHE A 1 585 ? 35.259 16.120 -40.768 1.00 42.47 585 PHE A CA 1
ATOM 4391 C C . PHE A 1 585 ? 34.219 17.147 -41.222 1.00 42.47 585 PHE A C 1
ATOM 4393 O O . PHE A 1 585 ? 34.317 17.614 -42.380 1.00 42.47 585 PHE A O 1
#

Secondary structure (DSSP, 8-state):
-HHHHHHHHHHHHHHHTTSPPP-HHHHHHHHHHHHHHHHHHHTTT-HHHHHHHHHHHHHHHHHHHTT---HHHHHHHHHHHHHHHHHHHTT-HHHHHHHHHHHHHHHHHHHHHHHHHHHHTT-HHHHHHHHHHHHHHTT--HHHHHHHHH--SHHHHHHHHHHHHHHHHHHHHHHHHHHHTT-HHHHHHHHHHHHHHHGGGTT-TT-SS-SHHHHHHHHHHHHTT-HHHHHHHHHHHHHHHHHHHHHHHTTSPPP-------PPPPPP---------------------------HHHHHHHHHHHHHHHHHGGGT--HHHHHHHHHHHHHTT--SHHHHHHHHHHHHHHHHHHHHTT-HHHHHHHHHHHHHHIIIIIHHHHHTT-HHHHHHHHHHHHHHHH-SS--HHHHHHHHHHHHHHHHHHTTPPPPHHHHHHHHHHHHHTTHHHHHHHHHHHHHTHHHHHHHHHHHTTT-HHHHHHHHHHHHHHHHHHHHHHHHHHHHHHHHH--GGGGGGGGG-TTT-HHHHHHHHHHHHHHHHHHHHHHHHHHHHTTSSS----------------------------

pLDDT: mean 82.05, std 17.41, range [35.75, 97.75]